Protein AF-0000000075707043 (afdb_homodimer)

Organism: Trichomonas vaginalis (strain ATCC PRA-98 / G3) (NCBI:txid412133)

Radius of gyration: 22.23 Å; Cα contacts (8 Å, |Δi|>4): 915; chains: 2; bounding box: 52×63×49 Å

pLDDT: mean 95.82, std 3.71, range [75.12, 98.88]

InterPro domains:
  IPR003697 Nucleoside triphosphate pyrophosphatase Maf-like protein [MF_00528] (13-202)
  IPR003697 Nucleoside triphosphate pyrophosphatase Maf-like protein [PF02545] (13-198)
  IPR003697 Nucleoside triphosphate pyrophosphatase Maf-like protein [PIRSF006305] (8-201)
  IPR003697 Nucleoside triphosphate pyrophosphatase Maf-like protein [PTHR43213] (11-201)
  IPR003697 Nucleoside triphosphate pyrophosphatase Maf-like protein [TIGR00172] (11-195)
  IPR003697 Nucleoside triphosphate pyrophosphatase Maf-like protein [cd00555] (14-196)
  IPR029001 Inosine triphosphate pyrophosphatase-like [G3DSA:3.90.950.10] (10-201)
  IPR029001 Inosine triphosphate pyrophosphatase-like [SSF52972] (10-198)

Nearest PDB structures (foldseek):
  4p0e-assembly1_A  TM=9.353E-01  e=1.593E-18  Escherichia coli K-12
  4jhc-assembly1_A  TM=9.180E-01  e=9.715E-17  Escherichia coli K-12
  4lu1-assembly1_A  TM=9.205E-01  e=1.732E-16  Escherichia coli K-12
  4oo0-assembly1_B  TM=8.780E-01  e=1.105E-16  Burkholderia cenocepacia J2315
  2amh-assembly1_A  TM=8.566E-01  e=2.596E-14  Trypanosoma brucei

Sequence (410 aa):
MLAPFADRLEKMKIILGSSSPRRRELVGRLFKKFEIIPSDFDESTINKLDFPDPRDYVKLQAQKKAEELAGRIGDADIVITADTIVAIDGKILGKPHTHEVAYNMISELNGRINKVITGVNIIFPKLNMSISFTETTEVLMDNLPEAVVRAYADSDDPLDKAGGYGVQSNAVSLVKSVNGDYSNVVGLPVNRLAREIYQVLEQTAMLAPFADRLEKMKIILGSSSPRRRELVGRLFKKFEIIPSDFDESTINKLDFPDPRDYVKLQAQKKAEELAGRIGDADIVITADTIVAIDGKILGKPHTHEVAYNMISELNGRINKVITGVNIIFPKLNMSISFTETTEVLMDNLPEAVVRAYADSDDPLDKAGGYGVQSNAVSLVKSVNGDYSNVVGLPVNRLAREIYQVLEQTA

Secondary structure (DSSP, 8-state):
--GGGHHHHHTS-EEE----HHHHHHHHTT-SS-EE------GGGS-GGG-SSHHHHHHHHHHHHHHHHHHH-SS-SEEEEEEEEEEETTEEE----SHHHHHHHHHHHTTSEEEEEEEEEEEEGGGTEEEEEEEEEEEEE----HHHHHHHHTSSTTTTSGGG--TTTGGGGTEEEEEE-HHHHHT--HHHHHHHHHHHHHHT-/--GGGHHHHHTS-EEE----HHHHHHHHTT-SS-EE------GGGS-GGG-SSHHHHHHHHHHHHHHHHHHH-SS-SEEEEEEEEEEETTEEE----SHHHHHHHHHHHTTSEEEEEEEEEEEEGGGTEEEEEEEEEEEEE----HHHHHHHHTSSTTTTSGGG--TTTGGGGTEEEEEE-HHHHHT--HHHHHHHHHHHHHHT-

Structure (mmCIF, N/CA/C/O backbone):
data_AF-0000000075707043-model_v1
#
loop_
_entity.id
_entity.type
_entity.pdbx_description
1 polymer 'Maf protein'
#
loop_
_atom_site.group_PDB
_atom_site.id
_atom_site.type_symbol
_atom_site.label_atom_id
_atom_site.label_alt_id
_atom_site.label_comp_id
_atom_site.label_asym_id
_atom_site.label_entity_id
_atom_site.label_seq_id
_atom_site.pdbx_PDB_ins_code
_atom_site.Cartn_x
_atom_site.Cartn_y
_atom_site.Cartn_z
_atom_site.occupancy
_atom_site.B_iso_or_equiv
_atom_site.auth_seq_id
_atom_site.auth_comp_id
_atom_site.auth_asym_id
_atom_site.auth_atom_id
_atom_site.pdbx_PDB_model_num
ATOM 1 N N . MET A 1 1 ? 10.461 11.664 5.066 1 95.62 1 MET A N 1
ATOM 2 C CA . MET A 1 1 ? 10.258 13.07 4.734 1 95.62 1 MET A CA 1
ATOM 3 C C . MET A 1 1 ? 10.609 13.969 5.918 1 95.62 1 MET A C 1
ATOM 5 O O . MET A 1 1 ? 11.102 15.078 5.738 1 95.62 1 MET A O 1
ATOM 9 N N . LEU A 1 2 ? 10.398 13.461 7.145 1 97.31 2 LEU A N 1
ATOM 10 C CA . LEU A 1 2 ? 10.531 14.312 8.32 1 97.31 2 LEU A CA 1
ATOM 11 C C . LEU A 1 2 ? 11.789 13.969 9.109 1 97.31 2 LEU A C 1
ATOM 13 O O . LEU A 1 2 ? 12.055 14.57 10.148 1 97.31 2 LEU A O 1
ATOM 17 N N . ALA A 1 3 ? 12.57 13.039 8.609 1 95.94 3 ALA A N 1
ATOM 18 C CA . ALA A 1 3 ? 13.766 12.539 9.289 1 95.94 3 ALA A CA 1
ATOM 19 C C . ALA A 1 3 ? 14.719 13.68 9.648 1 95.94 3 ALA A C 1
ATOM 21 O O . ALA A 1 3 ? 15.32 13.672 10.719 1 95.94 3 ALA A O 1
ATOM 22 N N . PRO A 1 4 ? 14.891 14.688 8.82 1 96.5 4 PRO A N 1
ATOM 23 C CA . PRO A 1 4 ? 15.797 15.789 9.156 1 96.5 4 PRO A CA 1
ATOM 24 C C . PRO A 1 4 ? 15.383 16.531 10.414 1 96.5 4 PRO A C 1
ATOM 26 O O . PRO A 1 4 ? 16.188 17.266 11 1 96.5 4 PRO A O 1
ATOM 29 N N . PHE A 1 5 ? 14.141 16.391 10.836 1 97.25 5 PHE A N 1
ATOM 30 C CA . PHE A 1 5 ? 13.625 17.125 11.984 1 97.25 5 PHE A CA 1
ATOM 31 C C . PHE A 1 5 ? 13.367 16.188 13.156 1 97.25 5 PHE A C 1
ATOM 33 O O . PHE A 1 5 ? 12.633 16.531 14.086 1 97.25 5 PHE A O 1
ATOM 40 N N . ALA A 1 6 ? 13.898 15 13.109 1 95.69 6 ALA A N 1
ATOM 41 C CA . ALA A 1 6 ? 13.609 13.945 14.086 1 95.69 6 ALA A CA 1
ATOM 42 C C . ALA A 1 6 ? 13.828 14.445 15.508 1 95.69 6 ALA A C 1
ATOM 44 O O . ALA A 1 6 ? 12.984 14.242 16.391 1 95.69 6 ALA A O 1
ATOM 45 N N . ASP A 1 7 ? 14.945 15.125 15.766 1 96.19 7 ASP A N 1
ATOM 46 C CA . ASP A 1 7 ? 15.273 15.609 17.109 1 96.19 7 ASP A CA 1
ATOM 47 C C . ASP A 1 7 ? 14.242 16.625 17.594 1 96.19 7 ASP A C 1
ATOM 49 O O . ASP A 1 7 ? 13.828 16.594 18.75 1 96.19 7 ASP A O 1
ATOM 53 N N . ARG A 1 8 ? 13.891 17.531 16.734 1 96.75 8 ARG A N 1
ATOM 54 C CA . ARG A 1 8 ? 12.898 18.547 17.078 1 96.75 8 ARG A CA 1
ATOM 55 C C . ARG A 1 8 ? 11.539 17.906 17.344 1 96.75 8 ARG A C 1
ATOM 57 O O . ARG A 1 8 ? 10.867 18.234 18.328 1 96.75 8 ARG A O 1
ATOM 64 N N . LEU A 1 9 ? 11.117 16.969 16.5 1 97.69 9 LEU A N 1
ATOM 65 C CA . LEU A 1 9 ? 9.812 16.328 16.594 1 97.69 9 LEU A CA 1
ATOM 66 C C . LEU A 1 9 ? 9.703 15.5 17.875 1 97.69 9 LEU A C 1
ATOM 68 O O . LEU A 1 9 ? 8.617 15.367 18.438 1 97.69 9 LEU A O 1
ATOM 72 N N . GLU A 1 10 ? 10.812 14.953 18.312 1 96.25 10 GLU A N 1
ATOM 73 C CA . GLU A 1 10 ? 10.828 14.148 19.516 1 96.25 10 GLU A CA 1
ATOM 74 C C . GLU A 1 10 ? 10.484 14.984 20.75 1 96.25 10 GLU A C 1
ATOM 76 O O . GLU A 1 10 ? 10.039 14.445 21.766 1 96.25 10 GLU A O 1
ATOM 81 N N . LYS A 1 11 ? 10.664 16.25 20.688 1 96.38 11 LYS A N 1
ATOM 82 C CA . LYS A 1 11 ? 10.398 17.156 21.797 1 96.38 11 LYS A CA 1
ATOM 83 C C . LYS A 1 11 ? 9.008 17.781 21.688 1 96.38 11 LYS A C 1
ATOM 85 O O . LYS A 1 11 ? 8.57 18.5 22.578 1 96.38 11 LYS A O 1
ATOM 90 N N . MET A 1 12 ? 8.352 17.5 20.641 1 97.31 12 MET A N 1
ATOM 91 C CA . MET A 1 12 ? 7.043 18.094 20.391 1 97.31 12 MET A CA 1
ATOM 92 C C . MET A 1 12 ? 5.926 17.188 20.906 1 97.31 12 MET A C 1
ATOM 94 O O . MET A 1 12 ? 6.059 15.969 20.891 1 97.31 12 MET A O 1
ATOM 98 N N . LYS A 1 13 ? 4.871 17.859 21.328 1 97.25 13 LYS A N 1
ATOM 99 C CA . LYS A 1 13 ? 3.639 17.141 21.641 1 97.25 13 LYS A CA 1
ATOM 100 C C . LYS A 1 13 ? 2.748 17.031 20.406 1 97.25 13 LYS A C 1
ATOM 102 O O . LYS A 1 13 ? 2.104 18 20 1 97.25 13 LYS A O 1
ATOM 107 N N . ILE A 1 14 ? 2.68 15.859 19.859 1 97.94 14 ILE A N 1
ATOM 108 C CA . ILE A 1 14 ? 1.924 15.594 18.641 1 97.94 14 ILE A CA 1
ATOM 109 C C . ILE A 1 14 ? 0.691 14.75 18.969 1 97.94 14 ILE A C 1
ATOM 111 O O . ILE A 1 14 ? 0.792 13.734 19.656 1 97.94 14 ILE A O 1
ATOM 115 N N . ILE A 1 15 ? -0.47 15.172 18.469 1 97.81 15 ILE A N 1
ATOM 116 C CA . ILE A 1 15 ? -1.724 14.492 18.781 1 97.81 15 ILE A CA 1
ATOM 117 C C . ILE A 1 15 ? -2.381 14.008 17.5 1 97.81 15 ILE A C 1
ATOM 119 O O . ILE A 1 15 ? -2.537 14.781 16.547 1 97.81 15 ILE A O 1
ATOM 123 N N . LEU A 1 16 ? -2.697 12.805 17.469 1 98.38 16 LEU A N 1
ATOM 124 C CA . LEU A 1 16 ? -3.582 12.25 16.453 1 98.38 16 LEU A CA 1
ATOM 125 C C . LEU A 1 16 ? -5.023 12.203 16.953 1 98.38 16 LEU A C 1
ATOM 127 O O . LEU A 1 16 ? -5.328 11.5 17.906 1 98.38 16 LEU A O 1
ATOM 131 N N . GLY A 1 17 ? -5.875 12.945 16.328 1 97.38 17 GLY A N 1
ATOM 132 C CA . GLY A 1 17 ? -7.273 13.023 16.719 1 97.38 17 GLY A CA 1
ATOM 133 C C . GLY A 1 17 ? -8.125 11.945 16.078 1 97.38 17 GLY A C 1
ATOM 134 O O . GLY A 1 17 ? -9.172 12.234 15.492 1 97.38 17 GLY A O 1
ATOM 135 N N . SER A 1 18 ? -7.699 10.727 16.062 1 96.12 18 SER A N 1
ATOM 136 C CA . SER A 1 18 ? -8.398 9.602 15.461 1 96.12 18 SER A CA 1
ATOM 137 C C . SER A 1 18 ? -8.219 8.328 16.281 1 96.12 18 SER A C 1
ATOM 139 O O . SER A 1 18 ? -7.133 8.078 16.812 1 96.12 18 SER A O 1
ATOM 141 N N . SER A 1 19 ? -9.242 7.523 16.391 1 93.25 19 SER A N 1
ATOM 142 C CA . SER A 1 19 ? -9.156 6.227 17.047 1 93.25 19 SER A CA 1
ATOM 143 C C . SER A 1 19 ? -8.844 5.117 16.047 1 93.25 19 SER A C 1
ATOM 145 O O . SER A 1 19 ? -8.75 3.947 16.406 1 93.25 19 SER A O 1
ATOM 147 N N . SER A 1 20 ? -8.758 5.449 14.789 1 93.94 20 SER A N 1
ATOM 148 C CA . SER A 1 20 ? -8.523 4.465 13.734 1 93.94 20 SER A CA 1
ATOM 149 C C . SER A 1 20 ? -7.18 3.768 13.922 1 93.94 20 SER A C 1
ATOM 151 O O . SER A 1 20 ? -6.137 4.418 13.953 1 93.94 20 SER A O 1
ATOM 153 N N . PRO A 1 21 ? -7.188 2.436 13.992 1 95.31 21 PRO A N 1
ATOM 154 C CA . PRO A 1 21 ? -5.918 1.716 14.086 1 95.31 21 PRO A CA 1
ATOM 155 C C . PRO A 1 21 ? -5.016 1.947 12.875 1 95.31 21 PRO A C 1
ATOM 157 O O . PRO A 1 21 ? -3.793 2.025 13.016 1 95.31 21 PRO A O 1
ATOM 160 N N . ARG A 1 22 ? -5.586 2.051 11.727 1 95.81 22 ARG A N 1
ATOM 161 C CA . ARG A 1 22 ? -4.82 2.281 10.508 1 95.81 22 ARG A CA 1
ATOM 162 C C . ARG A 1 22 ? -4.137 3.645 10.539 1 95.81 22 ARG A C 1
ATOM 164 O O . ARG A 1 22 ? -2.971 3.77 10.156 1 95.81 22 ARG A O 1
ATOM 171 N N . ARG A 1 23 ? -4.832 4.668 10.992 1 97.56 23 ARG A N 1
ATOM 172 C CA . ARG A 1 23 ? -4.234 5.996 11.086 1 97.56 23 ARG A CA 1
ATOM 173 C C . ARG A 1 23 ? -3.117 6.027 12.117 1 97.56 23 ARG A C 1
ATOM 175 O O . ARG A 1 23 ? -2.084 6.668 11.906 1 97.56 23 ARG A O 1
ATOM 182 N N . ARG A 1 24 ? -3.359 5.328 13.164 1 97.56 24 ARG A N 1
ATOM 183 C CA . ARG A 1 24 ? -2.33 5.227 14.195 1 97.56 24 ARG A CA 1
ATOM 184 C C . ARG A 1 24 ? -1.052 4.613 13.625 1 97.56 24 ARG A C 1
ATOM 186 O O . ARG A 1 24 ? 0.046 5.117 13.883 1 97.56 24 ARG A O 1
ATOM 193 N N . GLU A 1 25 ? -1.199 3.562 12.883 1 96.56 25 GLU A N 1
ATOM 194 C CA . GLU A 1 25 ? -0.052 2.895 12.273 1 96.56 25 GLU A CA 1
ATOM 195 C C . GLU A 1 25 ? 0.683 3.824 11.312 1 96.56 25 GLU A C 1
ATOM 197 O O . GLU A 1 25 ? 1.912 3.916 11.352 1 96.56 25 GLU A O 1
ATOM 202 N N . LEU A 1 26 ? -0.018 4.512 10.508 1 97.25 26 LEU A N 1
ATOM 203 C CA . LEU A 1 26 ? 0.568 5.391 9.5 1 97.25 26 LEU A CA 1
ATOM 204 C C . LEU A 1 26 ? 1.271 6.574 10.156 1 97.25 26 LEU A C 1
ATOM 206 O O . LEU A 1 26 ? 2.381 6.938 9.758 1 97.25 26 LEU A O 1
ATOM 210 N N . VAL A 1 27 ? 0.616 7.195 11.164 1 97.94 27 VAL A N 1
ATOM 211 C CA . VAL A 1 27 ? 1.226 8.312 11.883 1 97.94 27 VAL A CA 1
ATOM 212 C C . VAL A 1 27 ? 2.494 7.836 12.586 1 97.94 27 VAL A C 1
ATOM 214 O O . VAL A 1 27 ? 3.469 8.586 12.688 1 97.94 27 VAL A O 1
ATOM 217 N N . GLY A 1 28 ? 2.461 6.559 13.016 1 96.75 28 GLY A N 1
ATOM 218 C CA . GLY A 1 28 ? 3.621 5.965 13.664 1 96.75 28 GLY A CA 1
ATOM 219 C C . GLY A 1 28 ? 4.832 5.871 12.75 1 96.75 28 GLY A C 1
ATOM 220 O O . GLY A 1 28 ? 5.961 5.746 13.227 1 96.75 28 GLY A O 1
ATOM 221 N N . ARG A 1 29 ? 4.648 5.926 11.469 1 94.56 29 ARG A N 1
ATOM 222 C CA . ARG A 1 29 ? 5.75 5.93 10.516 1 94.56 29 ARG A CA 1
ATOM 223 C C . ARG A 1 29 ? 6.398 7.305 10.422 1 94.56 29 ARG A C 1
ATOM 225 O O . ARG A 1 29 ? 7.523 7.438 9.945 1 94.56 29 ARG A O 1
ATOM 232 N N . LEU A 1 30 ? 5.688 8.32 10.844 1 96 30 LEU A N 1
ATOM 233 C CA . LEU A 1 30 ? 6.152 9.695 10.719 1 96 30 LEU A CA 1
ATOM 234 C C . LEU A 1 30 ? 6.754 10.188 12.031 1 96 30 LEU A C 1
ATOM 236 O O . LEU A 1 30 ? 7.703 10.977 12.023 1 96 30 LEU A O 1
ATOM 240 N N . PHE A 1 31 ? 6.121 9.703 13.094 1 97.12 31 PHE A N 1
ATOM 241 C CA . PHE A 1 31 ? 6.5 10.195 14.406 1 97.12 31 PHE A CA 1
ATOM 242 C C . PHE A 1 31 ? 6.797 9.039 15.352 1 97.12 31 PHE A C 1
ATOM 244 O O . PHE A 1 31 ? 5.98 8.133 15.516 1 97.12 31 PHE A O 1
ATOM 251 N N . LYS A 1 32 ? 7.91 9.18 16.062 1 94.62 32 LYS A N 1
ATOM 252 C CA . LYS A 1 32 ? 8.266 8.164 17.047 1 94.62 32 LYS A CA 1
ATOM 253 C C . LYS A 1 32 ? 7.371 8.258 18.281 1 94.62 32 LYS A C 1
ATOM 255 O O . LYS A 1 32 ? 7.09 7.242 18.922 1 94.62 32 LYS A O 1
ATOM 260 N N . LYS A 1 33 ? 6.992 9.477 18.562 1 96.56 33 LYS A N 1
ATOM 261 C CA . LYS A 1 33 ? 6.168 9.75 19.734 1 96.56 33 LYS A CA 1
ATOM 262 C C . LYS A 1 33 ? 4.973 10.625 19.375 1 96.56 33 LYS A C 1
ATOM 264 O O . LYS A 1 33 ? 5.133 11.703 18.797 1 96.56 33 LYS A O 1
ATOM 269 N N . PHE A 1 34 ? 3.809 10.148 19.75 1 97.94 34 PHE A N 1
ATOM 270 C CA . PHE A 1 34 ? 2.586 10.938 19.609 1 97.94 34 PHE A CA 1
ATOM 271 C C . PHE A 1 34 ? 1.491 10.398 20.531 1 97.94 34 PHE A C 1
ATOM 273 O O . PHE A 1 34 ? 1.601 9.281 21.047 1 97.94 34 PHE A O 1
ATOM 280 N N . GLU A 1 35 ? 0.511 11.164 20.75 1 97.31 35 GLU A N 1
ATOM 281 C CA . GLU A 1 35 ? -0.625 10.781 21.594 1 97.31 35 GLU A CA 1
ATOM 282 C C . GLU A 1 35 ? -1.895 10.625 20.75 1 97.31 35 GLU A C 1
ATOM 284 O O . GLU A 1 35 ? -2.098 11.359 19.781 1 97.31 35 GLU A O 1
ATOM 289 N N . ILE A 1 36 ? -2.68 9.688 21.125 1 97.69 36 ILE A N 1
ATOM 290 C CA . ILE A 1 36 ? -3.977 9.477 20.484 1 97.69 36 ILE A CA 1
ATOM 291 C C . ILE A 1 36 ? -5.082 10.055 21.359 1 97.69 36 ILE A C 1
ATOM 293 O O . ILE A 1 36 ? -5.305 9.594 22.484 1 97.69 36 ILE A O 1
ATOM 297 N N . ILE A 1 37 ? -5.742 11.031 20.891 1 96.62 37 ILE A N 1
ATOM 298 C CA . ILE A 1 37 ? -6.895 11.633 21.562 1 96.62 37 ILE A CA 1
ATOM 299 C C . ILE A 1 37 ? -8.023 11.812 20.547 1 96.62 37 ILE A C 1
ATOM 301 O O . ILE A 1 37 ? -8.086 12.828 19.859 1 96.62 37 ILE A O 1
ATOM 305 N N . PRO A 1 38 ? -8.898 10.852 20.516 1 95 38 PRO A N 1
ATOM 306 C CA . PRO A 1 38 ? -9.984 10.953 19.531 1 95 38 PRO A CA 1
ATOM 307 C C . PRO A 1 38 ? -10.867 12.18 19.766 1 95 38 PRO A C 1
ATOM 309 O O . PRO A 1 38 ? -11.047 12.609 20.906 1 95 38 PRO A O 1
ATOM 312 N N . SER A 1 39 ? -11.305 12.695 18.672 1 93.69 39 SER A N 1
ATOM 313 C CA . SER A 1 39 ? -12.234 13.82 18.734 1 93.69 39 SER A CA 1
ATOM 314 C C . SER A 1 39 ? -13.617 13.359 19.188 1 93.69 39 SER A C 1
ATOM 316 O O . SER A 1 39 ? -14.086 12.289 18.781 1 93.69 39 SER A O 1
ATOM 318 N N . ASP A 1 40 ? -14.344 14.219 19.922 1 91.31 40 ASP A N 1
ATOM 319 C CA . ASP A 1 40 ? -15.703 13.953 20.359 1 91.31 40 ASP A CA 1
ATOM 320 C C . ASP A 1 40 ? -16.719 14.641 19.453 1 91.31 40 ASP A C 1
ATOM 322 O O . ASP A 1 40 ? -17.906 14.703 19.766 1 91.31 40 ASP A O 1
ATOM 326 N N . PHE A 1 41 ? -16.188 15.141 18.406 1 91.81 41 PHE A N 1
ATOM 327 C CA . PHE A 1 41 ? -17.078 15.812 17.484 1 91.81 41 PHE A CA 1
ATOM 328 C C . PHE A 1 41 ? -18.141 14.852 16.953 1 91.81 41 PHE A C 1
ATOM 330 O O . PHE A 1 41 ? -17.812 13.727 16.547 1 91.81 41 PHE A O 1
ATOM 337 N N . ASP A 1 42 ? -19.391 15.266 16.953 1 90.5 42 ASP A N 1
ATOM 338 C CA . ASP A 1 42 ? -20.5 14.461 16.453 1 90.5 42 ASP A CA 1
ATOM 339 C C . ASP A 1 42 ? -20.625 14.586 14.93 1 90.5 42 ASP A C 1
ATOM 341 O O . ASP A 1 42 ? -21.219 15.547 14.43 1 90.5 42 ASP A O 1
ATOM 345 N N . GLU A 1 43 ? -20.203 13.594 14.234 1 87.38 43 GLU A N 1
ATOM 346 C CA . GLU A 1 43 ? -20.141 13.617 12.773 1 87.38 43 GLU A CA 1
ATOM 347 C C . GLU A 1 43 ? -21.547 13.688 12.172 1 87.38 43 GLU A C 1
ATOM 349 O O . GLU A 1 43 ? -21.703 14.055 11.008 1 87.38 43 GLU A O 1
ATOM 354 N N . SER A 1 44 ? -22.547 13.328 12.953 1 86.06 44 SER A N 1
ATOM 355 C CA . SER A 1 44 ? -23.922 13.289 12.445 1 86.06 44 SER A CA 1
ATOM 356 C C . SER A 1 44 ? -24.469 14.695 12.234 1 86.06 44 SER A C 1
ATOM 358 O O . SER A 1 44 ? -25.5 14.867 11.57 1 86.06 44 SER A O 1
ATOM 360 N N . THR A 1 45 ? -23.797 15.625 12.766 1 89.62 45 THR A N 1
ATOM 361 C CA . THR A 1 45 ? -24.266 17 12.656 1 89.62 45 THR A CA 1
ATOM 362 C C . THR A 1 45 ? -24.047 17.531 11.242 1 89.62 45 THR A C 1
ATOM 364 O O . THR A 1 45 ? -24.594 18.578 10.875 1 89.62 45 THR A O 1
ATOM 367 N N . ILE A 1 46 ? -23.172 16.906 10.477 1 89.88 46 ILE A N 1
ATOM 368 C CA . ILE A 1 46 ? -22.922 17.297 9.102 1 89.88 46 ILE A CA 1
ATOM 369 C C . ILE A 1 46 ? -23.562 16.297 8.141 1 89.88 46 ILE A C 1
ATOM 371 O O . ILE A 1 46 ? -23.234 15.109 8.164 1 89.88 46 ILE A O 1
ATOM 375 N N . ASN A 1 47 ? -24.422 16.797 7.297 1 90.62 47 ASN A N 1
ATOM 376 C CA . ASN A 1 47 ? -25.094 15.953 6.324 1 90.62 47 ASN A CA 1
ATOM 377 C C . ASN A 1 47 ? -24.297 15.859 5.02 1 90.62 47 ASN A C 1
ATOM 379 O O . ASN A 1 47 ? -24.141 16.844 4.309 1 90.62 47 ASN A O 1
ATOM 383 N N . LYS A 1 48 ? -23.938 14.695 4.723 1 87 48 LYS A N 1
ATOM 384 C CA . LYS A 1 48 ? -23.125 14.492 3.527 1 87 48 LYS A CA 1
ATOM 385 C C . LYS A 1 48 ? -23.891 14.883 2.27 1 87 48 LYS A C 1
ATOM 387 O O . LYS A 1 48 ? -23.281 15.25 1.257 1 87 48 LYS A O 1
ATOM 392 N N . LEU A 1 49 ? -25.156 14.859 2.26 1 87.38 49 LEU A N 1
ATOM 393 C CA . LEU A 1 49 ? -25.984 15.172 1.101 1 87.38 49 LEU A CA 1
ATOM 394 C C . LEU A 1 49 ? -25.938 16.672 0.788 1 87.38 49 LEU A C 1
ATOM 396 O O . LEU A 1 49 ? -26.312 17.094 -0.31 1 87.38 49 LEU A O 1
ATOM 400 N N . ASP A 1 50 ? -25.438 17.391 1.736 1 89 50 ASP A N 1
ATOM 401 C CA . ASP A 1 50 ? -25.375 18.828 1.567 1 89 50 ASP A CA 1
ATOM 402 C C . ASP A 1 50 ? -24.141 19.234 0.753 1 89 50 ASP A C 1
ATOM 404 O O . ASP A 1 50 ? -23.984 20.406 0.411 1 89 50 ASP A O 1
ATOM 408 N N . PHE A 1 51 ? -23.375 18.25 0.383 1 90.31 51 PHE A N 1
ATOM 409 C CA . PHE A 1 51 ? -22.109 18.547 -0.277 1 90.31 51 PHE A CA 1
ATOM 410 C C . PHE A 1 51 ? -22.062 17.953 -1.68 1 90.31 51 PHE A C 1
ATOM 412 O O . PHE A 1 51 ? -21.828 16.766 -1.848 1 90.31 51 PHE A O 1
ATOM 419 N N . PRO A 1 52 ? -22.219 18.797 -2.678 1 89.12 52 PRO A N 1
ATOM 420 C CA . PRO A 1 52 ? -22.109 18.281 -4.047 1 89.12 52 PRO A CA 1
ATOM 421 C C . PRO A 1 52 ? -20.75 17.656 -4.34 1 89.12 52 PRO A C 1
ATOM 423 O O . PRO A 1 52 ? -20.656 16.703 -5.105 1 89.12 52 PRO A O 1
ATOM 426 N N . ASP A 1 53 ? -19.734 18.172 -3.719 1 93.12 53 ASP A N 1
ATOM 427 C CA . ASP A 1 53 ? -18.391 17.609 -3.824 1 93.12 53 ASP A CA 1
ATOM 428 C C . ASP A 1 53 ? -17.984 16.906 -2.535 1 93.12 53 ASP A C 1
ATOM 430 O O . ASP A 1 53 ? -17.797 17.547 -1.5 1 93.12 53 ASP A O 1
ATOM 434 N N . PRO A 1 54 ? -17.812 15.578 -2.678 1 94.19 54 PRO A N 1
ATOM 435 C CA . PRO A 1 54 ? -17.453 14.812 -1.481 1 94.19 54 PRO A CA 1
ATOM 436 C C . PRO A 1 54 ? -16.172 15.328 -0.808 1 94.19 54 PRO A C 1
ATOM 438 O O . PRO A 1 54 ? -16.016 15.18 0.405 1 94.19 54 PRO A O 1
ATOM 441 N N . ARG A 1 55 ? -15.32 16.031 -1.488 1 96.12 55 ARG A N 1
ATOM 442 C CA . ARG A 1 55 ? -14.094 16.594 -0.931 1 96.12 55 ARG A CA 1
ATOM 443 C C . ARG A 1 55 ? -14.391 17.656 0.121 1 96.12 55 ARG A C 1
ATOM 445 O O . ARG A 1 55 ? -13.695 17.75 1.133 1 96.12 55 ARG A O 1
ATOM 452 N N . ASP A 1 56 ? -15.336 18.375 -0.149 1 95.69 56 ASP A N 1
ATOM 453 C CA . ASP A 1 56 ? -15.711 19.422 0.792 1 95.69 56 ASP A CA 1
ATOM 454 C C . ASP A 1 56 ? -16.266 18.828 2.086 1 95.69 56 ASP A C 1
ATOM 456 O O . ASP A 1 56 ? -16.031 19.359 3.17 1 95.69 56 ASP A O 1
ATOM 460 N N . TYR A 1 57 ? -16.984 17.719 1.911 1 95.06 57 TYR A N 1
ATOM 461 C CA . TYR A 1 57 ? -17.562 17.047 3.064 1 95.06 57 TYR A CA 1
ATOM 462 C C . TYR A 1 57 ? -16.484 16.547 4.016 1 95.06 57 TYR A C 1
ATOM 464 O O . TYR A 1 57 ? -16.484 16.891 5.199 1 95.06 57 TYR A O 1
ATOM 472 N N . VAL A 1 58 ? -15.5 15.797 3.494 1 96.25 58 VAL A N 1
ATOM 473 C CA . VAL A 1 58 ? -14.469 15.211 4.348 1 96.25 58 VAL A CA 1
ATOM 474 C C . VAL A 1 58 ? -13.562 16.297 4.895 1 96.25 58 VAL A C 1
ATOM 476 O O . VAL A 1 58 ? -13.062 16.203 6.02 1 96.25 58 VAL A O 1
ATOM 479 N N . LYS A 1 59 ? -13.297 17.328 4.082 1 97.5 59 LYS A N 1
ATOM 480 C CA . LYS A 1 59 ? -12.484 18.453 4.547 1 97.5 59 LYS A CA 1
ATOM 481 C C . LYS A 1 59 ? -13.109 19.109 5.777 1 97.5 59 LYS A C 1
ATOM 483 O O . LYS A 1 59 ? -12.422 19.359 6.77 1 97.5 59 LYS A O 1
ATOM 488 N N . LEU A 1 60 ? -14.406 19.406 5.652 1 97.25 60 LEU A N 1
ATOM 489 C CA . LEU A 1 60 ? -15.117 20.016 6.762 1 97.25 60 LEU A CA 1
ATOM 490 C C . LEU A 1 60 ? -15.117 19.109 7.988 1 97.25 60 LEU A C 1
ATOM 492 O O . LEU A 1 60 ? -14.914 19.578 9.109 1 97.25 60 LEU A O 1
ATOM 496 N N . GLN A 1 61 ? -15.367 17.844 7.781 1 96.62 61 GLN A N 1
ATOM 497 C CA . GLN A 1 61 ? -15.367 16.875 8.883 1 96.62 61 GLN A CA 1
ATOM 498 C C . GLN A 1 61 ? -14.031 16.906 9.625 1 96.62 61 GLN A C 1
ATOM 500 O O . GLN A 1 61 ? -14 16.969 10.852 1 96.62 61 GLN A O 1
ATOM 505 N N . ALA A 1 62 ? -12.938 16.828 8.898 1 97.88 62 ALA A N 1
ATOM 506 C CA . ALA A 1 62 ? -11.609 16.844 9.508 1 97.88 62 ALA A CA 1
ATOM 507 C C . ALA A 1 62 ? -11.367 18.141 10.266 1 97.88 62 ALA A C 1
ATOM 509 O O . ALA A 1 62 ? -10.805 18.141 11.359 1 97.88 62 ALA A O 1
ATOM 510 N N . GLN A 1 63 ? -11.789 19.25 9.68 1 97.38 63 GLN A N 1
ATOM 511 C CA . GLN A 1 63 ? -11.633 20.562 10.297 1 97.38 63 GLN A CA 1
ATOM 512 C C . GLN A 1 63 ? -12.398 20.641 11.617 1 97.38 63 GLN A C 1
ATOM 514 O O . GLN A 1 63 ? -11.867 21.125 12.617 1 97.38 63 GLN A O 1
ATOM 519 N N . LYS A 1 64 ? -13.648 20.188 11.602 1 96.69 64 LYS A N 1
ATOM 520 C CA . LYS A 1 64 ? -14.477 20.25 12.805 1 96.69 64 LYS A CA 1
ATOM 521 C C . LYS A 1 64 ? -13.914 19.375 13.914 1 96.69 64 LYS A C 1
ATOM 523 O O . LYS A 1 64 ? -13.938 19.75 15.086 1 96.69 64 LYS A O 1
ATOM 528 N N . LYS A 1 65 ? -13.398 18.203 13.555 1 97 65 LYS A N 1
ATOM 529 C CA . LYS A 1 65 ? -12.734 17.344 14.531 1 97 65 LYS A CA 1
ATOM 530 C C . LYS A 1 65 ? -11.539 18.062 15.156 1 97 65 LYS A C 1
ATOM 532 O O . LYS A 1 65 ? -11.336 18 16.375 1 97 65 LYS A O 1
ATOM 537 N N . ALA A 1 66 ? -10.773 18.719 14.367 1 95.44 66 ALA A N 1
ATOM 538 C CA . ALA A 1 66 ? -9.578 19.422 14.82 1 95.44 66 ALA A CA 1
ATOM 539 C C . ALA A 1 66 ? -9.953 20.578 15.742 1 95.44 66 ALA A C 1
ATOM 541 O O . ALA A 1 66 ? -9.305 20.797 16.766 1 95.44 66 ALA A O 1
ATOM 542 N N . GLU A 1 67 ? -10.922 21.328 15.336 1 92.56 67 GLU A N 1
ATOM 543 C CA . GLU A 1 67 ? -11.375 22.469 16.125 1 92.56 67 GLU A CA 1
ATOM 544 C C . GLU A 1 67 ? -11.859 22.016 17.5 1 92.56 67 GLU A C 1
ATOM 546 O O . GLU A 1 67 ? -11.539 22.641 18.516 1 92.56 67 GLU A O 1
ATOM 551 N N . GLU A 1 68 ? -12.641 20.984 17.469 1 93.69 68 GLU A N 1
ATOM 552 C CA . GLU A 1 68 ? -13.125 20.438 18.734 1 93.69 68 GLU A CA 1
ATOM 553 C C . GLU A 1 68 ? -11.961 20.047 19.641 1 93.69 68 GLU A C 1
ATOM 555 O O . GLU A 1 68 ? -11.961 20.375 20.828 1 93.69 68 GLU A O 1
ATOM 560 N N . LEU A 1 69 ? -10.961 19.391 19.156 1 93.44 69 LEU A N 1
ATOM 561 C CA . LEU A 1 69 ? -9.812 18.906 19.922 1 93.44 69 LEU A CA 1
ATOM 562 C C . LEU A 1 69 ? -8.961 20.078 20.406 1 93.44 69 LEU A C 1
ATOM 564 O O . LEU A 1 69 ? -8.453 20.062 21.531 1 93.44 69 LEU A O 1
ATOM 568 N N . ALA A 1 70 ? -8.688 21.016 19.531 1 85.81 70 ALA A N 1
ATOM 569 C CA . ALA A 1 70 ? -7.887 22.188 19.875 1 85.81 70 ALA A CA 1
ATOM 570 C C . ALA A 1 70 ? -8.484 22.922 21.078 1 85.81 70 ALA A C 1
ATOM 572 O O . ALA A 1 70 ? -7.746 23.453 21.922 1 85.81 70 ALA A O 1
ATOM 573 N N . GLY A 1 71 ? -9.797 22.922 21.109 1 84.69 71 GLY A N 1
ATOM 574 C CA . GLY A 1 71 ? -10.469 23.562 22.234 1 84.69 71 GLY A CA 1
ATOM 575 C C . GLY A 1 71 ? -10.258 22.844 23.547 1 84.69 71 GLY A C 1
ATOM 576 O O . GLY A 1 71 ? -10.328 23.453 24.625 1 84.69 71 GLY A O 1
ATOM 577 N N . ARG A 1 72 ? -9.898 21.578 23.422 1 87.5 72 ARG A N 1
ATOM 578 C CA . ARG A 1 72 ? -9.766 20.703 24.594 1 87.5 72 ARG A CA 1
ATOM 579 C C . ARG A 1 72 ? -8.312 20.578 25.016 1 87.5 72 ARG A C 1
ATOM 581 O O . ARG A 1 72 ? -8.016 20.359 26.188 1 87.5 72 ARG A O 1
ATOM 588 N N . ILE A 1 73 ? -7.418 20.703 23.969 1 83.81 73 ILE A N 1
ATOM 589 C CA . ILE A 1 73 ? -6.008 20.453 24.234 1 83.81 73 ILE A CA 1
ATOM 590 C C . ILE A 1 73 ? -5.203 21.734 24.031 1 83.81 73 ILE A C 1
ATOM 592 O O . ILE A 1 73 ? -5.207 22.312 22.953 1 83.81 73 ILE A O 1
ATOM 596 N N . GLY A 1 74 ? -4.613 22.281 25.062 1 76.31 74 GLY A N 1
ATOM 597 C CA . GLY A 1 74 ? -3.973 23.594 24.953 1 76.31 74 GLY A CA 1
ATOM 598 C C . GLY A 1 74 ? -2.463 23.5 24.828 1 76.31 74 GLY A C 1
ATOM 599 O O . GLY A 1 74 ? -1.808 24.484 24.453 1 76.31 74 GLY A O 1
ATOM 600 N N . ASP A 1 75 ? -1.829 22.453 24.922 1 90.31 75 ASP A N 1
ATOM 601 C CA . ASP A 1 75 ? -0.37 22.453 24.969 1 90.31 75 ASP A CA 1
ATOM 602 C C . ASP A 1 75 ? 0.222 21.625 23.844 1 90.31 75 ASP A C 1
ATOM 604 O O . ASP A 1 75 ? 1.413 21.297 23.859 1 90.31 75 ASP A O 1
ATOM 608 N N . ALA A 1 76 ? -0.574 21.312 22.828 1 95.06 76 ALA A N 1
ATOM 609 C CA . ALA A 1 76 ? -0.076 20.5 21.719 1 95.06 76 ALA A CA 1
ATOM 610 C C . ALA A 1 76 ? 0.734 21.344 20.75 1 95.06 76 ALA A C 1
ATOM 612 O O . ALA A 1 76 ? 0.49 22.547 20.609 1 95.06 76 ALA A O 1
ATOM 613 N N . ASP A 1 77 ? 1.728 20.766 20.172 1 96.62 77 ASP A N 1
ATOM 614 C CA . ASP A 1 77 ? 2.477 21.422 19.109 1 96.62 77 ASP A CA 1
ATOM 615 C C . ASP A 1 77 ? 1.839 21.156 17.75 1 96.62 77 ASP A C 1
ATOM 617 O O . ASP A 1 77 ? 1.828 22.031 16.875 1 96.62 77 ASP A O 1
ATOM 621 N N . ILE A 1 78 ? 1.359 19.984 17.484 1 97.69 78 ILE A N 1
ATOM 622 C CA . ILE A 1 78 ? 0.718 19.562 16.25 1 97.69 78 ILE A CA 1
ATOM 623 C C . ILE A 1 78 ? -0.509 18.703 16.562 1 97.69 78 ILE A C 1
ATOM 625 O O . ILE A 1 78 ? -0.443 17.797 17.391 1 97.69 78 ILE A O 1
ATOM 629 N N . VAL A 1 79 ? -1.624 19.016 16 1 97.62 79 VAL A N 1
ATOM 630 C CA . VAL A 1 79 ? -2.84 18.219 16.062 1 97.62 79 VAL A CA 1
ATOM 631 C C . VAL A 1 79 ? -3.25 17.781 14.664 1 97.62 79 VAL A C 1
ATOM 633 O O . VAL A 1 79 ? -3.418 18.609 13.773 1 97.62 79 VAL A O 1
ATOM 636 N N . ILE A 1 80 ? -3.42 16.5 14.484 1 98.5 80 ILE A N 1
ATOM 637 C CA . ILE A 1 80 ? -3.762 15.945 13.18 1 98.5 80 ILE A CA 1
ATOM 638 C C . ILE A 1 80 ? -5.121 15.258 13.258 1 98.5 80 ILE A C 1
ATOM 640 O O . ILE A 1 80 ? -5.332 14.375 14.094 1 98.5 80 ILE A O 1
ATOM 644 N N . THR 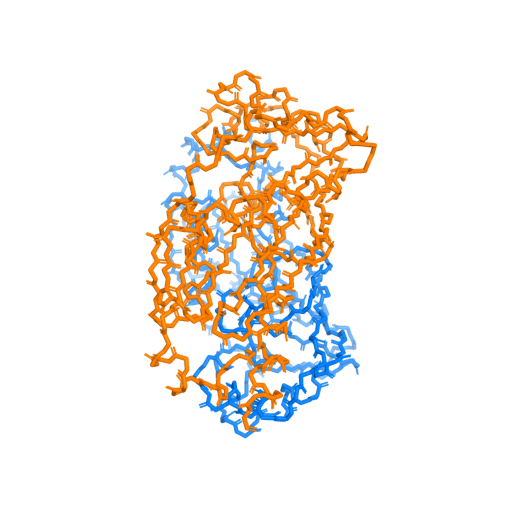A 1 81 ? -6.023 15.625 12.445 1 98.5 81 THR A N 1
ATOM 645 C CA . THR A 1 81 ? -7.312 14.961 12.289 1 98.5 81 THR A CA 1
ATOM 646 C C . THR A 1 81 ? -7.57 14.625 10.82 1 98.5 81 THR A C 1
ATOM 648 O O . THR A 1 81 ? -6.969 15.227 9.93 1 98.5 81 THR A O 1
ATOM 651 N N . ALA A 1 82 ? -8.422 13.656 10.633 1 98.06 82 ALA A N 1
ATOM 652 C CA . ALA A 1 82 ? -8.734 13.219 9.273 1 98.06 82 ALA A CA 1
ATOM 653 C C . ALA A 1 82 ? -10.109 12.555 9.211 1 98.06 82 ALA A C 1
ATOM 655 O O . ALA A 1 82 ? -10.656 12.156 10.242 1 98.06 82 ALA A O 1
ATOM 656 N N . ASP A 1 83 ? -10.641 12.508 8.062 1 96.75 83 ASP A N 1
ATOM 657 C CA . ASP A 1 83 ? -11.867 11.805 7.707 1 96.75 83 ASP A CA 1
ATOM 658 C C . ASP A 1 83 ? -11.781 11.219 6.301 1 96.75 83 ASP A C 1
ATOM 660 O O . ASP A 1 83 ? -11.273 11.859 5.383 1 96.75 83 ASP A O 1
ATOM 664 N N . THR A 1 84 ? -12.148 9.953 6.148 1 97 84 THR A N 1
ATOM 665 C CA . THR A 1 84 ? -12.023 9.258 4.871 1 97 84 THR A CA 1
ATOM 666 C C . THR A 1 84 ? -13.383 8.719 4.422 1 97 84 THR A C 1
ATOM 668 O O . THR A 1 84 ? -14.148 8.195 5.23 1 97 84 THR A O 1
ATOM 671 N N . ILE A 1 85 ? -13.625 8.883 3.186 1 96.56 85 ILE A N 1
ATOM 672 C CA . ILE A 1 85 ? -14.82 8.289 2.592 1 96.56 85 ILE A CA 1
ATOM 673 C C . ILE A 1 85 ? -14.445 7.566 1.299 1 96.56 85 ILE A C 1
ATOM 675 O O . ILE A 1 85 ? -13.359 7.773 0.756 1 96.56 85 ILE A O 1
ATOM 679 N N . VAL A 1 86 ? -15.32 6.676 0.871 1 98 86 VAL A N 1
ATOM 680 C CA . VAL A 1 86 ? -15.266 6.047 -0.445 1 98 86 VAL A CA 1
ATOM 681 C C . VAL A 1 86 ? -16.453 6.508 -1.284 1 98 86 VAL A C 1
ATOM 683 O O . VAL A 1 86 ? -17.578 6.602 -0.781 1 98 86 VAL A O 1
ATOM 686 N N . ALA A 1 87 ? -16.125 6.938 -2.488 1 97.31 87 ALA A N 1
ATOM 687 C CA . ALA A 1 87 ? -17.188 7.426 -3.363 1 97.31 87 ALA A CA 1
ATOM 688 C C . ALA A 1 87 ? -17.188 6.684 -4.699 1 97.31 87 ALA A C 1
ATOM 690 O O . ALA A 1 87 ? -16.125 6.344 -5.219 1 97.31 87 ALA A O 1
ATOM 691 N N . ILE A 1 88 ? -18.312 6.434 -5.223 1 96.69 88 ILE A N 1
ATOM 692 C CA . ILE A 1 88 ? -18.5 5.871 -6.555 1 96.69 88 ILE A CA 1
ATOM 693 C C . ILE A 1 88 ? -19.734 6.473 -7.207 1 96.69 88 ILE A C 1
ATOM 695 O O . ILE A 1 88 ? -20.797 6.543 -6.586 1 96.69 88 ILE A O 1
ATOM 699 N N . ASP A 1 89 ? -19.594 7.004 -8.406 1 92.44 89 ASP A N 1
ATOM 700 C CA . ASP A 1 89 ? -20.703 7.617 -9.133 1 92.44 89 ASP A CA 1
ATOM 701 C C . ASP A 1 89 ? -21.344 8.734 -8.32 1 92.44 89 ASP A C 1
ATOM 703 O O . ASP A 1 89 ? -22.578 8.844 -8.258 1 92.44 89 ASP A O 1
ATOM 707 N N . GLY A 1 90 ? -20.562 9.414 -7.621 1 86.25 90 GLY A N 1
ATOM 708 C CA . GLY A 1 90 ? -21.078 10.539 -6.852 1 86.25 90 GLY A CA 1
ATOM 709 C C . GLY A 1 90 ? -21.688 10.133 -5.527 1 86.25 90 GLY A C 1
ATOM 710 O O . GLY A 1 90 ? -22.062 10.984 -4.723 1 86.25 90 GLY A O 1
ATOM 711 N N . LYS A 1 91 ? -21.781 8.898 -5.34 1 92.06 91 LYS A N 1
ATOM 712 C CA . LYS A 1 91 ? -22.344 8.367 -4.102 1 92.06 91 LYS A CA 1
ATOM 713 C C . LYS A 1 91 ? -21.25 8.086 -3.08 1 92.06 91 LYS A C 1
ATOM 715 O O . LYS A 1 91 ? -20.203 7.516 -3.422 1 92.06 91 LYS A O 1
ATOM 720 N N . ILE A 1 92 ? -21.516 8.477 -1.782 1 94.56 92 ILE A N 1
ATOM 721 C CA . ILE A 1 92 ? -20.562 8.219 -0.698 1 94.56 92 ILE A CA 1
ATOM 722 C C . ILE A 1 92 ? -20.906 6.898 -0.013 1 94.56 92 ILE A C 1
ATOM 724 O O . ILE A 1 92 ? -22.062 6.68 0.388 1 94.56 92 ILE A O 1
ATOM 728 N N . LEU A 1 93 ? -20 6.055 0.071 1 95.31 93 LEU A N 1
ATOM 729 C CA . LEU A 1 93 ? -20.141 4.777 0.761 1 95.31 93 LEU A CA 1
ATOM 730 C C . LEU A 1 93 ? -19.531 4.836 2.154 1 95.31 93 LEU A C 1
ATOM 732 O O . LEU A 1 93 ? -18.328 5.059 2.293 1 95.31 93 LEU A O 1
ATOM 736 N N . GLY A 1 94 ? -20.312 4.703 3.176 1 91 94 GLY A N 1
ATOM 737 C CA . GLY A 1 94 ? -19.812 4.656 4.539 1 91 94 GLY A CA 1
ATOM 738 C C . GLY A 1 94 ? -19.391 3.268 4.973 1 91 94 GLY A C 1
ATOM 739 O O . GLY A 1 94 ? -18.906 2.475 4.156 1 91 94 GLY A O 1
ATOM 740 N N . LYS A 1 95 ? -19.484 3.074 6.227 1 92.44 95 LYS A N 1
ATOM 741 C CA . LYS A 1 95 ? -19.203 1.763 6.801 1 92.44 95 LYS A CA 1
ATOM 742 C C . LYS A 1 95 ? -20.438 0.869 6.781 1 92.44 95 LYS A C 1
ATOM 744 O O . LYS A 1 95 ? -21.516 1.282 7.215 1 92.44 95 LYS A O 1
ATOM 749 N N . PRO A 1 96 ? -20.422 -0.331 6.188 1 94.81 96 PRO A N 1
ATOM 750 C CA . PRO A 1 96 ? -21.625 -1.149 6.043 1 94.81 96 PRO A CA 1
ATOM 751 C C . PRO A 1 96 ? -22.188 -1.625 7.387 1 94.81 96 PRO A C 1
ATOM 753 O O . PRO A 1 96 ? -23.391 -1.803 7.531 1 94.81 96 PRO A O 1
ATOM 756 N N . HIS A 1 97 ? -21.531 -1.959 8.43 1 92 97 HIS A N 1
ATOM 757 C CA . HIS A 1 97 ? -21.859 -2.369 9.789 1 92 97 HIS A CA 1
ATOM 758 C C . HIS A 1 97 ? -22.531 -3.742 9.805 1 92 97 HIS A C 1
ATOM 760 O O . HIS A 1 97 ? -22.734 -4.328 10.867 1 92 97 HIS A O 1
ATOM 766 N N . THR A 1 98 ? -23.109 -4.273 8.578 1 97.25 98 THR A N 1
ATOM 767 C CA . THR A 1 98 ? -23.594 -5.641 8.438 1 97.25 98 THR A CA 1
ATOM 768 C C . THR A 1 98 ? -22.969 -6.312 7.219 1 97.25 98 THR A C 1
ATOM 770 O O . THR A 1 98 ? -22.516 -5.633 6.289 1 97.25 98 THR A O 1
ATOM 773 N N . HIS A 1 99 ? -23.062 -7.621 7.285 1 98.06 99 HIS A N 1
ATOM 774 C CA . HIS A 1 99 ? -22.484 -8.383 6.184 1 98.06 99 HIS A CA 1
ATOM 775 C C . HIS A 1 99 ? -23.266 -8.172 4.895 1 98.06 99 HIS A C 1
ATOM 777 O O . HIS A 1 99 ? -22.688 -8.141 3.807 1 98.06 99 HIS A O 1
ATOM 783 N N . GLU A 1 100 ? -24.547 -8.039 4.969 1 98.19 100 GLU A N 1
ATOM 784 C CA . GLU A 1 100 ? -25.359 -7.848 3.773 1 98.19 100 GLU A CA 1
ATOM 785 C C . GLU A 1 100 ? -25.094 -6.488 3.133 1 98.19 100 GLU A C 1
ATOM 787 O O . GLU A 1 100 ? -25.031 -6.375 1.906 1 98.19 100 GLU A O 1
ATOM 792 N N . VAL A 1 101 ? -25 -5.484 3.936 1 97.75 101 VAL A N 1
ATOM 793 C CA . VAL A 1 101 ? -24.656 -4.168 3.406 1 97.75 101 VAL A CA 1
ATOM 794 C C . VAL A 1 101 ? -23.266 -4.211 2.771 1 97.75 101 VAL A C 1
ATOM 796 O O . VAL A 1 101 ? -23.047 -3.621 1.712 1 97.75 101 VAL A O 1
ATOM 799 N N . ALA A 1 102 ? -22.359 -4.945 3.463 1 98.12 102 ALA A N 1
ATOM 800 C CA . ALA A 1 102 ? -21.031 -5.133 2.904 1 98.12 102 ALA A CA 1
ATOM 801 C C . ALA A 1 102 ? -21.094 -5.793 1.531 1 98.12 102 ALA A C 1
ATOM 803 O O . ALA A 1 102 ? -20.422 -5.367 0.594 1 98.12 102 ALA A O 1
ATOM 804 N N . TYR A 1 103 ? -21.922 -6.82 1.428 1 98.5 103 TYR A N 1
ATOM 805 C CA . TYR A 1 103 ? -22.078 -7.531 0.163 1 98.5 103 TYR A CA 1
ATOM 806 C C . TYR A 1 103 ? -22.547 -6.586 -0.938 1 98.5 103 TYR A C 1
ATOM 808 O O . TYR A 1 103 ? -22 -6.594 -2.045 1 98.5 103 TYR A O 1
ATOM 816 N N . ASN A 1 104 ? -23.531 -5.812 -0.664 1 98 104 ASN A N 1
ATOM 817 C CA . ASN A 1 104 ? -24.047 -4.863 -1.644 1 98 104 ASN A CA 1
ATOM 818 C C . ASN A 1 104 ? -23 -3.838 -2.051 1 98 104 ASN A C 1
ATOM 820 O O . ASN A 1 104 ? -22.891 -3.488 -3.227 1 98 104 ASN A O 1
ATOM 824 N N . MET A 1 105 ? -22.266 -3.359 -1.102 1 97.94 105 MET A N 1
ATOM 825 C CA . MET A 1 105 ? -21.219 -2.373 -1.367 1 97.94 105 MET A CA 1
ATOM 826 C C . MET A 1 105 ? -20.141 -2.955 -2.27 1 97.94 105 MET A C 1
ATOM 828 O O . MET A 1 105 ? -19.781 -2.357 -3.285 1 97.94 105 MET A O 1
ATOM 832 N N . ILE A 1 106 ? -19.609 -4.141 -1.883 1 98.31 106 ILE A N 1
ATOM 833 C CA . ILE A 1 106 ? -18.531 -4.758 -2.645 1 98.31 106 ILE A CA 1
ATOM 834 C C . ILE A 1 106 ? -19.031 -5.125 -4.039 1 98.31 106 ILE A C 1
ATOM 836 O O . ILE A 1 106 ? -18.281 -5.023 -5.02 1 98.31 106 ILE A O 1
ATOM 840 N N . SER A 1 107 ? -20.281 -5.543 -4.133 1 98.56 107 SER A N 1
ATOM 841 C CA . SER A 1 107 ? -20.875 -5.836 -5.43 1 98.56 107 SER A CA 1
ATOM 842 C C . SER A 1 107 ? -20.938 -4.59 -6.309 1 98.56 107 SER A C 1
ATOM 844 O O . SER A 1 107 ? -20.688 -4.664 -7.516 1 98.56 107 SER A O 1
ATOM 846 N N . GLU A 1 108 ? -21.266 -3.539 -5.703 1 98.06 108 GLU A N 1
ATOM 847 C CA . GLU A 1 108 ? -21.312 -2.279 -6.441 1 98.06 108 GLU A CA 1
ATOM 848 C C . GLU A 1 108 ? -19.938 -1.859 -6.922 1 98.06 108 GLU A C 1
ATOM 850 O O . GLU A 1 108 ? -19.797 -1.292 -8.008 1 98.06 108 GLU A O 1
ATOM 855 N N . LEU A 1 109 ? -18.906 -2.098 -6.176 1 98.5 109 LEU A N 1
ATOM 856 C CA . LEU A 1 109 ? -17.547 -1.705 -6.477 1 98.5 109 LEU A CA 1
ATOM 857 C C . LEU A 1 109 ? -16.906 -2.68 -7.461 1 98.5 109 LEU A C 1
ATOM 859 O O . LEU A 1 109 ? -15.883 -2.365 -8.078 1 98.5 109 LEU A O 1
ATOM 863 N N . ASN A 1 110 ? -17.453 -3.85 -7.609 1 98.62 110 ASN A N 1
ATOM 864 C CA . ASN A 1 110 ? -16.875 -4.953 -8.375 1 98.62 110 ASN A CA 1
ATOM 865 C C . ASN A 1 110 ? -16.625 -4.559 -9.828 1 98.62 110 ASN A C 1
ATOM 867 O O . ASN A 1 110 ? -17.547 -4.129 -10.523 1 98.62 110 ASN A O 1
ATOM 871 N N . GLY A 1 111 ? -15.359 -4.711 -10.203 1 98.5 111 GLY A N 1
ATOM 872 C CA . GLY A 1 111 ? -14.984 -4.453 -11.578 1 98.5 111 GLY A CA 1
ATOM 873 C C . GLY A 1 111 ? -14.945 -2.975 -11.922 1 98.5 111 GLY A C 1
ATOM 874 O O . GLY A 1 111 ? -14.891 -2.605 -13.094 1 98.5 111 GLY A O 1
ATOM 875 N N . ARG A 1 112 ? -14.977 -2.111 -10.969 1 98.69 112 ARG A N 1
ATOM 876 C CA . ARG A 1 112 ? -15.133 -0.686 -11.242 1 98.69 112 ARG A CA 1
ATOM 877 C C . ARG A 1 112 ? -14.102 0.136 -10.469 1 98.69 112 ARG A C 1
ATOM 879 O O . ARG A 1 112 ? -13.461 -0.371 -9.547 1 98.69 112 ARG A O 1
ATOM 886 N N . ILE A 1 113 ? -13.922 1.356 -10.906 1 98.69 113 ILE A N 1
ATOM 887 C CA . ILE A 1 113 ? -13.062 2.318 -10.227 1 98.69 113 ILE A CA 1
ATOM 888 C C . ILE A 1 113 ? -13.883 3.098 -9.195 1 98.69 113 ILE A C 1
ATOM 890 O O . ILE A 1 113 ? -14.992 3.537 -9.484 1 98.69 113 ILE A O 1
ATOM 894 N N . ASN A 1 114 ? -13.422 3.184 -8.016 1 98.69 114 ASN A N 1
ATOM 895 C CA . ASN A 1 114 ? -13.961 4.078 -6.992 1 98.69 114 ASN A CA 1
ATOM 896 C C . ASN A 1 114 ? -12.891 5.031 -6.473 1 98.69 114 ASN A C 1
ATOM 898 O O . ASN A 1 114 ? -11.711 4.898 -6.809 1 98.69 114 ASN A O 1
ATOM 902 N N . LYS A 1 115 ? -13.32 6.031 -5.742 1 98.62 115 LYS A N 1
ATOM 903 C CA . LYS A 1 115 ? -12.414 7.039 -5.207 1 98.62 115 LYS A CA 1
ATOM 904 C C . LYS A 1 115 ? -12.375 6.988 -3.68 1 98.62 115 LYS A C 1
ATOM 906 O O . LYS A 1 115 ? -13.422 6.926 -3.029 1 98.62 115 LYS A O 1
ATOM 911 N N . VAL A 1 116 ? -11.234 6.891 -3.143 1 98.62 116 VAL A N 1
ATOM 912 C CA . VAL A 1 116 ? -11.023 7.09 -1.712 1 98.62 116 VAL A CA 1
ATOM 913 C C . VAL A 1 116 ? -10.555 8.516 -1.452 1 98.62 116 VAL A C 1
ATOM 915 O O . VAL A 1 116 ? -9.531 8.945 -1.988 1 98.62 116 VAL A O 1
ATOM 918 N N . ILE A 1 117 ? -11.273 9.234 -0.665 1 98.31 117 ILE A N 1
ATOM 919 C CA . ILE A 1 117 ? -11.031 10.648 -0.412 1 98.31 117 ILE A CA 1
ATOM 920 C C . ILE A 1 117 ? -10.844 10.883 1.086 1 98.31 117 ILE A C 1
ATOM 922 O O . ILE A 1 117 ? -11.688 10.477 1.892 1 98.31 117 ILE A O 1
ATOM 926 N N . THR A 1 118 ? -9.781 11.469 1.397 1 98.44 118 THR A N 1
ATOM 927 C CA . THR A 1 118 ? -9.508 11.789 2.793 1 98.44 118 THR A CA 1
ATOM 928 C C . THR A 1 118 ? -9.328 13.289 2.977 1 98.44 118 THR A C 1
ATOM 930 O O . THR A 1 118 ? -8.602 13.93 2.213 1 98.44 118 THR A O 1
ATOM 933 N N . GLY A 1 119 ? -10.07 13.867 3.873 1 98.44 119 GLY A N 1
ATOM 934 C CA . GLY A 1 119 ? -9.758 15.195 4.375 1 98.44 119 GLY A CA 1
ATOM 935 C C . GLY A 1 119 ? -8.82 15.172 5.566 1 98.44 119 GLY A C 1
ATOM 936 O O . GLY A 1 119 ? -8.945 14.32 6.445 1 98.44 119 GLY A O 1
ATOM 937 N N . VAL A 1 120 ? -7.859 16.094 5.566 1 98.88 120 VAL A N 1
ATOM 938 C CA . VAL A 1 120 ? -6.906 16.188 6.668 1 98.88 120 VAL A CA 1
ATOM 939 C C . VAL A 1 120 ? -6.84 17.641 7.164 1 98.88 120 VAL A C 1
ATOM 941 O O . VAL A 1 120 ? -6.891 18.578 6.371 1 98.88 120 VAL A O 1
ATOM 944 N N . ASN A 1 121 ? -6.805 17.781 8.398 1 98.75 121 ASN A N 1
ATOM 945 C CA . ASN A 1 121 ? -6.547 19.062 9.016 1 98.75 121 ASN A CA 1
ATOM 946 C C . ASN A 1 121 ? -5.387 19 10.008 1 98.75 121 ASN A C 1
ATOM 948 O O . ASN A 1 121 ? -5.305 18.062 10.805 1 98.75 121 ASN A O 1
ATOM 952 N N . ILE A 1 122 ? -4.473 19.875 9.867 1 98.5 122 ILE A N 1
ATOM 953 C CA . ILE A 1 122 ? -3.334 20 10.773 1 98.5 122 ILE A CA 1
ATOM 954 C C . ILE A 1 122 ? -3.412 21.328 11.508 1 98.5 122 ILE A C 1
ATOM 956 O O . ILE A 1 122 ? -3.447 22.391 10.875 1 98.5 122 ILE A O 1
ATOM 960 N N . ILE A 1 123 ? -3.404 21.297 12.781 1 97.19 123 ILE A N 1
ATOM 961 C CA . ILE A 1 123 ? -3.352 22.531 13.562 1 97.19 123 ILE A CA 1
ATOM 962 C C . ILE A 1 123 ? -2.002 22.641 14.266 1 97.19 123 ILE A C 1
ATOM 964 O O . ILE A 1 123 ? -1.499 21.641 14.812 1 97.19 123 ILE A O 1
ATOM 968 N N . PHE A 1 124 ? -1.449 23.75 14.156 1 95.75 124 PHE A N 1
ATOM 969 C CA . PHE A 1 124 ? -0.299 24.156 14.945 1 95.75 124 PHE A CA 1
ATOM 970 C C . PHE A 1 124 ? -0.697 25.219 1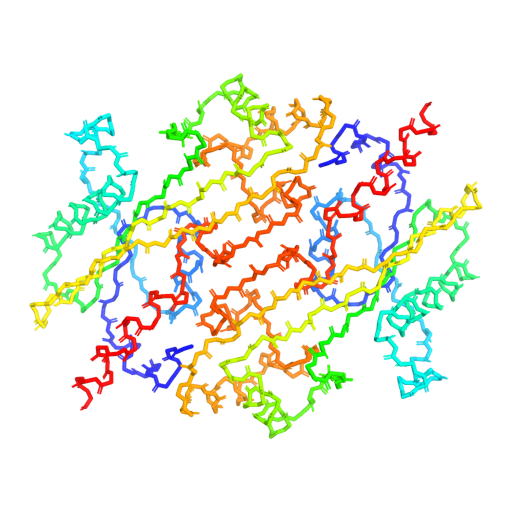5.969 1 95.75 124 PHE A C 1
ATOM 972 O O . PHE A 1 124 ? -0.537 26.406 15.727 1 95.75 124 PHE A O 1
ATOM 979 N N . PRO A 1 125 ? -1.128 24.734 17.109 1 93.81 125 PRO A N 1
ATOM 980 C CA . PRO A 1 125 ? -1.714 25.688 18.062 1 93.81 125 PRO A CA 1
ATOM 981 C C . PRO A 1 125 ? -0.757 26.812 18.438 1 93.81 125 PRO A C 1
ATOM 983 O O . PRO A 1 125 ? -1.164 27.969 18.5 1 93.81 125 PRO A O 1
ATOM 986 N N . LYS A 1 126 ? 0.465 26.531 18.688 1 92.25 126 LYS A N 1
ATOM 987 C CA . LYS A 1 126 ? 1.432 27.516 19.156 1 92.25 126 LYS A CA 1
ATOM 988 C C . LYS A 1 126 ? 1.792 28.516 18.062 1 92.25 126 LYS A C 1
ATOM 990 O O . LYS A 1 126 ? 2.332 29.578 18.344 1 92.25 126 LYS A O 1
ATOM 995 N N . LEU A 1 127 ? 1.524 28.141 16.875 1 93.62 127 LEU A N 1
ATOM 996 C CA . LEU A 1 127 ? 1.795 29.031 15.75 1 93.62 127 LEU A CA 1
ATOM 997 C C . LEU A 1 127 ? 0.512 29.703 15.266 1 93.62 127 LEU A C 1
ATOM 999 O O . LEU A 1 127 ? 0.541 30.5 14.328 1 93.62 127 LEU A O 1
ATOM 1003 N N . ASN A 1 128 ? -0.617 29.406 15.844 1 92.88 128 ASN A N 1
ATOM 1004 C CA . ASN A 1 128 ? -1.917 29.891 15.383 1 92.88 128 ASN A CA 1
ATOM 1005 C C . ASN A 1 128 ? -2.105 29.641 13.891 1 92.88 128 ASN A C 1
ATOM 1007 O O . ASN A 1 128 ? -2.459 30.562 13.148 1 92.88 128 ASN A O 1
ATOM 1011 N N . MET A 1 129 ? -1.755 28.484 13.477 1 95.06 129 MET A N 1
ATOM 1012 C CA . MET A 1 129 ? -1.806 28.094 12.07 1 95.06 129 MET A CA 1
ATOM 1013 C C . MET A 1 129 ? -2.582 26.797 11.891 1 95.06 129 MET A C 1
ATOM 1015 O O . MET A 1 129 ? -2.523 25.906 12.75 1 95.06 129 MET A O 1
ATOM 1019 N N . SER A 1 130 ? -3.309 26.719 10.812 1 96.88 130 SER A N 1
ATOM 1020 C CA . SER A 1 130 ? -4.012 25.5 10.43 1 96.88 130 SER A CA 1
ATOM 1021 C C . SER A 1 130 ? -3.891 25.234 8.93 1 96.88 130 SER A C 1
ATOM 1023 O O . SER A 1 130 ? -3.918 26.172 8.133 1 96.88 130 SER A O 1
ATOM 1025 N N . ILE A 1 131 ? -3.682 24.047 8.57 1 98.38 131 ILE A N 1
ATOM 1026 C CA . ILE A 1 131 ? -3.629 23.609 7.172 1 98.38 131 ILE A CA 1
ATOM 1027 C C . ILE A 1 131 ? -4.691 22.547 6.918 1 98.38 131 ILE A C 1
ATOM 1029 O O . ILE A 1 131 ? -4.82 21.594 7.688 1 98.38 131 ILE A O 1
ATOM 1033 N N . SER A 1 132 ? -5.504 22.734 5.906 1 98.62 132 SER A N 1
ATOM 1034 C CA . SER A 1 132 ? -6.527 21.781 5.504 1 98.62 132 SER A CA 1
ATOM 1035 C C . SER A 1 132 ? -6.363 21.375 4.043 1 98.62 132 SER A C 1
ATOM 1037 O O . SER A 1 132 ? -6.117 22.219 3.184 1 98.62 132 SER A O 1
ATOM 1039 N N . PHE A 1 133 ? -6.43 20.094 3.754 1 98.75 133 PHE A N 1
ATOM 1040 C CA . PHE A 1 133 ? -6.348 19.625 2.377 1 98.75 133 PHE A CA 1
ATOM 1041 C C . PHE A 1 133 ? -7.094 18.312 2.205 1 98.75 133 PHE A C 1
ATOM 1043 O O . PHE A 1 133 ? -7.531 17.703 3.188 1 98.75 133 PHE A O 1
ATOM 1050 N N . THR A 1 134 ? -7.359 17.938 0.988 1 98.75 134 THR A N 1
ATOM 1051 C CA . THR A 1 134 ? -7.926 16.641 0.642 1 98.75 134 THR A CA 1
ATOM 1052 C C . THR A 1 134 ? -6.992 15.875 -0.288 1 98.75 134 THR A C 1
ATOM 1054 O O . THR A 1 134 ? -6.152 16.469 -0.966 1 98.75 134 THR A O 1
ATOM 1057 N N . GLU A 1 135 ? -6.984 14.625 -0.205 1 98.81 135 GLU A N 1
ATOM 1058 C CA . GLU A 1 135 ? -6.293 13.719 -1.118 1 98.81 135 GLU A CA 1
ATOM 1059 C C . GLU A 1 135 ? -7.25 12.672 -1.686 1 98.81 135 GLU A C 1
ATOM 1061 O O . GLU A 1 135 ? -8.07 12.109 -0.956 1 98.81 135 GLU A O 1
ATOM 1066 N N . THR A 1 136 ? -7.211 12.484 -2.986 1 98.69 136 THR A N 1
ATOM 1067 C CA . THR A 1 136 ? -8.047 11.5 -3.66 1 98.69 136 THR A CA 1
ATOM 1068 C C . THR A 1 136 ? -7.195 10.438 -4.34 1 98.69 136 THR A C 1
ATOM 1070 O O . THR A 1 136 ? -6.215 10.758 -5.02 1 98.69 136 THR A O 1
ATOM 1073 N N . THR A 1 137 ? -7.496 9.211 -4.109 1 98.81 137 THR A N 1
ATOM 1074 C CA . THR A 1 137 ? -6.855 8.086 -4.773 1 98.81 137 THR A CA 1
ATOM 1075 C C . THR A 1 137 ? -7.895 7.191 -5.445 1 98.81 137 THR A C 1
ATOM 1077 O O . THR A 1 137 ? -8.945 6.906 -4.867 1 98.81 137 THR A O 1
ATOM 1080 N N . GLU A 1 138 ? -7.637 6.781 -6.645 1 98.88 138 GLU A N 1
ATOM 1081 C CA . GLU A 1 138 ? -8.523 5.867 -7.355 1 98.88 138 GLU A CA 1
ATOM 1082 C C . GLU A 1 138 ? -8.133 4.414 -7.094 1 98.88 138 GLU A C 1
ATOM 1084 O O . GLU A 1 138 ? -6.949 4.078 -7.051 1 98.88 138 GLU A O 1
ATOM 1089 N N . VAL A 1 139 ? -9.117 3.6 -6.895 1 98.81 139 VAL A N 1
ATOM 1090 C CA . VAL A 1 139 ? -8.93 2.172 -6.668 1 98.81 139 VAL A CA 1
ATOM 1091 C C . VAL A 1 139 ? -9.75 1.373 -7.676 1 98.81 139 VAL A C 1
ATOM 1093 O O . VAL A 1 139 ? -10.953 1.61 -7.828 1 98.81 139 VAL A O 1
ATOM 1096 N N . LEU A 1 140 ? -9.117 0.487 -8.352 1 98.88 140 LEU A N 1
ATOM 1097 C CA . LEU A 1 140 ? -9.812 -0.419 -9.258 1 98.88 140 LEU A CA 1
ATOM 1098 C C . LEU A 1 140 ? -10 -1.79 -8.617 1 98.88 140 LEU A C 1
ATOM 1100 O O . LEU A 1 140 ? -9.023 -2.498 -8.359 1 98.88 140 LEU A O 1
ATOM 1104 N N . MET A 1 141 ? -11.258 -2.092 -8.312 1 98.75 141 MET A N 1
ATOM 1105 C CA . MET A 1 141 ? -11.586 -3.451 -7.895 1 98.75 141 MET A CA 1
ATOM 1106 C C . MET A 1 141 ? -11.547 -4.41 -9.078 1 98.75 141 MET A C 1
ATOM 1108 O O . MET A 1 141 ? -12.047 -4.094 -10.156 1 98.75 141 MET A O 1
ATOM 1112 N N . ASP A 1 142 ? -10.922 -5.531 -8.867 1 98.56 142 ASP A N 1
ATOM 1113 C CA . ASP A 1 142 ? -10.867 -6.512 -9.945 1 98.56 142 ASP A CA 1
ATOM 1114 C C . ASP A 1 142 ? -12.258 -7.055 -10.273 1 98.56 142 ASP A C 1
ATOM 1116 O O . ASP A 1 142 ? -13.219 -6.785 -9.547 1 98.56 142 ASP A O 1
ATOM 1120 N N . ASN A 1 143 ? -12.391 -7.723 -11.5 1 98.38 143 ASN A N 1
ATOM 1121 C CA . ASN A 1 143 ? -13.617 -8.461 -11.797 1 98.38 143 ASN A CA 1
ATOM 1122 C C . ASN A 1 143 ? -13.703 -9.75 -10.984 1 98.38 143 ASN A C 1
ATOM 1124 O O . ASN A 1 143 ? -13.133 -10.773 -11.352 1 98.38 143 ASN A O 1
ATOM 1128 N N . LEU A 1 144 ? -14.445 -9.648 -9.891 1 98.25 144 LEU A N 1
ATOM 1129 C CA . LEU A 1 144 ? -14.469 -10.727 -8.898 1 98.25 144 LEU A CA 1
ATOM 1130 C C . LEU A 1 144 ? -15.656 -11.656 -9.133 1 98.25 144 LEU A C 1
ATOM 1132 O O . LEU A 1 144 ? -16.781 -11.188 -9.367 1 98.25 144 LEU A O 1
ATOM 1136 N N . PRO A 1 145 ? -15.438 -12.93 -9.102 1 97.81 145 PRO A N 1
ATOM 1137 C CA . PRO A 1 145 ? -16.578 -13.844 -9.07 1 97.81 145 PRO A CA 1
ATOM 1138 C C . PRO A 1 145 ? -17.484 -13.617 -7.863 1 97.81 145 PRO A C 1
ATOM 1140 O O . PRO A 1 145 ? -17.016 -13.188 -6.805 1 97.81 145 PRO A O 1
ATOM 1143 N N . GLU A 1 146 ? -18.734 -13.984 -8.031 1 97.69 146 GLU A N 1
ATOM 1144 C CA . GLU A 1 146 ? -19.719 -13.781 -6.973 1 97.69 146 GLU A CA 1
ATOM 1145 C C . GLU A 1 146 ? -19.297 -14.492 -5.688 1 97.69 146 GLU A C 1
ATOM 1147 O O . GLU A 1 146 ? -19.5 -13.961 -4.59 1 97.69 146 GLU A O 1
ATOM 1152 N N . ALA A 1 147 ? -18.75 -15.656 -5.828 1 97.81 147 ALA A N 1
ATOM 1153 C CA . ALA A 1 147 ? -18.328 -16.438 -4.664 1 97.81 147 ALA A CA 1
ATOM 1154 C C . ALA A 1 147 ? -17.266 -15.688 -3.859 1 97.81 147 ALA A C 1
ATOM 1156 O O . ALA A 1 147 ? -17.234 -15.781 -2.631 1 97.81 147 ALA A O 1
ATOM 1157 N N . VAL A 1 148 ? -16.391 -14.977 -4.531 1 98.25 148 VAL A N 1
ATOM 1158 C CA . VAL A 1 148 ? -15.336 -14.203 -3.891 1 98.25 148 VAL A CA 1
ATOM 1159 C C . VAL A 1 148 ? -15.945 -12.992 -3.18 1 98.25 148 VAL A C 1
ATOM 1161 O O . VAL A 1 148 ? -15.602 -12.711 -2.029 1 98.25 148 VAL A O 1
ATOM 1164 N N . VAL A 1 149 ? -16.891 -12.305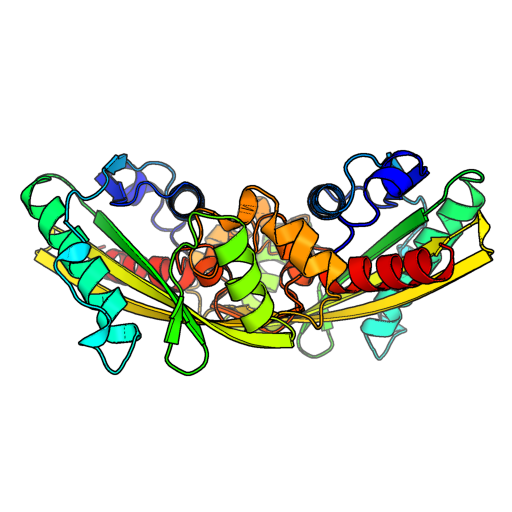 -3.861 1 98.5 149 VAL A N 1
ATOM 1165 C CA . VAL A 1 149 ? -17.562 -11.148 -3.281 1 98.5 149 VAL A CA 1
ATOM 1166 C C . VAL A 1 149 ? -18.266 -11.555 -1.993 1 98.5 149 VAL A C 1
ATOM 1168 O O . VAL A 1 149 ? -18.125 -10.906 -0.958 1 98.5 149 VAL A O 1
ATOM 1171 N N . ARG A 1 150 ? -19 -12.648 -2.047 1 98.38 150 ARG A N 1
ATOM 1172 C CA . ARG A 1 150 ? -19.75 -13.133 -0.899 1 98.38 150 ARG A CA 1
ATOM 1173 C C . ARG A 1 150 ? -18.828 -13.523 0.248 1 98.38 150 ARG A C 1
ATOM 1175 O O . ARG A 1 150 ? -19.062 -13.141 1.396 1 98.38 150 ARG A O 1
ATOM 1182 N N . ALA A 1 151 ? -17.797 -14.266 -0.048 1 97.75 151 ALA A N 1
ATOM 1183 C CA . ALA A 1 151 ? -16.859 -14.719 0.983 1 97.75 151 ALA A CA 1
ATOM 1184 C C . ALA A 1 151 ? -16.234 -13.531 1.713 1 97.75 151 ALA A C 1
ATOM 1186 O O . ALA A 1 151 ? -16.125 -13.539 2.941 1 97.75 151 ALA A O 1
ATOM 1187 N N . TYR A 1 152 ? -15.812 -12.547 1.015 1 97.88 152 TYR A N 1
ATOM 1188 C CA . TYR A 1 152 ? -15.188 -11.375 1.631 1 97.88 152 TYR A CA 1
ATOM 1189 C C . TYR A 1 152 ? -16.203 -10.602 2.477 1 97.88 152 TYR A C 1
ATOM 1191 O O . TYR A 1 152 ? -15.898 -10.219 3.609 1 97.88 152 TYR A O 1
ATOM 1199 N N . ALA A 1 153 ? -17.391 -10.391 1.888 1 97.94 153 ALA A N 1
ATOM 1200 C CA . ALA A 1 153 ? -18.438 -9.625 2.564 1 97.94 153 ALA A CA 1
ATOM 1201 C C . ALA A 1 153 ? -18.844 -10.297 3.875 1 97.94 153 ALA A C 1
ATOM 1203 O O . ALA A 1 153 ? -19.266 -9.617 4.82 1 97.94 153 ALA A O 1
ATOM 1204 N N . ASP A 1 154 ? -18.656 -11.586 3.906 1 97.62 154 ASP A N 1
ATOM 1205 C CA . ASP A 1 154 ? -19.094 -12.344 5.074 1 97.62 154 ASP A CA 1
ATOM 1206 C C . ASP A 1 154 ? -18.016 -12.336 6.16 1 97.62 154 ASP A C 1
ATOM 1208 O O . ASP A 1 154 ? -18.266 -12.758 7.293 1 97.62 154 ASP A O 1
ATOM 1212 N N . SER A 1 155 ? -16.859 -11.906 5.82 1 96.19 155 SER A N 1
ATOM 1213 C CA . SER A 1 155 ? -15.805 -11.773 6.828 1 96.19 155 SER A CA 1
ATOM 1214 C C . SER A 1 155 ? -16 -10.508 7.66 1 96.19 155 SER A C 1
ATOM 1216 O O . SER A 1 155 ? -16.859 -9.688 7.359 1 96.19 155 SER A O 1
ATOM 1218 N N . ASP A 1 156 ? -15.18 -10.297 8.711 1 95.38 156 ASP A N 1
ATOM 1219 C CA . ASP A 1 156 ? -15.273 -9.117 9.57 1 95.38 156 ASP A CA 1
ATOM 1220 C C . ASP A 1 156 ? -14.5 -7.945 8.969 1 95.38 156 ASP A C 1
ATOM 1222 O O . ASP A 1 156 ? -14.664 -6.801 9.398 1 95.38 156 ASP A O 1
ATOM 1226 N N . ASP A 1 157 ? -13.797 -8.227 7.961 1 94.94 157 ASP A N 1
ATOM 1227 C CA . ASP A 1 157 ? -12.852 -7.262 7.41 1 94.94 157 ASP A CA 1
ATOM 1228 C C . ASP A 1 157 ? -13.57 -6.016 6.898 1 94.94 157 ASP A C 1
ATOM 1230 O O . ASP A 1 157 ? -13.109 -4.895 7.113 1 94.94 157 ASP A O 1
ATOM 1234 N N . PRO A 1 158 ? -14.727 -6.117 6.289 1 96.38 158 PRO A N 1
ATOM 1235 C CA . PRO A 1 158 ? -15.375 -4.953 5.684 1 96.38 158 PRO A CA 1
ATOM 1236 C C . PRO A 1 158 ? -16.078 -4.062 6.711 1 96.38 158 PRO A C 1
ATOM 1238 O O . PRO A 1 158 ? -16.344 -2.891 6.438 1 96.38 158 PRO A O 1
ATOM 1241 N N . LEU A 1 159 ? -16.375 -4.496 7.844 1 95.69 159 LEU A N 1
ATOM 1242 C CA . LEU A 1 159 ? -17.438 -3.967 8.68 1 95.69 159 LEU A CA 1
ATOM 1243 C C . LEU A 1 159 ? -17.062 -2.613 9.266 1 95.69 159 LEU A C 1
ATOM 1245 O O . LEU A 1 159 ? -17.922 -1.773 9.523 1 95.69 159 LEU A O 1
ATOM 1249 N N . ASP A 1 160 ? -15.859 -2.338 9.5 1 92.25 160 ASP A N 1
ATOM 1250 C CA . ASP A 1 160 ? -15.461 -1.093 10.148 1 92.25 160 ASP A CA 1
ATOM 1251 C C . ASP A 1 160 ? -14.727 -0.177 9.172 1 92.25 160 ASP A C 1
ATOM 1253 O O . ASP A 1 160 ? -13.984 0.715 9.594 1 92.25 160 ASP A O 1
ATOM 1257 N N . LYS A 1 161 ? -14.906 -0.348 7.855 1 94.12 161 LYS A N 1
ATOM 1258 C CA . LYS A 1 161 ? -14.156 0.392 6.844 1 94.12 161 LYS A CA 1
ATOM 1259 C C . LYS A 1 161 ? -15.102 1.064 5.848 1 94.12 161 LYS A C 1
ATOM 1261 O O . LYS A 1 161 ? -16.062 0.447 5.375 1 94.12 161 LYS A O 1
ATOM 1266 N N . ALA A 1 162 ? -14.75 2.312 5.574 1 93.56 162 ALA A N 1
ATOM 1267 C CA . ALA A 1 162 ? -15.492 2.998 4.523 1 93.56 162 ALA A CA 1
ATOM 1268 C C . ALA A 1 162 ? -15.414 2.232 3.205 1 93.56 162 ALA A C 1
ATOM 1270 O O . ALA A 1 162 ? -14.352 1.729 2.838 1 93.56 162 ALA A O 1
ATOM 1271 N N . GLY A 1 163 ? -16.562 2.09 2.506 1 95.88 163 GLY A N 1
ATOM 1272 C CA . GLY A 1 163 ? -16.594 1.365 1.245 1 95.88 163 GLY A CA 1
ATOM 1273 C C . GLY A 1 163 ? -16.609 -0.141 1.422 1 95.88 163 GLY A C 1
ATOM 1274 O O . GLY A 1 163 ? -16.797 -0.884 0.458 1 95.88 163 GLY A O 1
ATOM 1275 N N . GLY A 1 164 ? -16.312 -0.623 2.668 1 96.81 164 GLY A N 1
ATOM 1276 C CA . GLY A 1 164 ? -16.438 -2.035 2.992 1 96.81 164 GLY A CA 1
ATOM 1277 C C . GLY A 1 164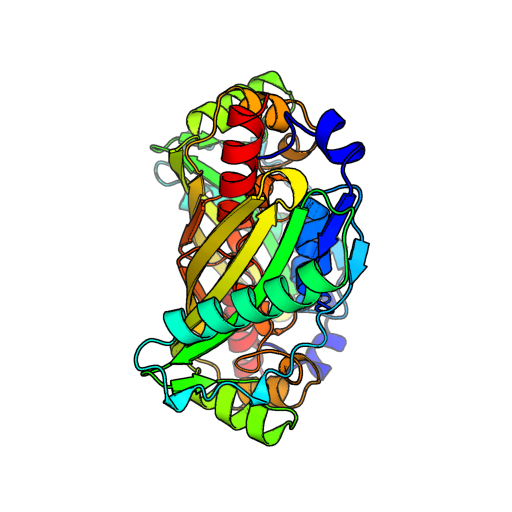 ? -15.203 -2.838 2.59 1 96.81 164 GLY A C 1
ATOM 1278 O O . GLY A 1 164 ? -15.305 -4.035 2.314 1 96.81 164 GLY A O 1
ATOM 1279 N N . TYR A 1 165 ? -14.102 -2.238 2.465 1 97.56 165 TYR A N 1
ATOM 1280 C CA . TYR A 1 165 ? -12.938 -3.057 2.148 1 97.56 165 TYR A CA 1
ATOM 1281 C C . TYR A 1 165 ? -11.672 -2.451 2.736 1 97.56 165 TYR A C 1
ATOM 1283 O O . TYR A 1 165 ? -11.57 -1.23 2.885 1 97.56 165 TYR A O 1
ATOM 1291 N N . GLY A 1 166 ? -10.727 -3.281 3.111 1 95.75 166 GLY A N 1
ATOM 1292 C CA . GLY A 1 166 ? -9.406 -2.902 3.578 1 95.75 166 GLY A CA 1
ATOM 1293 C C . GLY A 1 166 ? -8.289 -3.385 2.668 1 95.75 166 GLY A C 1
ATOM 1294 O O . GLY A 1 166 ? -7.977 -4.578 2.641 1 95.75 166 GLY A O 1
ATOM 1295 N N . VAL A 1 167 ? -7.605 -2.455 2.016 1 94.88 167 VAL A N 1
ATOM 1296 C CA . VAL A 1 167 ? -6.602 -2.791 1.014 1 94.88 167 VAL A CA 1
ATOM 1297 C C . VAL A 1 167 ? -5.367 -3.379 1.695 1 94.88 167 VAL A C 1
ATOM 1299 O O . VAL A 1 167 ? -4.594 -4.109 1.07 1 94.88 167 VAL A O 1
ATOM 1302 N N . GLN A 1 168 ? -5.137 -3.064 2.955 1 91 168 GLN A N 1
ATOM 1303 C CA . GLN A 1 168 ? -3.975 -3.543 3.697 1 91 168 GLN A CA 1
ATOM 1304 C C . GLN A 1 168 ? -4.215 -4.945 4.25 1 91 168 GLN A C 1
ATOM 1306 O O . GLN A 1 168 ? -3.277 -5.613 4.688 1 91 168 GLN A O 1
ATOM 1311 N N . SER A 1 169 ? -5.461 -5.371 4.234 1 92.12 169 SER A N 1
ATOM 1312 C CA . SER A 1 169 ? -5.816 -6.672 4.789 1 92.12 169 SER A CA 1
ATOM 1313 C C . SER A 1 169 ? -6.324 -7.617 3.703 1 92.12 169 SER A C 1
ATOM 1315 O O . SER A 1 169 ? -5.625 -7.875 2.723 1 92.12 169 SER A O 1
ATOM 1317 N N . ASN A 1 170 ? -7.5 -8.164 3.883 1 90.06 170 ASN A N 1
ATOM 1318 C CA . ASN A 1 170 ? -7.938 -9.25 3.018 1 90.06 170 ASN A CA 1
ATOM 1319 C C . ASN A 1 170 ? -8.336 -8.742 1.635 1 90.06 170 ASN A C 1
ATOM 1321 O O . ASN A 1 170 ? -8.453 -9.531 0.691 1 90.06 170 ASN A O 1
ATOM 1325 N N . ALA A 1 171 ? -8.516 -7.449 1.48 1 95.88 171 ALA A N 1
ATOM 1326 C CA . ALA A 1 171 ? -8.93 -6.934 0.176 1 95.88 171 ALA A CA 1
ATOM 1327 C C . ALA A 1 171 ? -7.723 -6.75 -0.743 1 95.88 171 ALA A C 1
ATOM 1329 O O . ALA A 1 171 ? -7.879 -6.41 -1.918 1 95.88 171 ALA A O 1
ATOM 1330 N N . VAL A 1 172 ? -6.531 -6.973 -0.235 1 95.81 172 VAL A N 1
ATOM 1331 C CA . VAL A 1 172 ? -5.301 -6.797 -1 1 95.81 172 VAL A CA 1
ATOM 1332 C C . VAL A 1 172 ? -5.367 -7.621 -2.281 1 95.81 172 VAL A C 1
ATOM 1334 O O . VAL A 1 172 ? -4.848 -7.211 -3.322 1 95.81 172 VAL A O 1
ATOM 1337 N N . SER A 1 173 ? -5.996 -8.773 -2.254 1 97.44 173 SER A N 1
ATOM 1338 C CA . SER A 1 173 ? -6.066 -9.633 -3.43 1 97.44 173 SER A CA 1
ATOM 1339 C C . SER A 1 173 ? -7.266 -9.273 -4.305 1 97.44 173 SER A C 1
ATOM 1341 O O . SER A 1 173 ? -7.402 -9.789 -5.418 1 97.44 173 SER A O 1
ATOM 1343 N N . LEU A 1 174 ? -8.156 -8.406 -3.857 1 98.44 174 LEU A N 1
ATOM 1344 C CA . LEU A 1 174 ? -9.352 -8.039 -4.602 1 98.44 174 LEU A CA 1
ATOM 1345 C C . LEU A 1 174 ? -9.117 -6.781 -5.434 1 98.44 174 LEU A C 1
ATOM 1347 O O . LEU A 1 174 ? -9.828 -6.535 -6.414 1 98.44 174 LEU A O 1
ATOM 1351 N N . VAL A 1 175 ? -8.188 -5.941 -5.008 1 98.56 175 VAL A N 1
ATOM 1352 C CA . VAL A 1 175 ? -7.883 -4.668 -5.652 1 98.56 175 VAL A CA 1
ATOM 1353 C C . VAL A 1 175 ? -6.863 -4.883 -6.77 1 98.56 175 VAL A C 1
ATOM 1355 O O . VAL A 1 175 ? -5.77 -5.398 -6.527 1 98.56 175 VAL A O 1
ATOM 1358 N N . LYS A 1 176 ? -7.223 -4.477 -7.957 1 98.5 176 LYS A N 1
ATOM 1359 C CA . LYS A 1 176 ? -6.371 -4.664 -9.125 1 98.5 176 LYS A CA 1
ATOM 1360 C C . LYS A 1 176 ? -5.293 -3.586 -9.195 1 98.5 176 LYS A C 1
ATOM 1362 O O . LYS A 1 176 ? -4.137 -3.879 -9.516 1 98.5 176 LYS A O 1
ATOM 1367 N N . SER A 1 177 ? -5.68 -2.391 -8.906 1 98.69 177 SER A N 1
ATOM 1368 C CA . SER A 1 177 ? -4.695 -1.314 -9 1 98.69 177 SER A CA 1
ATOM 1369 C C . SER A 1 177 ? -5.141 -0.09 -8.203 1 98.69 177 SER A C 1
ATOM 1371 O O . SER A 1 177 ? -6.32 0.05 -7.875 1 98.69 177 SER A O 1
ATOM 1373 N N . VAL A 1 178 ? -4.191 0.663 -7.871 1 98.62 178 VAL A N 1
ATOM 1374 C CA . VAL A 1 178 ? -4.367 1.968 -7.242 1 98.62 178 VAL A CA 1
ATOM 1375 C C . VAL A 1 178 ? -3.719 3.047 -8.109 1 98.62 178 VAL A C 1
ATOM 1377 O O . VAL A 1 178 ? -2.68 2.814 -8.727 1 98.62 178 VAL A O 1
ATOM 1380 N N . ASN A 1 179 ? -4.312 4.152 -8.219 1 98.88 179 ASN A N 1
ATOM 1381 C CA . ASN A 1 179 ? -3.756 5.344 -8.852 1 98.88 179 ASN A CA 1
ATOM 1382 C C . ASN A 1 179 ? -3.803 6.551 -7.918 1 98.88 179 ASN A C 1
ATOM 1384 O O . ASN A 1 179 ? -4.848 7.184 -7.766 1 98.88 179 ASN A O 1
ATOM 1388 N N . GLY A 1 180 ? -2.703 6.922 -7.328 1 98.75 180 GLY A N 1
ATOM 1389 C CA . GLY A 1 180 ? -2.58 7.945 -6.305 1 98.75 180 GLY A CA 1
ATOM 1390 C C . GLY A 1 180 ? -1.787 7.492 -5.094 1 98.75 180 GLY A C 1
ATOM 1391 O O . GLY A 1 180 ? -0.865 6.684 -5.219 1 98.75 180 GLY A O 1
ATOM 1392 N N . ASP A 1 181 ? -2.078 8.094 -3.988 1 98.62 181 ASP A N 1
ATOM 1393 C CA . ASP A 1 181 ? -1.391 7.805 -2.732 1 98.62 181 ASP A CA 1
ATOM 1394 C C . ASP A 1 181 ? -1.992 6.578 -2.047 1 98.62 181 ASP A C 1
ATOM 1396 O O . ASP A 1 181 ? -3.113 6.637 -1.535 1 98.62 181 ASP A O 1
ATOM 1400 N N . TYR A 1 182 ? -1.243 5.504 -1.941 1 98.5 182 TYR A N 1
ATOM 1401 C CA . TYR A 1 182 ? -1.743 4.273 -1.344 1 98.5 182 TYR A CA 1
ATOM 1402 C C . TYR A 1 182 ? -2.098 4.48 0.123 1 98.5 182 TYR A C 1
ATOM 1404 O O . TYR A 1 182 ? -3.078 3.92 0.618 1 98.5 182 TYR A O 1
ATOM 1412 N N . SER A 1 183 ? -1.287 5.211 0.866 1 98.19 183 SER A N 1
ATOM 1413 C CA . SER A 1 183 ? -1.572 5.43 2.279 1 98.19 183 SER A CA 1
ATOM 1414 C C . SER A 1 183 ? -2.891 6.168 2.471 1 98.19 183 SER A C 1
ATOM 1416 O O . SER A 1 183 ? -3.553 6.016 3.5 1 98.19 183 SER A O 1
ATOM 1418 N N . ASN A 1 184 ? -3.258 6.945 1.465 1 98.44 184 ASN A N 1
ATOM 1419 C CA . ASN A 1 184 ? -4.578 7.566 1.49 1 98.44 184 ASN A CA 1
ATOM 1420 C C . ASN A 1 184 ? -5.688 6.516 1.501 1 98.44 184 ASN A C 1
ATOM 1422 O O . ASN A 1 184 ? -6.699 6.684 2.184 1 98.44 184 ASN A O 1
ATOM 1426 N N . VAL A 1 185 ? -5.508 5.461 0.73 1 98.38 185 VAL A N 1
ATOM 1427 C CA . VAL A 1 185 ? -6.484 4.379 0.672 1 98.38 185 VAL A CA 1
ATOM 1428 C C . VAL A 1 185 ? -6.551 3.67 2.023 1 98.38 185 VAL A C 1
ATOM 1430 O O . VAL A 1 185 ? -7.629 3.264 2.465 1 98.38 185 VAL A O 1
ATOM 1433 N N . VAL A 1 186 ? -5.406 3.561 2.648 1 97.38 186 VAL A N 1
ATOM 1434 C CA . VAL A 1 186 ? -5.344 2.906 3.953 1 97.38 186 VAL A CA 1
ATOM 1435 C C . VAL A 1 186 ? -6.059 3.766 4.996 1 97.38 186 VAL A C 1
ATOM 1437 O O . VAL A 1 186 ? -6.746 3.242 5.875 1 97.38 186 VAL A O 1
ATOM 1440 N N . GLY A 1 187 ? -5.832 5.148 4.863 1 96.75 187 GLY A N 1
ATOM 1441 C CA . GLY A 1 187 ? -6.598 5.945 5.809 1 96.75 187 GLY A CA 1
ATOM 1442 C C . GLY A 1 187 ? -5.992 7.312 6.062 1 96.75 187 GLY A C 1
ATOM 1443 O O . GLY A 1 187 ? -6.586 8.141 6.758 1 96.75 187 GLY A O 1
ATOM 1444 N N . LEU A 1 188 ? -4.848 7.562 5.605 1 98.38 188 LEU A N 1
ATOM 1445 C CA . LEU A 1 188 ? -4.168 8.836 5.816 1 98.38 188 LEU A CA 1
ATOM 1446 C C . LEU A 1 188 ? -3.148 9.102 4.711 1 98.38 188 LEU A C 1
ATOM 1448 O O . LEU A 1 188 ? -2.268 8.273 4.469 1 98.38 188 LEU A O 1
ATOM 1452 N N . PRO A 1 189 ? -3.264 10.227 3.99 1 98.62 189 PRO A N 1
ATOM 1453 C CA . PRO A 1 189 ? -2.264 10.547 2.971 1 98.62 189 PRO A CA 1
ATOM 1454 C C . PRO A 1 189 ? -0.935 11 3.572 1 98.62 189 PRO A C 1
ATOM 1456 O O . PRO A 1 189 ? -0.66 12.203 3.643 1 98.62 189 PRO A O 1
ATOM 1459 N N . VAL A 1 190 ? -0.083 10.094 3.824 1 98.31 190 VAL A N 1
ATOM 1460 C CA . VAL A 1 190 ? 1.125 10.289 4.621 1 98.31 190 VAL A CA 1
ATOM 1461 C C . VAL A 1 190 ? 2.092 11.203 3.879 1 98.31 190 VAL A C 1
ATOM 1463 O O . VAL A 1 190 ? 2.758 12.039 4.492 1 98.31 190 VAL A O 1
ATOM 1466 N N . ASN A 1 191 ? 2.225 11.016 2.566 1 98.44 191 ASN A N 1
ATOM 1467 C CA . ASN A 1 191 ? 3.148 11.852 1.805 1 98.44 191 ASN A CA 1
ATOM 1468 C C . ASN A 1 191 ? 2.783 13.328 1.904 1 98.44 191 ASN A C 1
ATOM 1470 O O . ASN A 1 191 ? 3.613 14.156 2.287 1 98.44 191 ASN A O 1
ATOM 1474 N N . ARG A 1 192 ? 1.516 13.672 1.589 1 98.56 192 ARG A N 1
ATOM 1475 C CA . ARG A 1 192 ? 1.064 15.055 1.644 1 98.56 192 ARG A CA 1
ATOM 1476 C C . ARG A 1 192 ? 1.139 15.602 3.066 1 98.56 192 ARG A C 1
ATOM 1478 O O . ARG A 1 192 ? 1.552 16.75 3.279 1 98.56 192 ARG A O 1
ATOM 1485 N N . LEU A 1 193 ? 0.711 14.836 4.027 1 98.75 193 LEU A N 1
ATOM 1486 C CA . LEU A 1 193 ? 0.791 15.227 5.43 1 98.75 193 LEU A CA 1
ATOM 1487 C C . LEU A 1 193 ? 2.221 15.594 5.809 1 98.75 193 LEU A C 1
ATOM 1489 O O . LEU A 1 193 ? 2.463 16.656 6.379 1 98.75 193 LEU A O 1
ATOM 1493 N N . ALA A 1 194 ? 3.141 14.711 5.488 1 98.44 194 ALA A N 1
ATOM 1494 C CA . ALA A 1 194 ? 4.547 14.93 5.812 1 98.44 194 ALA A CA 1
ATOM 1495 C C . ALA A 1 194 ? 5.086 16.172 5.125 1 98.44 194 ALA A C 1
ATOM 1497 O O . ALA A 1 194 ? 5.855 16.938 5.719 1 98.44 194 ALA A O 1
ATOM 1498 N N . ARG A 1 195 ? 4.68 16.359 3.91 1 97.88 195 ARG A N 1
ATOM 1499 C CA . ARG A 1 195 ? 5.133 17.531 3.15 1 97.88 195 ARG A CA 1
ATOM 1500 C C . ARG A 1 195 ? 4.672 18.828 3.807 1 97.88 195 ARG A C 1
ATOM 1502 O O . ARG A 1 195 ? 5.449 19.766 3.928 1 97.88 195 ARG A O 1
ATOM 1509 N N . GLU A 1 196 ? 3.41 18.875 4.184 1 98.38 196 GLU A N 1
ATOM 1510 C CA . GLU A 1 196 ? 2.873 20.062 4.836 1 98.38 196 GLU A CA 1
ATOM 1511 C C . GLU A 1 196 ? 3.615 20.375 6.133 1 98.38 196 GLU A C 1
ATOM 1513 O O . GLU A 1 196 ? 3.963 21.516 6.406 1 98.38 196 GLU A O 1
ATOM 1518 N N . ILE A 1 197 ? 3.846 19.359 6.926 1 98.5 197 ILE A N 1
ATOM 1519 C CA . ILE A 1 197 ? 4.527 19.547 8.203 1 98.5 197 ILE A CA 1
ATOM 1520 C C . ILE A 1 197 ? 5.98 19.953 7.953 1 98.5 197 ILE A C 1
ATOM 1522 O O . ILE A 1 197 ? 6.504 20.844 8.633 1 98.5 197 ILE A O 1
ATOM 1526 N N . TYR A 1 198 ? 6.621 19.297 6.969 1 98.31 198 TYR A N 1
ATOM 1527 C CA . TYR A 1 198 ? 7.988 19.641 6.605 1 98.31 198 TYR A CA 1
ATOM 1528 C C . TYR A 1 198 ? 8.117 21.125 6.297 1 98.31 198 TYR A C 1
ATOM 1530 O O . TYR A 1 198 ? 9.039 21.797 6.777 1 98.31 198 TYR A O 1
ATOM 1538 N N . GLN A 1 199 ? 7.207 21.641 5.496 1 97.69 199 GLN A N 1
ATOM 1539 C CA . GLN A 1 199 ? 7.254 23.031 5.078 1 97.69 199 GLN A CA 1
ATOM 1540 C C . GLN A 1 199 ? 7.133 23.969 6.273 1 97.69 199 GLN A C 1
ATOM 1542 O O . GLN A 1 199 ? 7.84 24.984 6.355 1 97.69 199 GLN A O 1
ATOM 1547 N N . VAL A 1 200 ? 6.289 23.641 7.188 1 97.88 200 VAL A N 1
ATOM 1548 C CA . VAL A 1 200 ? 6.102 24.469 8.375 1 97.88 200 VAL A CA 1
ATOM 1549 C C . VAL A 1 200 ? 7.355 24.422 9.242 1 97.88 200 VAL A C 1
ATOM 1551 O O . VAL A 1 200 ? 7.816 25.453 9.734 1 97.88 200 VAL A O 1
ATOM 1554 N N . LEU A 1 201 ? 7.934 23.219 9.414 1 97.44 201 LEU A N 1
ATOM 1555 C CA . LEU A 1 201 ? 9.117 23.078 10.25 1 97.44 201 LEU A CA 1
ATOM 1556 C C . LEU A 1 201 ? 10.32 23.781 9.625 1 97.44 201 LEU A C 1
ATOM 1558 O O . LEU A 1 201 ? 11.141 24.359 10.336 1 97.44 201 LEU A O 1
ATOM 1562 N N . GLU A 1 202 ? 10.391 23.688 8.32 1 96 202 GLU A N 1
ATOM 1563 C CA . GLU A 1 202 ? 11.477 24.359 7.609 1 96 202 GLU A CA 1
ATOM 1564 C C . GLU A 1 202 ? 11.391 25.875 7.77 1 96 202 GLU A C 1
ATOM 1566 O O . GLU A 1 202 ? 12.414 26.547 7.898 1 96 202 GLU A O 1
ATOM 1571 N N . GLN A 1 203 ? 10.219 26.406 7.793 1 95.06 203 GLN A N 1
ATOM 1572 C CA . GLN A 1 203 ? 10 27.844 7.883 1 95.06 203 GLN A CA 1
ATOM 1573 C C . GLN A 1 203 ? 10.195 28.344 9.312 1 95.06 203 GLN A C 1
ATOM 1575 O O . GLN A 1 203 ? 10.43 29.531 9.531 1 95.06 203 GLN A O 1
ATOM 1580 N N . THR A 1 204 ? 10.039 27.5 10.281 1 88.88 204 THR A N 1
ATOM 1581 C CA . THR A 1 204 ? 10.117 27.922 11.68 1 88.88 204 THR A CA 1
ATOM 1582 C C . THR A 1 204 ? 11.453 27.516 12.289 1 88.88 204 THR A C 1
ATOM 1584 O O . THR A 1 204 ? 11.633 27.578 13.508 1 88.88 204 THR A O 1
ATOM 1587 N N . ALA A 1 205 ? 12.352 26.969 11.477 1 75.12 205 ALA A N 1
ATOM 1588 C CA . ALA A 1 205 ? 13.711 26.672 11.93 1 75.12 205 ALA A CA 1
ATOM 1589 C C . ALA A 1 205 ? 14.594 27.922 11.891 1 75.12 205 ALA A C 1
ATOM 1591 O O . ALA A 1 205 ? 14.375 28.812 11.07 1 75.12 205 ALA A O 1
ATOM 1592 N N . MET B 1 1 ? -9.602 -13.211 -2.561 1 95.62 1 MET B N 1
ATOM 1593 C CA . MET B 1 1 ? -9.758 -13.82 -3.875 1 95.62 1 MET B CA 1
ATOM 1594 C C . MET B 1 1 ? -9.828 -15.344 -3.762 1 95.62 1 MET B C 1
ATOM 1596 O O . MET B 1 1 ? -10.531 -15.992 -4.531 1 95.62 1 MET B O 1
ATOM 1600 N N . LEU B 1 2 ? -9.133 -15.906 -2.77 1 97.38 2 LEU B N 1
ATOM 1601 C CA . LEU B 1 2 ? -8.992 -17.359 -2.705 1 97.38 2 LEU B CA 1
ATOM 1602 C C . LEU B 1 2 ? -9.836 -17.938 -1.577 1 97.38 2 LEU B C 1
ATOM 1604 O O . LEU B 1 2 ? -9.844 -19.141 -1.354 1 97.38 2 LEU B O 1
ATOM 1608 N N . ALA B 1 3 ? -10.586 -17.094 -0.888 1 95.94 3 ALA B N 1
ATOM 1609 C CA . ALA B 1 3 ? -11.383 -17.469 0.275 1 95.94 3 ALA B CA 1
ATOM 1610 C C . ALA B 1 3 ? -12.328 -18.625 -0.058 1 95.94 3 ALA B C 1
ATOM 1612 O O . ALA B 1 3 ? -12.531 -19.516 0.758 1 95.94 3 ALA B O 1
ATOM 1613 N N . PRO B 1 4 ? -12.938 -18.672 -1.229 1 96.5 4 PRO B N 1
ATOM 1614 C CA . PRO B 1 4 ? -13.852 -19.781 -1.559 1 96.5 4 PRO B CA 1
ATOM 1615 C C . PRO B 1 4 ? -13.156 -21.141 -1.551 1 96.5 4 PRO B C 1
ATOM 1617 O O . PRO B 1 4 ? -13.828 -22.172 -1.483 1 96.5 4 PRO B O 1
ATOM 1620 N N . PHE B 1 5 ? -11.844 -21.156 -1.628 1 97.25 5 PHE B N 1
ATOM 1621 C CA . PHE B 1 5 ? -11.094 -22.406 -1.707 1 97.25 5 PHE B CA 1
ATOM 1622 C C . PHE B 1 5 ? -10.305 -22.641 -0.427 1 97.25 5 PHE B C 1
ATOM 1624 O O . PHE B 1 5 ? -9.367 -23.438 -0.413 1 97.25 5 PHE B O 1
ATOM 1631 N N . ALA B 1 6 ? -10.617 -21.938 0.629 1 95.69 6 ALA B N 1
ATOM 1632 C CA . ALA B 1 6 ? -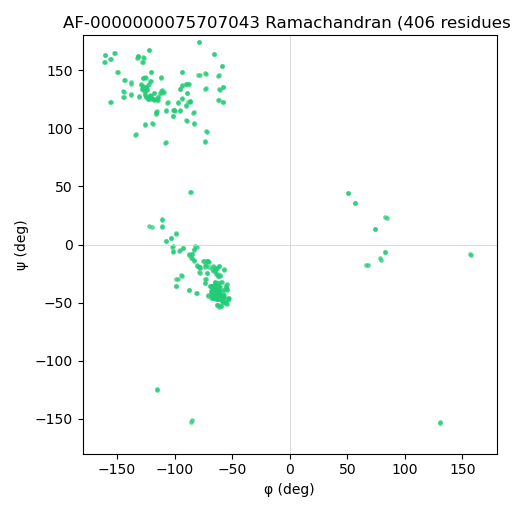9.844 -21.953 1.871 1 95.69 6 ALA B CA 1
ATOM 1633 C C . ALA B 1 6 ? -9.648 -23.391 2.379 1 95.69 6 ALA B C 1
ATOM 1635 O O . ALA B 1 6 ? -8.539 -23.781 2.74 1 95.69 6 ALA B O 1
ATOM 1636 N N . ASP B 1 7 ? -10.703 -24.188 2.387 1 96.19 7 ASP B N 1
ATOM 1637 C CA . ASP B 1 7 ? -10.641 -25.562 2.889 1 96.19 7 ASP B CA 1
ATOM 1638 C C . ASP B 1 7 ? -9.68 -26.406 2.053 1 96.19 7 ASP B C 1
ATOM 1640 O O . ASP B 1 7 ? -8.898 -27.188 2.598 1 96.19 7 ASP B O 1
ATOM 1644 N N . ARG B 1 8 ? -9.805 -26.281 0.771 1 96.75 8 ARG B N 1
ATOM 1645 C CA . ARG B 1 8 ? -8.93 -27.031 -0.131 1 96.75 8 ARG B CA 1
ATOM 1646 C C . ARG B 1 8 ? -7.473 -26.609 0.044 1 96.75 8 ARG B C 1
ATOM 1648 O O . ARG B 1 8 ? -6.578 -27.453 0.117 1 96.75 8 ARG B O 1
ATOM 1655 N N . LEU B 1 9 ? -7.219 -25.312 0.129 1 97.69 9 LEU B N 1
ATOM 1656 C CA . LEU B 1 9 ? -5.871 -24.75 0.226 1 97.69 9 LEU B CA 1
ATOM 1657 C C . LEU B 1 9 ? -5.207 -25.172 1.534 1 97.69 9 LEU B C 1
ATOM 1659 O O . LEU B 1 9 ? -3.988 -25.344 1.587 1 97.69 9 LEU B O 1
ATOM 1663 N N . GLU B 1 10 ? -5.996 -25.328 2.566 1 96.25 10 GLU B N 1
ATOM 1664 C CA . GLU B 1 10 ? -5.469 -25.719 3.867 1 96.25 10 GLU B CA 1
ATOM 1665 C C . GLU B 1 10 ? -4.871 -27.125 3.818 1 96.25 10 GLU B C 1
ATOM 1667 O O . GLU B 1 10 ? -4.031 -27.484 4.648 1 96.25 10 GLU B O 1
ATOM 1672 N N . LYS B 1 11 ? -5.266 -27.906 2.879 1 96.38 11 LYS B N 1
ATOM 1673 C CA . LYS B 1 11 ? -4.793 -29.281 2.736 1 96.38 11 LYS B CA 1
ATOM 1674 C C . LYS B 1 11 ? -3.639 -29.375 1.743 1 96.38 11 LYS B C 1
ATOM 1676 O O . LYS B 1 11 ? -3.049 -30.438 1.558 1 96.38 11 LYS B O 1
ATOM 1681 N N . MET B 1 12 ? -3.338 -28.312 1.132 1 97.38 12 MET B N 1
ATOM 1682 C CA . MET B 1 12 ? -2.307 -28.297 0.098 1 97.38 12 MET B CA 1
ATOM 1683 C C . MET B 1 12 ? -0.952 -27.922 0.688 1 97.38 12 MET B C 1
ATOM 1685 O O . MET B 1 12 ? -0.88 -27.141 1.646 1 97.38 12 MET B O 1
ATOM 1689 N N . LYS B 1 13 ? 0.06 -28.484 0.079 1 97.31 13 LYS B N 1
ATOM 1690 C CA . LYS B 1 13 ? 1.424 -28.062 0.378 1 97.31 13 LYS B CA 1
ATOM 1691 C C . LYS B 1 13 ? 1.854 -26.922 -0.53 1 97.31 13 LYS B C 1
ATOM 1693 O O . LYS B 1 13 ? 2.158 -27.125 -1.706 1 97.31 13 LYS B O 1
ATOM 1698 N N . ILE B 1 14 ? 1.919 -25.75 0.015 1 97.94 14 ILE B N 1
ATOM 1699 C CA . ILE B 1 14 ? 2.248 -24.547 -0.729 1 97.94 14 ILE B CA 1
ATOM 1700 C C . ILE B 1 14 ? 3.639 -24.062 -0.33 1 97.94 14 ILE B C 1
ATOM 1702 O O . ILE B 1 14 ? 3.943 -23.938 0.859 1 97.94 14 ILE B O 1
ATOM 1706 N N . ILE B 1 15 ? 4.473 -23.766 -1.318 1 97.81 15 ILE B N 1
ATOM 1707 C CA . ILE B 1 15 ? 5.852 -23.359 -1.058 1 97.81 15 ILE B CA 1
ATOM 1708 C C . ILE B 1 15 ? 6.102 -21.969 -1.642 1 97.81 15 ILE B C 1
ATOM 1710 O O . ILE B 1 15 ? 5.797 -21.719 -2.809 1 97.81 15 ILE B O 1
ATOM 1714 N N . LEU B 1 16 ? 6.586 -21.141 -0.859 1 98.38 16 LEU B N 1
ATOM 1715 C CA . LEU B 1 16 ? 7.152 -19.875 -1.312 1 98.38 16 LEU B CA 1
ATOM 1716 C C . LEU B 1 16 ? 8.664 -19.984 -1.483 1 98.38 16 LEU B C 1
ATOM 1718 O O . LEU B 1 16 ? 9.391 -20.203 -0.512 1 98.38 16 LEU B O 1
ATOM 1722 N N . GLY B 1 17 ? 9.125 -19.859 -2.678 1 97.44 17 GLY B N 1
ATOM 1723 C CA . GLY B 1 17 ? 10.547 -19.969 -2.99 1 97.44 17 GLY B CA 1
ATOM 1724 C C . GLY B 1 17 ? 11.297 -18.672 -2.826 1 97.44 17 GLY B C 1
ATOM 1725 O O . GLY B 1 17 ? 12.023 -18.234 -3.73 1 97.44 17 GLY B O 1
ATOM 1726 N N . SER B 1 18 ? 11.102 -17.953 -1.773 1 96.19 18 SER B N 1
ATOM 1727 C CA . SER B 1 18 ? 11.727 -16.656 -1.51 1 96.19 18 SER B CA 1
ATOM 1728 C C . SER B 1 18 ? 12.031 -16.484 -0.027 1 96.19 18 SER B C 1
ATOM 1730 O O . SER B 1 18 ? 11.25 -16.906 0.83 1 96.19 18 SER B O 1
ATOM 1732 N N . SER B 1 19 ? 13.148 -15.883 0.299 1 93.31 19 SER B N 1
ATOM 1733 C CA . SER B 1 19 ? 13.5 -15.562 1.679 1 93.31 19 SER B CA 1
ATOM 1734 C C . SER B 1 19 ? 13.055 -14.156 2.051 1 93.31 19 SER B C 1
ATOM 1736 O O . SER B 1 19 ? 13.289 -13.695 3.17 1 93.31 19 SER B O 1
ATOM 1738 N N . SER B 1 20 ? 12.5 -13.43 1.115 1 94.06 20 SER B N 1
ATOM 1739 C CA . SER B 1 20 ? 12.086 -12.047 1.343 1 94.06 20 SER B CA 1
ATOM 1740 C C . SER B 1 20 ? 11.023 -11.961 2.43 1 94.06 20 SER B C 1
ATOM 1742 O O . SER B 1 20 ? 9.953 -12.57 2.312 1 94.06 20 SER B O 1
ATOM 1744 N N . PRO B 1 21 ? 11.266 -11.164 3.471 1 95.44 21 PRO B N 1
ATOM 1745 C CA . PRO B 1 21 ? 10.234 -10.984 4.496 1 95.44 21 PRO B CA 1
ATOM 1746 C C . PRO B 1 21 ? 8.953 -10.367 3.939 1 95.44 21 PRO B C 1
ATOM 1748 O O . PRO B 1 21 ? 7.855 -10.719 4.375 1 95.44 21 PRO B O 1
ATOM 1751 N N . ARG B 1 22 ? 9.078 -9.484 3.018 1 95.88 22 ARG B N 1
ATOM 1752 C CA . ARG B 1 22 ? 7.918 -8.836 2.416 1 95.88 22 ARG B CA 1
ATOM 1753 C C . ARG B 1 22 ? 7.074 -9.844 1.639 1 95.88 22 ARG B C 1
ATOM 1755 O O . ARG B 1 22 ? 5.844 -9.828 1.724 1 95.88 22 ARG B O 1
ATOM 1762 N N . ARG B 1 23 ? 7.707 -10.719 0.888 1 97.62 23 ARG B N 1
ATOM 1763 C CA . ARG B 1 23 ? 6.965 -11.734 0.139 1 97.62 23 ARG B CA 1
ATOM 1764 C C . ARG B 1 23 ? 6.277 -12.711 1.08 1 97.62 23 ARG B C 1
ATOM 1766 O O . ARG B 1 23 ? 5.141 -13.133 0.83 1 97.62 23 ARG B O 1
ATOM 1773 N N . ARG B 1 24 ? 6.977 -13.023 2.117 1 97.56 24 ARG B N 1
ATOM 1774 C CA . ARG B 1 24 ? 6.383 -13.898 3.127 1 97.56 24 ARG B CA 1
ATOM 1775 C C . ARG B 1 24 ? 5.109 -13.289 3.697 1 97.56 24 ARG B C 1
ATOM 1777 O O . ARG B 1 24 ? 4.09 -13.969 3.832 1 97.56 24 ARG B O 1
ATOM 1784 N N . GLU B 1 25 ? 5.16 -12.023 4.016 1 96.62 25 GLU B N 1
ATOM 1785 C CA . GLU B 1 25 ? 4.004 -11.328 4.562 1 96.62 25 GLU B CA 1
ATOM 1786 C C . GLU B 1 25 ? 2.844 -11.32 3.57 1 96.62 25 GLU B C 1
ATOM 1788 O O . GLU B 1 25 ? 1.702 -11.602 3.938 1 96.62 25 GLU B O 1
ATOM 1793 N N . LEU B 1 26 ? 3.109 -11.039 2.359 1 97.25 26 LEU B N 1
ATOM 1794 C CA . LEU B 1 26 ? 2.082 -10.93 1.329 1 97.25 26 LEU B CA 1
ATOM 1795 C C . LEU B 1 26 ? 1.458 -12.297 1.046 1 97.25 26 LEU B C 1
ATOM 1797 O O . LEU B 1 26 ? 0.236 -12.406 0.929 1 97.25 26 LEU B O 1
ATOM 1801 N N . VAL B 1 27 ? 2.303 -13.344 0.926 1 97.94 27 VAL B N 1
ATOM 1802 C CA . VAL B 1 27 ? 1.799 -14.688 0.7 1 97.94 27 VAL B CA 1
ATOM 1803 C C . VAL B 1 27 ? 0.939 -15.125 1.885 1 97.94 27 VAL B C 1
ATOM 1805 O O . VAL B 1 27 ? -0.053 -15.836 1.712 1 97.94 27 VAL B O 1
ATOM 1808 N N . GLY B 1 28 ? 1.322 -14.641 3.072 1 96.75 28 GLY B N 1
ATOM 1809 C CA . GLY B 1 28 ? 0.563 -14.938 4.277 1 96.75 28 GLY B CA 1
ATOM 1810 C C . GLY B 1 28 ? -0.85 -14.383 4.242 1 96.75 28 GLY B C 1
ATOM 1811 O O . GLY B 1 28 ? -1.72 -14.852 4.984 1 96.75 28 GLY B O 1
ATOM 1812 N N . ARG B 1 29 ? -1.121 -13.422 3.422 1 94.56 29 ARG B N 1
ATOM 1813 C CA . ARG B 1 29 ? -2.465 -12.875 3.25 1 94.56 29 ARG B CA 1
ATOM 1814 C C . ARG B 1 29 ? -3.318 -13.789 2.379 1 94.56 29 ARG B C 1
ATOM 1816 O O . ARG B 1 29 ? -4.547 -13.695 2.389 1 94.56 29 ARG B O 1
ATOM 1823 N N . LEU B 1 30 ? -2.68 -14.641 1.606 1 96 30 LEU B N 1
ATOM 1824 C CA . LEU B 1 30 ? -3.379 -15.5 0.656 1 96 30 LEU B CA 1
ATOM 1825 C C . LEU B 1 30 ? -3.578 -16.891 1.229 1 96 30 LEU B C 1
ATOM 1827 O O . LEU B 1 30 ? -4.586 -17.547 0.947 1 96 30 LEU B O 1
ATOM 1831 N N . PHE B 1 31 ? -2.551 -17.281 1.979 1 97.12 31 PHE B N 1
ATOM 1832 C CA . PHE B 1 31 ? -2.543 -18.656 2.48 1 97.12 31 PHE B CA 1
ATOM 1833 C C . PHE B 1 31 ? -2.316 -18.672 3.986 1 97.12 31 PHE B C 1
ATOM 1835 O O . PHE B 1 31 ? -1.36 -18.078 4.484 1 97.12 31 PHE B O 1
ATOM 1842 N N . LYS B 1 32 ? -3.123 -19.469 4.66 1 94.62 32 LYS B N 1
ATOM 1843 C CA . LYS B 1 32 ? -2.959 -19.625 6.105 1 94.62 32 LYS B CA 1
ATOM 1844 C C . LYS B 1 32 ? -1.729 -20.469 6.434 1 94.62 32 LYS B C 1
ATOM 1846 O O . LYS B 1 32 ? -1.087 -20.266 7.465 1 94.62 32 LYS B O 1
ATOM 1851 N N . LYS B 1 33 ? -1.474 -21.406 5.543 1 96.62 33 LYS B N 1
ATOM 1852 C CA . LYS B 1 33 ? -0.357 -22.328 5.73 1 96.62 33 LYS B CA 1
ATOM 1853 C C . LYS B 1 33 ? 0.49 -22.422 4.465 1 96.62 33 LYS B C 1
ATOM 1855 O O . LYS B 1 33 ? -0.031 -22.703 3.383 1 96.62 33 LYS B O 1
ATOM 1860 N N . PHE B 1 34 ? 1.765 -22.219 4.629 1 97.94 34 PHE B N 1
ATOM 1861 C CA . PHE B 1 34 ? 2.723 -22.422 3.549 1 97.94 34 PHE B CA 1
ATOM 1862 C C . PHE B 1 34 ? 4.133 -22.578 4.102 1 97.94 34 PHE B C 1
ATOM 1864 O O . PHE B 1 34 ? 4.387 -22.281 5.27 1 97.94 34 PHE B O 1
ATOM 1871 N N . GLU B 1 35 ? 5.004 -23.078 3.328 1 97.38 35 GLU B N 1
ATOM 1872 C CA . GLU B 1 35 ? 6.402 -23.266 3.701 1 97.38 35 GLU B CA 1
ATOM 1873 C C . GLU B 1 35 ? 7.32 -22.344 2.916 1 97.38 35 GLU B C 1
ATOM 1875 O O . GLU B 1 35 ? 7.066 -22.047 1.746 1 97.38 35 GLU B O 1
ATOM 1880 N N . ILE B 1 36 ? 8.312 -21.891 3.57 1 97.75 36 ILE B N 1
ATOM 1881 C CA . ILE B 1 36 ? 9.336 -21.062 2.932 1 97.75 36 ILE B CA 1
ATOM 1882 C C . ILE B 1 36 ? 10.555 -21.922 2.617 1 97.75 36 ILE B C 1
ATOM 1884 O O . ILE B 1 36 ? 11.219 -22.422 3.525 1 97.75 36 ILE B O 1
ATOM 1888 N N . ILE B 1 37 ? 10.859 -22.078 1.395 1 96.69 37 ILE B N 1
ATOM 1889 C CA . ILE B 1 37 ? 12.047 -22.781 0.923 1 96.69 37 ILE B CA 1
ATOM 1890 C C . ILE B 1 37 ? 12.727 -21.969 -0.17 1 96.69 37 ILE B C 1
ATOM 1892 O O . ILE B 1 37 ? 12.383 -22.078 -1.349 1 96.69 37 ILE B O 1
ATOM 1896 N N . PRO B 1 38 ? 13.672 -21.188 0.24 1 95.06 38 PRO B N 1
ATOM 1897 C CA . PRO B 1 38 ? 14.328 -20.344 -0.759 1 95.06 38 PRO B CA 1
ATOM 1898 C C . PRO B 1 38 ? 15.031 -21.156 -1.844 1 95.06 38 PRO B C 1
ATOM 1900 O O . PRO B 1 38 ? 15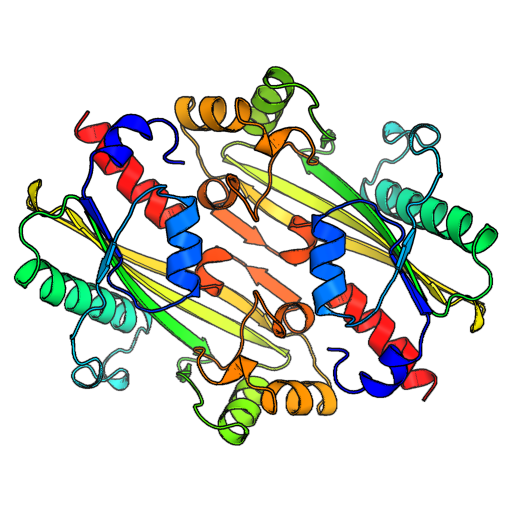.516 -22.266 -1.579 1 95.06 38 PRO B O 1
ATOM 1903 N N . SER B 1 39 ? 15 -20.594 -3.004 1 93.81 39 SER B N 1
ATOM 1904 C CA . SER B 1 39 ? 15.703 -21.219 -4.113 1 93.81 39 SER B CA 1
ATOM 1905 C C . SER B 1 39 ? 17.219 -21.047 -3.982 1 93.81 39 SER B C 1
ATOM 1907 O O . SER B 1 39 ? 17.688 -19.984 -3.562 1 93.81 39 SER B O 1
ATOM 1909 N N . ASP B 1 40 ? 17.984 -22.031 -4.449 1 91.56 40 ASP B N 1
ATOM 1910 C CA . ASP B 1 40 ? 19.438 -21.969 -4.461 1 91.56 40 ASP B CA 1
ATOM 1911 C C . ASP B 1 40 ? 19.953 -21.562 -5.832 1 91.56 40 ASP B C 1
ATOM 1913 O O . ASP B 1 40 ? 21.156 -21.641 -6.102 1 91.56 40 ASP B O 1
ATOM 1917 N N . PHE B 1 41 ? 19.031 -21.172 -6.621 1 92 41 PHE B N 1
ATOM 1918 C CA . PHE B 1 41 ? 19.438 -20.766 -7.961 1 92 41 PHE B CA 1
ATOM 1919 C C . PHE B 1 41 ? 20.391 -19.578 -7.891 1 92 41 PHE B C 1
ATOM 1921 O O . PHE B 1 41 ? 20.141 -18.609 -7.164 1 92 41 PHE B O 1
ATOM 1928 N N . ASP B 1 42 ? 21.484 -19.641 -8.633 1 90.81 42 ASP B N 1
ATOM 1929 C CA . ASP B 1 42 ? 22.469 -18.562 -8.688 1 90.81 42 ASP B CA 1
ATOM 1930 C C . ASP B 1 42 ? 22.047 -17.484 -9.68 1 90.81 42 ASP B C 1
ATOM 1932 O O . ASP B 1 42 ? 22.266 -17.625 -10.883 1 90.81 42 ASP B O 1
ATOM 1936 N N . GLU B 1 43 ? 21.594 -16.391 -9.18 1 87.62 43 GLU B N 1
ATOM 1937 C CA . GLU B 1 43 ? 21.047 -15.32 -10.008 1 87.62 43 GLU B CA 1
ATOM 1938 C C . GLU B 1 43 ? 22.125 -14.68 -10.875 1 87.62 43 GLU B C 1
ATOM 1940 O O . GLU B 1 43 ? 21.812 -14.016 -11.859 1 87.62 43 GLU B O 1
ATOM 1945 N N . SER B 1 44 ? 23.375 -14.883 -10.5 1 86.44 44 SER B N 1
ATOM 1946 C CA . SER B 1 44 ? 24.484 -14.25 -11.219 1 86.44 44 SER B CA 1
ATOM 1947 C C . SER B 1 44 ? 24.688 -14.891 -12.586 1 86.44 44 SER B C 1
ATOM 1949 O O . SER B 1 44 ? 25.391 -14.336 -13.43 1 86.44 44 SER B O 1
ATOM 1951 N N . THR B 1 45 ? 24.094 -15.992 -12.75 1 90 45 THR B N 1
ATOM 1952 C CA . THR B 1 45 ? 24.266 -16.703 -14.008 1 90 45 THR B CA 1
ATOM 1953 C C . THR B 1 45 ? 23.5 -16.031 -15.133 1 90 45 THR B C 1
ATOM 1955 O O . THR B 1 45 ? 23.703 -16.328 -16.312 1 90 45 THR B O 1
ATOM 1958 N N . ILE B 1 46 ? 22.547 -15.188 -14.797 1 90.25 46 ILE B N 1
ATOM 1959 C CA . ILE B 1 46 ? 21.766 -14.445 -15.797 1 90.25 46 ILE B CA 1
ATOM 1960 C C . ILE B 1 46 ? 22.203 -12.984 -15.797 1 90.25 46 ILE B C 1
ATOM 1962 O O . ILE B 1 46 ? 22.094 -12.297 -14.773 1 90.25 46 ILE B O 1
ATOM 1966 N N . ASN B 1 47 ? 22.641 -12.531 -16.938 1 90.94 47 ASN B N 1
ATOM 1967 C CA . ASN B 1 47 ? 23.078 -11.141 -17.062 1 90.94 47 ASN B CA 1
ATOM 1968 C C . ASN B 1 47 ? 21.922 -10.227 -17.469 1 90.94 47 ASN B C 1
ATOM 1970 O O . ASN B 1 47 ? 21.391 -10.352 -18.578 1 90.94 47 ASN B O 1
ATOM 1974 N N . LYS B 1 48 ? 21.672 -9.32 -16.641 1 87.19 48 LYS B N 1
ATOM 1975 C CA . LYS B 1 48 ? 20.547 -8.422 -16.891 1 87.19 48 LYS B CA 1
ATOM 1976 C C . LYS B 1 48 ? 20.766 -7.605 -18.156 1 87.19 48 LYS B C 1
ATOM 1978 O O . LYS B 1 48 ? 19.812 -7.176 -18.812 1 87.19 48 LYS B O 1
ATOM 1983 N N . LEU B 1 49 ? 21.953 -7.375 -18.562 1 87.62 49 LEU B N 1
ATOM 1984 C CA . LEU B 1 49 ? 22.281 -6.57 -19.75 1 87.62 49 LEU B CA 1
ATOM 1985 C C . LEU B 1 49 ? 21.891 -7.297 -21.031 1 87.62 49 LEU B C 1
ATOM 1987 O O . LEU B 1 49 ? 21.797 -6.684 -22.094 1 87.62 49 LEU B O 1
ATOM 1991 N N . ASP B 1 50 ? 21.641 -8.555 -20.875 1 89.25 50 ASP B N 1
ATOM 1992 C CA . ASP B 1 50 ? 21.281 -9.367 -22.031 1 89.25 50 ASP B CA 1
ATOM 1993 C C . ASP B 1 50 ? 19.812 -9.203 -22.391 1 89.25 50 ASP B C 1
ATOM 1995 O O . ASP B 1 50 ? 19.344 -9.719 -23.406 1 89.25 50 ASP B O 1
ATOM 1999 N N . PHE B 1 51 ? 19.125 -8.422 -21.594 1 90.5 51 PHE B N 1
ATOM 2000 C CA . PHE B 1 51 ? 17.672 -8.328 -21.766 1 90.5 51 PHE B CA 1
ATOM 2001 C C . PHE B 1 51 ? 17.266 -6.895 -22.109 1 90.5 51 PHE B C 1
ATOM 2003 O O . PHE B 1 51 ? 17.188 -6.043 -21.219 1 90.5 51 PHE B O 1
ATOM 2010 N N . PRO B 1 52 ? 16.953 -6.645 -23.344 1 89.31 52 PRO B N 1
ATOM 2011 C CA . PRO B 1 52 ? 16.469 -5.305 -23.703 1 89.31 52 PRO B CA 1
ATOM 2012 C C . PRO B 1 52 ? 15.203 -4.906 -22.938 1 89.31 52 PRO B C 1
ATOM 2014 O O . PRO B 1 52 ? 15.023 -3.73 -22.625 1 89.31 52 PRO B O 1
ATOM 2017 N N . ASP B 1 53 ? 14.391 -5.867 -22.625 1 93.25 53 ASP B N 1
ATOM 2018 C CA . ASP B 1 53 ? 13.195 -5.648 -21.812 1 93.25 53 ASP B CA 1
ATOM 2019 C C . ASP B 1 53 ? 13.375 -6.23 -20.406 1 93.25 53 ASP B C 1
ATOM 2021 O O . ASP B 1 53 ? 13.438 -7.453 -20.25 1 93.25 53 ASP B O 1
ATOM 2025 N N . PRO B 1 54 ? 13.367 -5.305 -19.438 1 94.19 54 PRO B N 1
ATOM 2026 C CA . PRO B 1 54 ? 13.562 -5.773 -18.062 1 94.19 54 PRO B CA 1
ATOM 2027 C C . PRO B 1 54 ? 12.523 -6.816 -17.641 1 94.19 54 PRO B C 1
ATOM 2029 O O . PRO B 1 54 ? 12.805 -7.66 -16.781 1 94.19 54 PRO B O 1
ATOM 2032 N N . ARG B 1 55 ? 11.391 -6.887 -18.266 1 96.12 55 ARG B N 1
ATOM 2033 C CA . ARG B 1 55 ? 10.352 -7.855 -17.938 1 96.12 55 ARG B CA 1
ATOM 2034 C C . ARG B 1 55 ? 10.805 -9.273 -18.25 1 96.12 55 ARG B C 1
ATOM 2036 O O . ARG B 1 55 ? 10.484 -10.211 -17.516 1 96.12 55 ARG B O 1
ATOM 2043 N N . ASP B 1 56 ? 11.461 -9.391 -19.266 1 95.75 56 ASP B N 1
ATOM 2044 C CA . ASP B 1 56 ? 11.953 -10.711 -19.656 1 95.75 56 ASP B CA 1
ATOM 2045 C C . ASP B 1 56 ? 13 -11.219 -18.656 1 95.75 56 ASP B C 1
ATOM 2047 O O . ASP B 1 56 ? 13.062 -12.414 -18.375 1 95.75 56 ASP B O 1
ATOM 2051 N N . TYR B 1 57 ? 13.789 -10.266 -18.172 1 95.12 57 TYR B N 1
ATOM 2052 C CA . TYR B 1 57 ? 14.828 -10.609 -17.203 1 95.12 57 TYR B CA 1
ATOM 2053 C C . TYR B 1 57 ? 14.219 -11.188 -15.93 1 95.12 57 TYR B C 1
ATOM 2055 O O . TYR B 1 57 ? 14.562 -12.297 -15.523 1 95.12 57 TYR B O 1
ATOM 2063 N N . VAL B 1 58 ? 13.266 -10.461 -15.32 1 96.25 58 VAL B N 1
ATOM 2064 C CA . VAL B 1 58 ? 12.695 -10.891 -14.047 1 96.25 58 VAL B CA 1
ATOM 2065 C C . VAL B 1 58 ? 11.852 -12.148 -14.258 1 96.25 58 VAL B C 1
ATOM 2067 O O . VAL B 1 58 ? 11.789 -13.016 -13.375 1 96.25 58 VAL B O 1
ATOM 2070 N N . LYS B 1 59 ? 11.172 -12.242 -15.398 1 97.56 59 LYS B N 1
ATOM 2071 C CA . LYS B 1 59 ? 10.391 -13.438 -15.703 1 97.56 59 LYS B CA 1
ATOM 2072 C C . LYS B 1 59 ? 11.273 -14.68 -15.711 1 97.56 59 LYS B C 1
ATOM 2074 O O . LYS B 1 59 ? 10.922 -15.703 -15.109 1 97.56 59 LYS B O 1
ATOM 2079 N N . LEU B 1 60 ? 12.383 -14.562 -16.438 1 97.31 60 LEU B N 1
ATOM 2080 C CA . LEU B 1 60 ? 13.312 -15.68 -16.516 1 97.31 60 LEU B CA 1
ATOM 2081 C C . LEU B 1 60 ? 13.875 -16.031 -15.141 1 97.31 60 LEU B C 1
ATOM 2083 O O . LEU B 1 60 ? 13.984 -17.203 -14.789 1 97.31 60 LEU B O 1
ATOM 2087 N N . GLN B 1 61 ? 14.25 -15.016 -14.383 1 96.69 61 GLN B N 1
ATOM 2088 C CA . GLN B 1 61 ? 14.773 -15.234 -13.039 1 96.69 61 GLN B CA 1
ATOM 2089 C C . GLN B 1 61 ? 13.781 -16.016 -12.18 1 96.69 61 GLN B C 1
ATOM 2091 O O . GLN B 1 61 ? 14.156 -17 -11.523 1 96.69 61 GLN B O 1
ATOM 2096 N N . ALA B 1 62 ? 12.547 -15.602 -12.164 1 97.88 62 ALA B N 1
ATOM 2097 C CA . ALA B 1 62 ? 11.516 -16.281 -11.391 1 97.88 62 ALA B CA 1
ATOM 2098 C C . ALA B 1 62 ? 11.336 -17.734 -11.859 1 97.88 62 ALA B C 1
ATOM 2100 O O . ALA B 1 62 ? 11.172 -18.641 -11.039 1 97.88 62 ALA B O 1
ATOM 2101 N N . GLN B 1 63 ? 11.336 -17.922 -13.164 1 97.44 63 GLN B N 1
ATOM 2102 C CA . GLN B 1 63 ? 11.18 -19.25 -13.75 1 97.44 63 GLN B CA 1
ATOM 2103 C C . GLN B 1 63 ? 12.32 -20.172 -13.32 1 97.44 63 GLN B C 1
ATOM 2105 O O . GLN B 1 63 ? 12.078 -21.328 -12.945 1 97.44 63 GLN B O 1
ATOM 2110 N N . LYS B 1 64 ? 13.547 -19.672 -13.406 1 96.75 64 LYS B N 1
ATOM 2111 C CA . LYS B 1 64 ? 14.711 -20.484 -13.062 1 96.75 64 LYS B CA 1
ATOM 2112 C C . LYS B 1 64 ? 14.695 -20.859 -11.578 1 96.75 64 LYS B C 1
ATOM 2114 O O . LYS B 1 64 ? 15.055 -21.984 -11.211 1 96.75 64 LYS B O 1
ATOM 2119 N N . LYS B 1 65 ? 14.305 -19.922 -10.727 1 97.12 65 LYS B N 1
ATOM 2120 C CA . LYS B 1 65 ? 14.148 -20.219 -9.305 1 97.12 65 LYS B CA 1
ATOM 2121 C C . LYS B 1 65 ? 13.133 -21.344 -9.086 1 97.12 65 LYS B C 1
ATOM 2123 O O . LYS B 1 65 ? 13.367 -22.25 -8.289 1 97.12 65 LYS B O 1
ATOM 2128 N N . ALA B 1 66 ? 12.055 -21.281 -9.758 1 95.44 66 ALA B N 1
ATOM 2129 C CA . ALA B 1 66 ? 10.984 -22.266 -9.633 1 95.44 66 ALA B CA 1
ATOM 2130 C C . ALA B 1 66 ? 11.445 -23.641 -10.109 1 95.44 66 ALA B C 1
ATOM 2132 O O . ALA B 1 66 ? 11.156 -24.656 -9.469 1 95.44 66 ALA B O 1
ATOM 2133 N N . GLU B 1 67 ? 12.078 -23.656 -11.234 1 92.62 67 GLU B N 1
ATOM 2134 C CA . GLU B 1 67 ? 12.578 -24.906 -11.797 1 92.62 67 GLU B CA 1
ATOM 2135 C C . GLU B 1 67 ? 13.562 -25.578 -10.852 1 92.62 67 GLU B C 1
ATOM 2137 O O . GLU B 1 67 ? 13.5 -26.797 -10.641 1 92.62 67 GLU B O 1
ATOM 2142 N N . GLU B 1 68 ? 14.438 -24.766 -10.359 1 93.81 68 GLU B N 1
ATOM 2143 C CA . GLU B 1 68 ? 15.406 -25.297 -9.398 1 93.81 68 GLU B CA 1
ATOM 2144 C C . GLU B 1 68 ? 14.695 -25.922 -8.195 1 93.81 68 GLU B C 1
ATOM 2146 O O . GLU B 1 68 ? 15.031 -27.031 -7.777 1 93.81 68 GLU B O 1
ATOM 2151 N N . LEU B 1 69 ? 13.727 -25.297 -7.625 1 93.62 69 LEU B N 1
ATOM 2152 C CA . LEU B 1 69 ? 12.984 -25.766 -6.453 1 93.62 69 LEU B CA 1
ATOM 2153 C C . LEU B 1 69 ? 12.172 -27 -6.773 1 93.62 69 LEU B C 1
ATOM 2155 O O . LEU B 1 69 ? 12.078 -27.922 -5.957 1 93.62 69 LEU B O 1
ATOM 2159 N N . ALA B 1 70 ? 11.469 -26.984 -7.879 1 85.94 70 ALA B N 1
ATOM 2160 C CA . ALA B 1 70 ? 10.648 -28.109 -8.297 1 85.94 70 ALA B CA 1
ATOM 2161 C C . ALA B 1 70 ? 11.484 -29.391 -8.383 1 85.94 70 ALA B C 1
ATOM 2163 O O . ALA B 1 70 ? 10.992 -30.484 -8.07 1 85.94 70 ALA B O 1
ATOM 2164 N N . GLY B 1 71 ? 12.719 -29.203 -8.82 1 84.75 71 GLY B N 1
ATOM 2165 C CA . GLY B 1 71 ? 13.609 -30.344 -8.898 1 84.75 71 GLY B CA 1
ATOM 2166 C C . GLY B 1 71 ? 13.977 -30.922 -7.539 1 84.75 71 GLY B C 1
ATOM 2167 O O . GLY B 1 71 ? 14.273 -32.094 -7.418 1 84.75 71 GLY B O 1
ATOM 2168 N N . ARG B 1 72 ? 13.844 -30.062 -6.535 1 87.75 72 ARG B N 1
ATOM 2169 C CA . ARG B 1 72 ? 14.266 -30.422 -5.18 1 87.75 72 ARG B CA 1
ATOM 2170 C C . ARG B 1 72 ? 13.078 -30.906 -4.355 1 87.75 72 ARG B C 1
ATOM 2172 O O . ARG B 1 72 ? 13.242 -31.734 -3.449 1 87.75 72 ARG B O 1
ATOM 2179 N N . ILE B 1 73 ? 11.883 -30.344 -4.711 1 84 73 ILE B N 1
ATOM 2180 C CA . ILE B 1 73 ? 10.711 -30.609 -3.889 1 84 73 ILE B CA 1
ATOM 2181 C C . ILE B 1 73 ? 9.672 -31.375 -4.711 1 84 73 ILE B C 1
ATOM 2183 O O . ILE B 1 73 ? 9.156 -30.859 -5.707 1 84 73 ILE B O 1
ATOM 2187 N N . GLY B 1 74 ? 9.375 -32.594 -4.391 1 76.94 74 GLY B N 1
ATOM 2188 C CA . GLY B 1 74 ? 8.516 -33.406 -5.234 1 76.94 74 GLY B CA 1
ATOM 2189 C C . GLY B 1 74 ? 7.094 -33.5 -4.723 1 76.94 74 GLY B C 1
ATOM 2190 O O . GLY B 1 74 ? 6.188 -33.906 -5.461 1 76.94 74 GLY B O 1
ATOM 2191 N N . ASP B 1 75 ? 6.734 -33.031 -3.637 1 90.69 75 ASP B N 1
ATOM 2192 C CA . ASP B 1 75 ? 5.398 -33.312 -3.119 1 90.69 75 ASP B CA 1
ATOM 2193 C C . ASP B 1 75 ? 4.602 -32.031 -2.93 1 90.69 75 ASP B C 1
ATOM 2195 O O . ASP B 1 75 ? 3.555 -32.031 -2.281 1 90.69 75 ASP B O 1
ATOM 2199 N N . ALA B 1 76 ? 5.059 -30.953 -3.506 1 95.12 76 ALA B N 1
ATOM 2200 C CA . ALA B 1 76 ? 4.352 -29.688 -3.359 1 95.12 76 ALA B CA 1
ATOM 2201 C C . ALA B 1 76 ? 3.131 -29.625 -4.277 1 95.12 76 ALA B C 1
ATOM 2203 O O . ALA B 1 76 ? 3.117 -30.25 -5.34 1 95.12 76 ALA B O 1
ATOM 2204 N N . ASP B 1 77 ? 2.113 -28.984 -3.822 1 96.75 77 ASP B N 1
ATOM 2205 C CA . ASP B 1 77 ? 0.953 -28.719 -4.668 1 96.75 77 ASP B CA 1
ATOM 2206 C C . ASP B 1 77 ? 1.128 -27.422 -5.449 1 96.75 77 ASP B C 1
ATOM 2208 O O . ASP B 1 77 ? 0.706 -27.328 -6.605 1 96.75 77 ASP B O 1
ATOM 2212 N N . ILE B 1 78 ? 1.679 -26.391 -4.867 1 97.75 78 ILE B N 1
ATOM 2213 C CA . ILE B 1 78 ? 1.92 -25.094 -5.473 1 97.75 78 ILE B CA 1
ATOM 2214 C C . ILE B 1 78 ? 3.303 -24.578 -5.07 1 97.75 78 ILE B C 1
ATOM 2216 O O . ILE B 1 78 ? 3.67 -24.625 -3.895 1 97.75 78 ILE B O 1
ATOM 2220 N N . VAL B 1 79 ? 4.102 -24.172 -6 1 97.62 79 VAL B N 1
ATOM 2221 C CA . VAL B 1 79 ? 5.379 -23.516 -5.766 1 97.62 79 VAL B CA 1
ATOM 2222 C C . VAL B 1 79 ? 5.355 -22.109 -6.371 1 97.62 79 VAL B C 1
ATOM 2224 O O . VAL B 1 79 ? 5.078 -21.938 -7.562 1 97.62 79 VAL B O 1
ATOM 2227 N N . ILE B 1 80 ? 5.652 -21.125 -5.566 1 98.5 80 ILE B N 1
ATOM 2228 C CA . ILE B 1 80 ? 5.617 -19.734 -6 1 98.5 80 ILE B CA 1
ATOM 2229 C C . ILE B 1 80 ? 7.016 -19.141 -5.898 1 98.5 80 ILE B C 1
ATOM 2231 O O . ILE B 1 80 ? 7.637 -19.172 -4.832 1 98.5 80 ILE B O 1
ATOM 2235 N N . THR B 1 81 ? 7.523 -18.609 -6.938 1 98.5 81 THR B N 1
ATOM 2236 C CA . THR B 1 81 ? 8.773 -17.859 -6.961 1 98.5 81 THR B CA 1
ATOM 2237 C C . THR B 1 81 ? 8.578 -16.5 -7.625 1 98.5 81 THR B C 1
ATOM 2239 O O . THR B 1 81 ? 7.629 -16.312 -8.391 1 98.5 81 THR B O 1
ATOM 2242 N N . ALA B 1 82 ? 9.461 -15.602 -7.289 1 98.12 82 ALA B N 1
ATOM 2243 C CA . ALA B 1 82 ? 9.359 -14.25 -7.836 1 98.12 82 ALA B CA 1
ATOM 2244 C C . ALA B 1 82 ? 10.719 -13.555 -7.832 1 98.12 82 ALA B C 1
ATOM 2246 O O . ALA B 1 82 ? 11.641 -13.992 -7.141 1 98.12 82 ALA B O 1
ATOM 2247 N N . ASP B 1 83 ? 10.836 -12.57 -8.625 1 96.75 83 ASP B N 1
ATOM 2248 C CA . ASP B 1 83 ? 11.977 -11.664 -8.719 1 96.75 83 ASP B CA 1
ATOM 2249 C C . ASP B 1 83 ? 11.516 -10.242 -9.031 1 96.75 83 ASP B C 1
ATOM 2251 O O . ASP B 1 83 ? 10.625 -10.039 -9.867 1 96.75 83 ASP B O 1
ATOM 2255 N N . THR B 1 84 ? 12 -9.266 -8.289 1 97 84 THR B N 1
ATOM 2256 C CA . THR B 1 84 ? 11.57 -7.879 -8.445 1 97 84 THR B CA 1
ATOM 2257 C C . THR B 1 84 ? 12.766 -6.98 -8.758 1 97 84 THR B C 1
ATOM 2259 O O . THR B 1 84 ? 13.836 -7.133 -8.164 1 97 84 THR B O 1
ATOM 2262 N N . ILE B 1 85 ? 12.555 -6.102 -9.664 1 96.62 85 ILE B N 1
ATOM 2263 C CA . ILE B 1 85 ? 13.562 -5.082 -9.953 1 96.62 85 ILE B CA 1
ATOM 2264 C C . ILE B 1 85 ? 12.898 -3.709 -10.023 1 96.62 85 ILE B C 1
ATOM 2266 O O . ILE B 1 85 ? 11.672 -3.607 -10.117 1 96.62 85 ILE B O 1
ATOM 2270 N N . VAL B 1 86 ? 13.703 -2.686 -9.875 1 98 86 VAL B N 1
ATOM 2271 C CA . VAL B 1 86 ? 13.312 -1.302 -10.133 1 98 86 VAL B CA 1
ATOM 2272 C C . VAL B 1 86 ? 14.055 -0.773 -11.359 1 98 86 VAL B C 1
ATOM 2274 O O . VAL B 1 86 ? 15.25 -1.033 -11.523 1 98 86 VAL B O 1
ATOM 2277 N N . ALA B 1 87 ? 13.281 -0.186 -12.25 1 97.31 87 ALA B N 1
ATOM 2278 C CA . ALA B 1 87 ? 13.898 0.334 -13.469 1 97.31 87 ALA B CA 1
ATOM 2279 C C . ALA B 1 87 ? 13.562 1.811 -13.664 1 97.31 87 ALA B C 1
ATOM 2281 O O . ALA B 1 87 ? 12.453 2.25 -13.352 1 97.31 87 ALA B O 1
ATOM 2282 N N . ILE B 1 88 ? 14.477 2.541 -14.164 1 96.69 88 ILE B N 1
ATOM 2283 C CA . ILE B 1 88 ? 14.289 3.934 -14.547 1 96.69 88 ILE B CA 1
ATOM 2284 C C . ILE B 1 88 ? 15.125 4.242 -15.789 1 96.69 88 ILE B C 1
ATOM 2286 O O . ILE B 1 88 ? 16.312 3.902 -15.844 1 96.69 88 ILE B O 1
ATOM 2290 N N . ASP B 1 89 ? 14.5 4.781 -16.828 1 92.44 89 ASP B N 1
ATOM 2291 C CA . ASP B 1 89 ? 15.18 5.121 -18.078 1 92.44 89 ASP B CA 1
ATOM 2292 C C . ASP B 1 89 ? 15.875 3.896 -18.672 1 92.44 89 ASP B C 1
ATOM 2294 O O . ASP B 1 89 ? 17.016 3.986 -19.125 1 92.44 89 ASP B O 1
ATOM 2298 N N . GLY B 1 90 ? 15.273 2.812 -18.516 1 86.38 90 GLY B N 1
ATOM 2299 C CA . GLY B 1 90 ? 15.82 1.599 -19.109 1 86.38 90 GLY B CA 1
ATOM 2300 C C . GLY B 1 90 ? 16.906 0.959 -18.25 1 86.38 90 GLY B C 1
ATOM 2301 O O . GLY B 1 90 ? 17.375 -0.131 -18.562 1 86.38 90 GLY B O 1
ATOM 2302 N N . LYS B 1 91 ? 17.25 1.618 -17.25 1 92.06 91 LYS B N 1
ATOM 2303 C CA . LYS B 1 91 ? 18.281 1.114 -16.328 1 92.06 91 LYS B CA 1
ATOM 2304 C C . LYS B 1 91 ? 17.641 0.349 -15.172 1 92.06 91 LYS B C 1
ATOM 2306 O O . LYS B 1 91 ? 16.656 0.801 -14.586 1 92.06 91 LYS B O 1
ATOM 2311 N N . ILE B 1 92 ? 18.266 -0.836 -14.82 1 94.62 92 ILE B N 1
ATOM 2312 C CA . ILE B 1 92 ? 17.797 -1.642 -13.703 1 94.62 92 ILE B CA 1
ATOM 2313 C C . ILE B 1 92 ? 18.562 -1.26 -12.438 1 94.62 92 ILE B C 1
ATOM 2315 O O . ILE B 1 92 ? 19.797 -1.24 -12.43 1 94.62 92 ILE B O 1
ATOM 2319 N N . LEU B 1 93 ? 17.875 -0.926 -11.438 1 95.31 93 LEU B N 1
ATOM 2320 C CA . LEU B 1 93 ? 18.453 -0.61 -10.141 1 95.31 93 LEU B CA 1
ATOM 2321 C C . LEU B 1 93 ? 18.328 -1.797 -9.188 1 95.31 93 LEU B C 1
ATOM 2323 O O . LEU B 1 93 ? 17.219 -2.232 -8.867 1 95.31 93 LEU B O 1
ATOM 2327 N N . GLY B 1 94 ? 19.422 -2.361 -8.773 1 91 94 GLY B N 1
ATOM 2328 C CA . GLY B 1 94 ? 19.422 -3.441 -7.801 1 91 94 GLY B CA 1
ATOM 2329 C C . GLY B 1 94 ? 19.391 -2.953 -6.367 1 91 94 GLY B C 1
ATOM 2330 O O . GLY B 1 94 ? 18.781 -1.917 -6.07 1 91 94 GLY B O 1
ATOM 2331 N N . LYS B 1 95 ? 19.953 -3.76 -5.551 1 92.44 95 LYS B N 1
ATOM 2332 C CA . LYS B 1 95 ? 20.078 -3.404 -4.141 1 92.44 95 LYS B CA 1
ATOM 2333 C C . LYS B 1 95 ? 21.375 -2.627 -3.887 1 92.44 95 LYS B C 1
ATOM 2335 O O . LYS B 1 95 ? 22.453 -3.051 -4.305 1 92.44 95 LYS B O 1
ATOM 2340 N N . PRO B 1 96 ? 21.375 -1.389 -3.332 1 94.38 96 PRO B N 1
ATOM 2341 C CA . PRO B 1 96 ? 22.594 -0.576 -3.188 1 94.38 96 PRO B CA 1
ATOM 2342 C C . PRO B 1 96 ? 23.609 -1.201 -2.242 1 94.38 96 PRO B C 1
ATOM 2344 O O . PRO B 1 96 ? 24.812 -1.046 -2.441 1 94.38 96 PRO B O 1
ATOM 2347 N N . HIS B 1 97 ? 23.438 -1.885 -1.221 1 91.44 97 HIS B N 1
ATOM 2348 C CA . HIS B 1 97 ? 24.25 -2.592 -0.241 1 91.44 97 HIS B CA 1
ATOM 2349 C C . HIS B 1 97 ? 25.094 -1.62 0.579 1 91.44 97 HIS B C 1
ATOM 2351 O O . HIS B 1 97 ? 25.734 -2.018 1.552 1 91.44 97 HIS B O 1
ATOM 2357 N N . THR B 1 98 ? 25.328 -0.263 0.1 1 97.12 98 THR B N 1
ATOM 2358 C CA . THR B 1 98 ? 25.938 0.796 0.889 1 97.12 98 THR B CA 1
ATOM 2359 C C . THR B 1 98 ? 25.062 2.039 0.913 1 97.12 98 THR B C 1
ATOM 2361 O O . THR B 1 98 ? 24.234 2.234 0.023 1 97.12 98 THR B O 1
ATOM 2364 N N . HIS B 1 99 ? 25.359 2.838 1.9 1 98.06 99 HIS B N 1
ATOM 2365 C CA . HIS B 1 99 ? 24.578 4.055 2.047 1 98.06 99 HIS B CA 1
ATOM 2366 C C . HIS B 1 99 ? 24.844 5.023 0.896 1 98.06 99 HIS B C 1
ATOM 2368 O O . HIS B 1 99 ? 23.922 5.727 0.453 1 98.06 99 HIS B O 1
ATOM 2374 N N . GLU B 1 100 ? 26.031 5.086 0.409 1 98.19 100 GLU B N 1
ATOM 2375 C CA . GLU B 1 100 ? 26.359 5.996 -0.683 1 98.19 100 GLU B CA 1
ATOM 2376 C C . GLU B 1 100 ? 25.672 5.574 -1.979 1 98.19 100 GLU B C 1
ATOM 2378 O O . GLU B 1 100 ? 25.188 6.414 -2.736 1 98.19 100 GLU B O 1
ATOM 2383 N N . VAL B 1 101 ? 25.688 4.309 -2.248 1 97.69 101 VAL B N 1
ATOM 2384 C CA . VAL B 1 101 ? 24.984 3.816 -3.424 1 97.69 101 VAL B CA 1
ATOM 2385 C C . VAL B 1 101 ? 23.484 4.094 -3.281 1 97.69 101 VAL B C 1
ATOM 2387 O O . VAL B 1 101 ? 22.828 4.48 -4.25 1 97.69 101 VAL B O 1
ATOM 2390 N N . ALA B 1 102 ? 23 3.893 -2.041 1 98.06 102 ALA B N 1
ATOM 2391 C CA . ALA B 1 102 ? 21.609 4.215 -1.764 1 98.06 102 ALA B CA 1
ATOM 2392 C C . ALA B 1 102 ? 21.312 5.684 -2.062 1 98.06 102 ALA B C 1
ATOM 2394 O O . ALA B 1 102 ? 20.297 6.004 -2.686 1 98.06 102 ALA B O 1
ATOM 2395 N N . TYR B 1 103 ? 22.203 6.551 -1.616 1 98.44 103 TYR B N 1
ATOM 2396 C CA . TYR B 1 103 ? 22.031 7.984 -1.85 1 98.44 103 TYR B CA 1
ATOM 2397 C C . TYR B 1 103 ? 21.938 8.281 -3.34 1 98.44 103 TYR B C 1
ATOM 2399 O O . TYR B 1 103 ? 21.062 9.031 -3.775 1 98.44 103 TYR B O 1
ATOM 2407 N N . ASN B 1 104 ? 22.828 7.742 -4.113 1 97.94 104 ASN B N 1
ATOM 2408 C CA . ASN B 1 104 ? 22.828 7.961 -5.555 1 97.94 104 ASN B CA 1
ATOM 2409 C C . ASN B 1 104 ? 21.547 7.445 -6.203 1 97.94 104 ASN B C 1
ATOM 2411 O O . ASN B 1 104 ? 21 8.094 -7.094 1 97.94 104 ASN B O 1
ATOM 2415 N N . MET B 1 105 ? 21.109 6.312 -5.777 1 97.88 105 MET B N 1
ATOM 2416 C CA . MET B 1 105 ? 19.891 5.719 -6.316 1 97.88 105 MET B CA 1
ATOM 2417 C C . MET B 1 105 ? 18.688 6.594 -6.023 1 97.88 105 MET B C 1
ATOM 2419 O O . MET B 1 105 ? 17.922 6.926 -6.93 1 97.88 105 MET B O 1
ATOM 2423 N N . ILE B 1 106 ? 18.516 6.961 -4.742 1 98.31 106 ILE B N 1
ATOM 2424 C CA . ILE B 1 106 ? 17.359 7.754 -4.34 1 98.31 106 ILE B CA 1
ATOM 2425 C C . ILE B 1 106 ? 17.406 9.125 -5.02 1 98.31 106 ILE B C 1
ATOM 2427 O O . ILE B 1 106 ? 16.375 9.672 -5.395 1 98.31 106 ILE B O 1
ATOM 2431 N N . SER B 1 107 ? 18.609 9.664 -5.172 1 98.5 107 SER B N 1
ATOM 2432 C CA . SER B 1 107 ? 18.766 10.93 -5.883 1 98.5 107 SER B CA 1
ATOM 2433 C C . SER B 1 107 ? 18.328 10.812 -7.336 1 98.5 107 SER B C 1
ATOM 2435 O O . SER B 1 107 ? 17.703 11.727 -7.879 1 98.5 107 SER B O 1
ATOM 2437 N N . GLU B 1 108 ? 18.656 9.727 -7.902 1 98 108 GLU B N 1
ATOM 2438 C CA . GLU B 1 108 ? 18.25 9.492 -9.289 1 98 108 GLU B CA 1
ATOM 2439 C C . GLU B 1 108 ? 16.734 9.367 -9.406 1 98 108 GLU B C 1
ATOM 2441 O O . GLU B 1 108 ? 16.156 9.805 -10.398 1 98 108 GLU B O 1
ATOM 2446 N N . LEU B 1 109 ? 16.094 8.789 -8.461 1 98.5 109 LEU B N 1
ATOM 2447 C CA . LEU B 1 109 ? 14.656 8.547 -8.469 1 98.5 109 LEU B CA 1
ATOM 2448 C C . LEU B 1 109 ? 13.891 9.805 -8.07 1 98.5 109 LEU B C 1
ATOM 2450 O O . LEU B 1 109 ? 12.688 9.906 -8.312 1 98.5 109 LEU B O 1
ATOM 2454 N N . ASN B 1 110 ? 14.539 10.75 -7.465 1 98.62 110 ASN B N 1
ATOM 2455 C CA . ASN B 1 110 ? 13.93 11.938 -6.871 1 98.62 110 ASN B CA 1
ATOM 2456 C C . ASN B 1 110 ? 13.148 12.742 -7.902 1 98.62 110 ASN B C 1
ATOM 2458 O O . ASN B 1 110 ? 13.695 13.141 -8.93 1 98.62 110 ASN B O 1
ATOM 2462 N N . GLY B 1 111 ? 11.883 12.922 -7.582 1 98.5 111 GLY B N 1
ATOM 2463 C CA . GLY B 1 111 ? 11.023 13.734 -8.43 1 98.5 111 GLY B CA 1
ATOM 2464 C C . GLY B 1 111 ? 10.633 13.047 -9.719 1 98.5 111 GLY B C 1
ATOM 2465 O O . GLY B 1 111 ? 10.133 13.688 -10.648 1 98.5 111 GLY B O 1
ATOM 2466 N N . ARG B 1 112 ? 10.844 11.781 -9.844 1 98.69 112 ARG B N 1
ATOM 2467 C CA . ARG B 1 112 ? 10.664 11.102 -11.117 1 98.69 112 ARG B CA 1
ATOM 2468 C C . ARG B 1 112 ? 9.828 9.836 -10.953 1 98.69 112 ARG B C 1
ATOM 2470 O O . ARG B 1 112 ? 9.625 9.359 -9.836 1 98.69 112 ARG B O 1
ATOM 2477 N N . ILE B 1 113 ? 9.312 9.352 -12.07 1 98.69 113 ILE B N 1
ATOM 2478 C CA . ILE B 1 113 ? 8.594 8.078 -12.117 1 98.69 113 ILE B CA 1
ATOM 2479 C C . ILE B 1 113 ? 9.57 6.941 -12.398 1 98.69 113 ILE B C 1
ATOM 2481 O O . ILE B 1 113 ? 10.438 7.062 -13.266 1 98.69 113 ILE B O 1
ATOM 2485 N N . ASN B 1 114 ? 9.523 5.926 -11.633 1 98.69 114 ASN B N 1
ATOM 2486 C CA . ASN B 1 114 ? 10.219 4.668 -11.906 1 98.69 114 ASN B CA 1
ATOM 2487 C C . ASN B 1 114 ? 9.242 3.496 -11.969 1 98.69 114 ASN B C 1
ATOM 2489 O O . ASN B 1 114 ? 8.062 3.646 -11.656 1 98.69 114 ASN B O 1
ATOM 2493 N N . LYS B 1 115 ? 9.734 2.385 -12.469 1 98.62 115 LYS B N 1
ATOM 2494 C CA . LYS B 1 115 ? 8.906 1.19 -12.617 1 98.62 115 LYS B CA 1
ATOM 2495 C C . LYS B 1 115 ? 9.398 0.069 -11.703 1 98.62 115 LYS B C 1
ATOM 2497 O O . LYS B 1 115 ? 10.594 -0.215 -11.648 1 98.62 115 LYS B O 1
ATOM 2502 N N . VAL B 1 116 ? 8.523 -0.453 -10.938 1 98.62 116 VAL B N 1
ATOM 2503 C CA . VAL B 1 116 ? 8.781 -1.691 -10.211 1 98.62 116 VAL B CA 1
ATOM 2504 C C . VAL B 1 116 ? 8.203 -2.875 -10.984 1 98.62 116 VAL B C 1
ATOM 2506 O O . VAL B 1 116 ? 7.004 -2.91 -11.266 1 98.62 116 VAL B O 1
ATOM 2509 N N . ILE B 1 117 ? 9.023 -3.811 -11.312 1 98.31 117 ILE B N 1
ATOM 2510 C CA . ILE B 1 117 ? 8.656 -4.945 -12.148 1 98.31 117 ILE B CA 1
ATOM 2511 C C . ILE B 1 117 ? 8.945 -6.25 -11.414 1 98.31 117 ILE B C 1
ATOM 2513 O O . ILE B 1 117 ? 10.062 -6.461 -10.938 1 98.31 117 ILE B O 1
ATOM 2517 N N . THR B 1 118 ? 7.965 -7.035 -11.32 1 98.5 118 THR B N 1
ATOM 2518 C CA . THR B 1 118 ? 8.133 -8.336 -10.688 1 98.5 118 THR B CA 1
ATOM 2519 C C . THR B 1 118 ? 7.777 -9.461 -11.648 1 98.5 118 THR B C 1
ATOM 2521 O O . THR B 1 118 ? 6.742 -9.414 -12.312 1 98.5 118 THR B O 1
ATOM 2524 N N . GLY B 1 119 ? 8.68 -10.375 -11.836 1 98.44 119 GLY B N 1
ATOM 2525 C CA . GLY B 1 119 ? 8.344 -11.648 -12.445 1 98.44 119 GLY B CA 1
ATOM 2526 C C . GLY B 1 119 ? 7.875 -12.688 -11.438 1 98.44 119 GLY B C 1
ATOM 2527 O O . GLY B 1 119 ? 8.422 -12.781 -10.336 1 98.44 119 GLY B O 1
ATOM 2528 N N . VAL B 1 120 ? 6.828 -13.445 -11.797 1 98.88 120 VAL B N 1
ATOM 2529 C CA . VAL B 1 120 ? 6.297 -14.492 -10.93 1 98.88 120 VAL B CA 1
ATOM 2530 C C . VAL B 1 120 ? 6.168 -15.797 -11.703 1 98.88 120 VAL B C 1
ATOM 2532 O O . VAL B 1 120 ? 5.793 -15.789 -12.883 1 98.88 120 VAL B O 1
ATOM 2535 N N . ASN B 1 121 ? 6.535 -16.812 -11.109 1 98.75 121 ASN B N 1
ATOM 2536 C CA . ASN B 1 121 ? 6.293 -18.141 -11.648 1 98.75 121 ASN B CA 1
ATOM 2537 C C . ASN B 1 121 ? 5.562 -19.031 -10.641 1 98.75 121 ASN B C 1
ATOM 2539 O O . ASN B 1 121 ? 5.906 -19.047 -9.453 1 98.75 121 ASN B O 1
ATOM 2543 N N . ILE B 1 122 ? 4.527 -19.641 -11.07 1 98.5 122 ILE B N 1
ATOM 2544 C CA . ILE B 1 122 ? 3.756 -20.594 -10.273 1 98.5 122 ILE B CA 1
ATOM 2545 C C . ILE B 1 122 ? 3.855 -21.984 -10.891 1 98.5 122 ILE B C 1
ATOM 2547 O O . ILE B 1 122 ? 3.504 -22.172 -12.055 1 98.5 122 ILE B O 1
ATOM 2551 N N . ILE B 1 123 ? 4.281 -22.922 -10.141 1 97.19 123 ILE B N 1
ATOM 2552 C CA . ILE B 1 123 ? 4.293 -24.297 -10.609 1 97.19 123 ILE B CA 1
ATOM 2553 C C . ILE B 1 123 ? 3.268 -25.125 -9.836 1 97.19 123 ILE B C 1
ATOM 2555 O O . ILE B 1 123 ? 3.148 -24.984 -8.617 1 97.19 123 ILE B O 1
ATOM 2559 N N . PHE B 1 124 ? 2.527 -25.828 -10.547 1 95.81 124 PHE B N 1
ATOM 2560 C CA . PHE B 1 124 ? 1.664 -26.875 -10.016 1 95.81 124 PHE B CA 1
ATOM 2561 C C . PHE B 1 124 ? 2.207 -28.25 -10.375 1 95.81 124 PHE B C 1
ATOM 2563 O O . PHE B 1 124 ? 1.784 -28.859 -11.359 1 95.81 124 PHE B O 1
ATOM 2570 N N . PRO B 1 125 ? 3.07 -28.734 -9.508 1 93.88 125 PRO B N 1
ATOM 2571 C CA . PRO B 1 125 ? 3.783 -29.969 -9.883 1 93.88 125 PRO B CA 1
ATOM 2572 C C . PRO B 1 125 ? 2.84 -31.125 -10.195 1 93.88 125 PRO B C 1
ATOM 2574 O O . PRO B 1 125 ? 3.049 -31.844 -11.18 1 93.88 125 PRO B O 1
ATOM 2577 N N . LYS B 1 126 ? 1.823 -31.312 -9.438 1 92.38 126 LYS B N 1
ATOM 2578 C CA . LYS B 1 126 ? 0.928 -32.469 -9.578 1 92.38 126 LYS B CA 1
ATOM 2579 C C . LYS B 1 126 ? 0.061 -32.312 -10.828 1 92.38 126 LYS B C 1
ATOM 2581 O O . LYS B 1 126 ? -0.521 -33.312 -11.297 1 92.38 126 LYS B O 1
ATOM 2586 N N . LEU B 1 127 ? -0.034 -31.156 -11.32 1 93.69 127 LEU B N 1
ATOM 2587 C CA . LEU B 1 127 ? -0.81 -30.922 -12.531 1 93.69 127 LEU B CA 1
ATOM 2588 C C . LEU B 1 127 ? 0.105 -30.781 -13.742 1 93.69 127 LEU B C 1
ATOM 2590 O O . LEU B 1 127 ? -0.369 -30.578 -14.867 1 93.69 127 LEU B O 1
ATOM 2594 N N . ASN B 1 128 ? 1.411 -30.844 -13.578 1 92.94 128 ASN B N 1
ATOM 2595 C CA . ASN B 1 128 ? 2.383 -30.594 -14.641 1 92.94 128 ASN B CA 1
ATOM 2596 C C . ASN B 1 128 ? 2.094 -29.281 -15.367 1 92.94 128 ASN B C 1
ATOM 2598 O O . ASN B 1 128 ? 2.018 -29.25 -16.594 1 92.94 128 ASN B O 1
ATOM 2602 N N . MET B 1 129 ? 1.809 -28.281 -14.602 1 95.19 129 MET B N 1
ATOM 2603 C CA . MET B 1 129 ? 1.445 -26.969 -15.117 1 95.19 129 MET B CA 1
ATOM 2604 C C . MET B 1 129 ? 2.314 -25.891 -14.492 1 95.19 129 MET B C 1
ATOM 2606 O O . MET B 1 129 ? 2.693 -25.984 -13.32 1 95.19 129 MET B O 1
ATOM 2610 N N . SER B 1 130 ? 2.639 -24.906 -15.289 1 96.94 130 SER B N 1
ATOM 2611 C CA . SER B 1 130 ? 3.354 -23.734 -14.82 1 96.94 130 SER B CA 1
ATOM 2612 C C . SER B 1 130 ? 2.777 -22.453 -15.43 1 96.94 130 SER B C 1
ATOM 2614 O O . SER B 1 130 ? 2.371 -22.453 -16.594 1 96.94 130 SER B O 1
ATOM 2616 N N . ILE B 1 131 ? 2.67 -21.438 -14.672 1 98.38 131 ILE B N 1
ATOM 2617 C CA . ILE B 1 131 ? 2.221 -20.125 -15.117 1 98.38 131 ILE B CA 1
ATOM 2618 C C . ILE B 1 131 ? 3.297 -19.094 -14.82 1 98.38 131 ILE B C 1
ATOM 2620 O O . ILE B 1 131 ? 3.838 -19.047 -13.719 1 98.38 131 ILE B O 1
ATOM 2624 N N . SER B 1 132 ? 3.682 -18.312 -15.805 1 98.62 132 SER B N 1
ATOM 2625 C CA . SER B 1 132 ? 4.652 -17.234 -15.656 1 98.62 132 SER B CA 1
ATOM 2626 C C . SER B 1 132 ? 4.074 -15.898 -16.125 1 98.62 132 SER B C 1
ATOM 2628 O O . SER B 1 132 ? 3.412 -15.836 -17.156 1 98.62 132 SER B O 1
ATOM 2630 N N . PHE B 1 133 ? 4.254 -14.852 -15.352 1 98.75 133 PHE B N 1
ATOM 2631 C CA . PHE B 1 133 ? 3.787 -13.531 -15.75 1 98.75 133 PHE B CA 1
ATOM 2632 C C . PHE B 1 133 ? 4.637 -12.438 -15.102 1 98.75 133 PHE B C 1
ATOM 2634 O O . PHE B 1 133 ? 5.477 -12.727 -14.25 1 98.75 133 PHE B O 1
ATOM 2641 N N . THR B 1 134 ? 4.531 -11.242 -15.602 1 98.75 134 THR B N 1
ATOM 2642 C CA . THR B 1 134 ? 5.148 -10.062 -15.008 1 98.75 134 THR B CA 1
ATOM 2643 C C . THR B 1 134 ? 4.094 -9.023 -14.641 1 98.75 134 THR B C 1
ATOM 2645 O O . THR B 1 134 ? 2.99 -9.031 -15.188 1 98.75 134 THR B O 1
ATOM 2648 N N . GLU B 1 135 ? 4.32 -8.289 -13.656 1 98.81 135 GLU B N 1
ATOM 2649 C CA . GLU B 1 135 ? 3.518 -7.137 -13.258 1 98.81 135 GLU B CA 1
ATOM 2650 C C . GLU B 1 135 ? 4.383 -5.891 -13.109 1 98.81 135 GLU B C 1
ATOM 2652 O O . GLU B 1 135 ? 5.48 -5.949 -12.555 1 98.81 135 GLU B O 1
ATOM 2657 N N . THR B 1 136 ? 3.936 -4.801 -13.695 1 98.69 136 THR B N 1
ATOM 2658 C CA . THR B 1 136 ? 4.648 -3.531 -13.617 1 98.69 136 THR B CA 1
ATOM 2659 C C . THR B 1 136 ? 3.801 -2.477 -12.914 1 98.69 136 THR B C 1
ATOM 2661 O O . THR B 1 136 ? 2.611 -2.336 -13.203 1 98.69 136 THR B O 1
ATOM 2664 N N . THR B 1 137 ? 4.359 -1.81 -11.969 1 98.81 137 THR B N 1
ATOM 2665 C CA . THR B 1 137 ? 3.729 -0.693 -11.273 1 98.81 137 THR B CA 1
ATOM 2666 C C . THR B 1 137 ? 4.609 0.551 -11.336 1 98.81 137 THR B C 1
ATOM 2668 O O . THR B 1 137 ? 5.824 0.466 -11.156 1 98.81 137 THR B O 1
ATOM 2671 N N . GLU B 1 138 ? 4.035 1.665 -11.609 1 98.88 138 GLU B N 1
ATOM 2672 C CA . GLU B 1 138 ? 4.762 2.93 -11.625 1 98.88 138 GLU B CA 1
ATOM 2673 C C . GLU B 1 138 ? 4.73 3.6 -10.25 1 98.88 138 GLU B C 1
ATOM 2675 O O . GLU B 1 138 ? 3.703 3.592 -9.578 1 98.88 138 GLU B O 1
ATOM 2680 N N . VAL B 1 139 ? 5.836 4.129 -9.859 1 98.81 139 VAL B N 1
ATOM 2681 C CA . VAL B 1 139 ? 5.969 4.836 -8.594 1 98.81 139 VAL B CA 1
ATOM 2682 C C . VAL B 1 139 ? 6.523 6.238 -8.844 1 98.81 139 VAL B C 1
ATOM 2684 O O . VAL B 1 139 ? 7.547 6.398 -9.516 1 98.81 139 VAL B O 1
ATOM 2687 N N . LEU B 1 140 ? 5.855 7.211 -8.344 1 98.88 140 LEU B N 1
ATOM 2688 C CA . LEU B 1 140 ? 6.348 8.586 -8.406 1 98.88 140 LEU B CA 1
ATOM 2689 C C . LEU B 1 140 ? 6.957 9.008 -7.078 1 98.88 140 LEU B C 1
ATOM 2691 O O . LEU B 1 140 ? 6.254 9.109 -6.07 1 98.88 140 LEU B O 1
ATOM 2695 N N . MET B 1 141 ? 8.273 9.164 -7.105 1 98.75 141 MET B N 1
ATOM 2696 C CA . MET B 1 141 ? 8.938 9.766 -5.953 1 98.75 141 MET B CA 1
ATOM 2697 C C . MET B 1 141 ? 8.664 11.266 -5.887 1 98.75 141 MET B C 1
ATOM 2699 O O . MET B 1 141 ? 8.719 11.953 -6.906 1 98.75 141 MET B O 1
ATOM 2703 N N . ASP B 1 142 ? 8.344 11.719 -4.711 1 98.56 142 ASP B N 1
ATOM 2704 C CA . ASP B 1 142 ? 8.086 13.148 -4.57 1 98.56 142 ASP B CA 1
ATOM 2705 C C . ASP B 1 142 ? 9.359 13.961 -4.812 1 98.56 142 ASP B C 1
ATOM 2707 O O . ASP B 1 142 ? 10.445 13.398 -4.941 1 98.56 142 ASP B O 1
ATOM 2711 N N . ASN B 1 143 ? 9.18 15.336 -5.051 1 98.44 143 ASN B N 1
ATOM 2712 C CA . ASN B 1 143 ? 10.328 16.234 -5.074 1 98.44 143 ASN B CA 1
ATOM 2713 C C . ASN B 1 143 ? 10.898 16.453 -3.674 1 98.44 143 ASN B C 1
ATOM 2715 O O . ASN B 1 143 ? 10.406 17.297 -2.924 1 98.44 143 ASN B O 1
ATOM 2719 N N . LEU B 1 144 ? 11.93 15.68 -3.367 1 98.25 144 LEU B N 1
ATOM 2720 C CA . LEU B 1 144 ? 12.453 15.625 -2.008 1 98.25 144 LEU B CA 1
ATOM 2721 C C . LEU B 1 144 ? 13.633 16.578 -1.84 1 98.25 144 LEU B C 1
ATOM 2723 O O . LEU B 1 144 ? 14.516 16.641 -2.693 1 98.25 144 LEU B O 1
ATOM 2727 N N . PRO B 1 145 ? 13.648 17.344 -0.781 1 97.81 145 PRO B N 1
ATOM 2728 C CA . PRO B 1 145 ? 14.867 18.078 -0.463 1 97.81 145 PRO B CA 1
ATOM 2729 C C . PRO B 1 145 ? 16.078 17.172 -0.258 1 97.81 145 PRO B C 1
ATOM 2731 O O . PRO B 1 145 ? 15.922 16.016 0.171 1 97.81 145 PRO B O 1
ATOM 2734 N N . GLU B 1 146 ? 17.234 17.734 -0.5 1 97.69 146 GLU B N 1
ATOM 2735 C CA . GLU B 1 146 ? 18.469 16.969 -0.383 1 97.69 146 GLU B CA 1
ATOM 2736 C C . GLU B 1 146 ? 18.625 16.375 1.018 1 97.69 146 GLU B C 1
ATOM 2738 O O . GLU B 1 146 ? 19.078 15.25 1.175 1 97.69 146 GLU B O 1
ATOM 2743 N N . ALA B 1 147 ? 18.25 17.141 1.999 1 97.81 147 ALA B N 1
ATOM 2744 C CA . ALA B 1 147 ? 18.391 16.688 3.383 1 97.81 147 ALA B CA 1
ATOM 2745 C C . ALA B 1 147 ? 17.547 15.438 3.633 1 97.81 147 ALA B C 1
ATOM 2747 O O . ALA B 1 147 ? 17.938 14.57 4.414 1 97.81 147 ALA B O 1
ATOM 2748 N N . VAL B 1 148 ? 16.406 15.352 3.016 1 98.19 148 VAL B N 1
ATOM 2749 C CA . VAL B 1 148 ? 15.508 14.203 3.15 1 98.19 148 VAL B CA 1
ATOM 2750 C C . VAL B 1 148 ? 16.109 12.992 2.439 1 98.19 148 VAL B C 1
ATOM 2752 O O . VAL B 1 148 ? 16.141 11.891 2.988 1 98.19 148 VAL B O 1
ATOM 2755 N N . VAL B 1 149 ? 16.641 13.219 1.217 1 98.5 149 VAL B N 1
ATOM 2756 C CA . VAL B 1 149 ? 17.281 12.148 0.448 1 98.5 149 VAL B CA 1
ATOM 2757 C C . VAL B 1 149 ? 18.438 11.555 1.245 1 98.5 149 VAL B C 1
ATOM 2759 O O . VAL B 1 149 ? 18.531 10.336 1.388 1 98.5 149 VAL B O 1
ATOM 2762 N N . ARG B 1 150 ? 19.266 12.414 1.795 1 98.31 150 ARG B N 1
ATOM 2763 C CA . ARG B 1 150 ? 20.438 11.984 2.553 1 98.31 150 ARG B CA 1
ATOM 2764 C C . ARG B 1 150 ? 20.031 11.211 3.805 1 98.31 150 ARG B C 1
ATOM 2766 O O . ARG B 1 150 ? 20.562 10.141 4.09 1 98.31 150 ARG B O 1
ATOM 2773 N N . ALA B 1 151 ? 19.094 11.734 4.539 1 97.75 151 ALA B N 1
ATOM 2774 C CA . ALA B 1 151 ? 18.641 11.094 5.777 1 97.75 151 ALA B CA 1
ATOM 2775 C C . ALA B 1 151 ? 18.109 9.695 5.508 1 97.75 151 ALA B C 1
ATOM 2777 O O . ALA B 1 151 ? 18.422 8.75 6.242 1 97.75 151 ALA B O 1
ATOM 2778 N N . TYR B 1 152 ? 17.328 9.516 4.516 1 97.88 152 TYR B N 1
ATOM 2779 C CA . TYR B 1 152 ? 16.766 8.211 4.191 1 97.88 152 TYR B CA 1
ATOM 2780 C C . TYR B 1 152 ? 17.859 7.246 3.748 1 97.88 152 TYR B C 1
ATOM 2782 O O . TYR B 1 152 ? 17.906 6.098 4.199 1 97.88 152 TYR B O 1
ATOM 2790 N N . ALA B 1 153 ? 18.734 7.746 2.85 1 97.94 153 ALA B N 1
ATOM 2791 C CA . ALA B 1 153 ? 19.797 6.918 2.303 1 97.94 153 ALA B CA 1
ATOM 2792 C C . ALA B 1 153 ? 20.734 6.422 3.41 1 97.94 153 ALA B C 1
ATOM 2794 O O . ALA B 1 153 ? 21.328 5.348 3.295 1 97.94 153 ALA B O 1
ATOM 2795 N N . ASP B 1 154 ? 20.781 7.195 4.461 1 97.62 154 ASP B N 1
ATOM 2796 C CA . ASP B 1 154 ? 21.688 6.867 5.551 1 97.62 154 ASP B CA 1
ATOM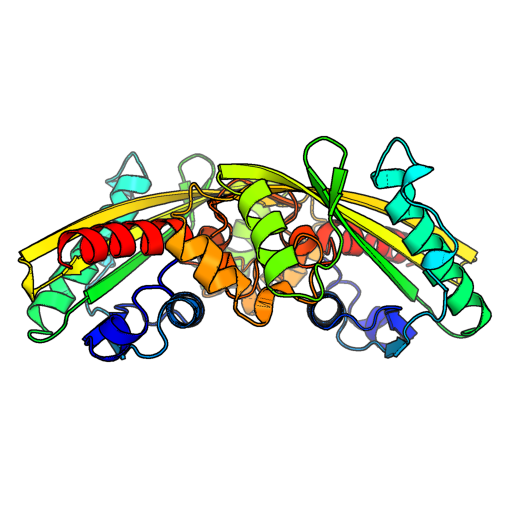 2797 C C . ASP B 1 154 ? 21.062 5.875 6.523 1 97.62 154 ASP B C 1
ATOM 2799 O O . ASP B 1 154 ? 21.734 5.336 7.398 1 97.62 154 ASP B O 1
ATOM 2803 N N . SER B 1 155 ? 19.812 5.664 6.391 1 96.12 155 SER B N 1
ATOM 2804 C CA . SER B 1 155 ? 19.156 4.656 7.215 1 96.12 155 SER B CA 1
ATOM 2805 C C . SER B 1 155 ? 19.406 3.252 6.676 1 96.12 155 SER B C 1
ATOM 2807 O O . SER B 1 155 ? 19.969 3.09 5.59 1 96.12 155 SER B O 1
ATOM 2809 N N . ASP B 1 156 ? 18.953 2.201 7.395 1 95.31 156 ASP B N 1
ATOM 2810 C CA . ASP B 1 156 ? 19.141 0.82 6.961 1 95.31 156 ASP B CA 1
ATOM 2811 C C . ASP B 1 156 ? 18.031 0.396 5.996 1 95.31 156 ASP B C 1
ATOM 2813 O O . ASP B 1 156 ? 18.156 -0.627 5.32 1 95.31 156 ASP B O 1
ATOM 2817 N N . ASP B 1 157 ? 17.094 1.216 5.867 1 94.94 157 ASP B N 1
ATOM 2818 C CA . ASP B 1 157 ? 15.875 0.86 5.148 1 94.94 157 ASP B CA 1
ATOM 2819 C C . ASP B 1 157 ? 16.172 0.567 3.678 1 94.94 157 ASP B C 1
ATOM 2821 O O . ASP B 1 157 ? 15.633 -0.385 3.109 1 94.94 157 ASP B O 1
ATOM 2825 N N . PRO B 1 158 ? 17.062 1.281 3.02 1 96.31 158 PRO B N 1
ATOM 2826 C CA . PRO B 1 158 ? 17.266 1.103 1.581 1 96.31 158 PRO B CA 1
ATOM 2827 C C . PRO B 1 158 ? 18.109 -0.127 1.258 1 96.31 158 PRO B C 1
ATOM 2829 O O . PRO B 1 158 ? 18.078 -0.624 0.128 1 96.31 158 PRO B O 1
ATOM 2832 N N . LEU B 1 159 ? 18.844 -0.663 2.127 1 95.56 159 LEU B N 1
ATOM 2833 C CA . LEU B 1 159 ? 20.031 -1.457 1.838 1 95.56 159 LEU B CA 1
ATOM 2834 C C . LEU B 1 159 ? 19.641 -2.826 1.282 1 95.56 159 LEU B C 1
ATOM 2836 O O . LEU B 1 159 ? 20.406 -3.422 0.514 1 95.56 159 LEU B O 1
ATOM 2840 N N . ASP B 1 160 ? 18.562 -3.375 1.602 1 92.25 160 ASP B N 1
ATOM 2841 C CA . ASP B 1 160 ? 18.203 -4.723 1.167 1 92.25 160 ASP B CA 1
ATOM 2842 C C . ASP B 1 160 ? 17.047 -4.688 0.17 1 92.25 160 ASP B C 1
ATOM 2844 O O . ASP B 1 160 ? 16.359 -5.691 -0.025 1 92.25 160 ASP B O 1
ATOM 2848 N N . LYS B 1 161 ? 16.797 -3.551 -0.511 1 94.06 161 LYS B N 1
ATOM 2849 C CA . LYS B 1 161 ? 15.648 -3.379 -1.388 1 94.06 161 LYS B CA 1
ATOM 2850 C C . LYS B 1 161 ? 16.078 -2.904 -2.773 1 94.06 161 LYS B C 1
ATOM 2852 O O . LYS B 1 161 ? 16.891 -1.995 -2.896 1 94.06 161 LYS B O 1
ATOM 2857 N N . ALA B 1 162 ? 15.445 -3.541 -3.75 1 93.56 162 ALA B N 1
ATOM 2858 C CA . ALA B 1 162 ? 15.672 -3.062 -5.109 1 93.56 162 ALA B CA 1
ATOM 2859 C C . ALA B 1 162 ? 15.281 -1.595 -5.25 1 93.56 162 ALA B C 1
ATOM 2861 O O . ALA B 1 162 ? 14.258 -1.166 -4.715 1 93.56 162 ALA B O 1
ATOM 2862 N N . GLY B 1 163 ? 16.141 -0.796 -5.918 1 95.81 163 GLY B N 1
ATOM 2863 C CA . GLY B 1 163 ? 15.875 0.622 -6.098 1 95.81 163 GLY B CA 1
ATOM 2864 C C . GLY B 1 163 ? 16.188 1.449 -4.867 1 95.81 163 GLY B C 1
ATOM 2865 O O . GLY B 1 163 ? 16.172 2.682 -4.918 1 95.81 163 GLY B O 1
ATOM 2866 N N . GLY B 1 164 ? 16.422 0.767 -3.705 1 96.81 164 GLY B N 1
ATOM 2867 C CA . GLY B 1 164 ? 16.859 1.44 -2.496 1 96.81 164 GLY B CA 1
ATOM 2868 C C . GLY B 1 164 ? 15.727 2.061 -1.707 1 96.81 164 GLY B C 1
ATOM 2869 O O . GLY B 1 164 ? 15.922 3.049 -0.997 1 96.81 164 GLY B O 1
ATOM 2870 N N . TYR B 1 165 ? 14.555 1.592 -1.851 1 97.56 165 TYR B N 1
ATOM 2871 C CA . TYR B 1 165 ? 13.5 2.164 -1.021 1 97.56 165 TYR B CA 1
ATOM 2872 C C . TYR B 1 165 ? 12.422 1.132 -0.726 1 97.56 165 TYR B C 1
ATOM 2874 O O . TYR B 1 165 ? 12.18 0.224 -1.527 1 97.56 165 TYR B O 1
ATOM 2882 N N . GLY B 1 166 ? 11.805 1.225 0.424 1 95.81 166 GLY B N 1
ATOM 2883 C CA . GLY B 1 166 ? 10.664 0.419 0.839 1 95.81 166 GLY B CA 1
ATOM 2884 C C . GLY B 1 166 ? 9.406 1.236 1.064 1 95.81 166 GLY B C 1
ATOM 2885 O O . GLY B 1 166 ? 9.305 1.972 2.049 1 95.81 166 GLY B O 1
ATOM 2886 N N . VAL B 1 167 ? 8.398 1.028 0.227 1 94.94 167 VAL B N 1
ATOM 2887 C CA . VAL B 1 167 ? 7.188 1.836 0.254 1 94.94 167 VAL B CA 1
ATOM 2888 C C . VAL B 1 167 ? 6.367 1.498 1.498 1 94.94 167 VAL B C 1
ATOM 2890 O O . VAL B 1 167 ? 5.559 2.309 1.956 1 94.94 167 VAL B O 1
ATOM 2893 N N . GLN B 1 168 ? 6.52 0.31 2.053 1 91.12 168 GLN B N 1
ATOM 2894 C CA . GLN B 1 168 ? 5.77 -0.132 3.223 1 91.12 168 GLN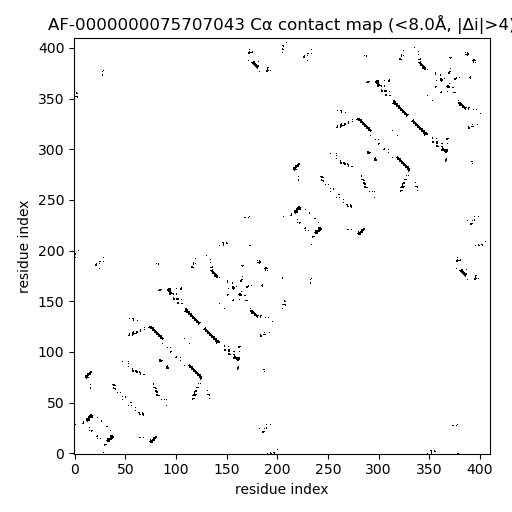 B CA 1
ATOM 2895 C C . GLN B 1 168 ? 6.406 0.379 4.512 1 91.12 168 GLN B C 1
ATOM 2897 O O . GLN B 1 168 ? 5.789 0.327 5.578 1 91.12 168 GLN B O 1
ATOM 2902 N N . SER B 1 169 ? 7.629 0.868 4.414 1 92.19 169 SER B N 1
ATOM 2903 C CA . SER B 1 169 ? 8.352 1.337 5.59 1 92.19 169 SER B CA 1
ATOM 2904 C C . SER B 1 169 ? 8.609 2.84 5.52 1 92.19 169 SER B C 1
ATOM 2906 O O . SER B 1 169 ? 7.668 3.629 5.414 1 92.19 169 SER B O 1
ATOM 2908 N N . ASN B 1 170 ? 9.852 3.24 5.629 1 90.06 170 ASN B N 1
ATOM 2909 C CA . ASN B 1 170 ? 10.141 4.656 5.816 1 90.06 170 ASN B CA 1
ATOM 2910 C C . ASN B 1 170 ? 9.961 5.441 4.52 1 90.06 170 ASN B C 1
ATOM 2912 O O . ASN B 1 170 ? 9.875 6.668 4.535 1 90.06 170 ASN B O 1
ATOM 2916 N N . ALA B 1 171 ? 9.867 4.758 3.393 1 95.94 171 ALA B N 1
ATOM 2917 C CA . ALA B 1 171 ? 9.727 5.48 2.131 1 95.94 171 ALA B CA 1
ATOM 2918 C C . ALA B 1 171 ? 8.273 5.855 1.875 1 95.94 171 ALA B C 1
ATOM 2920 O O . ALA B 1 171 ? 7.961 6.543 0.896 1 95.94 171 ALA B O 1
ATOM 2921 N N . VAL B 1 172 ? 7.371 5.43 2.732 1 95.88 172 VAL B N 1
ATOM 2922 C CA . VAL B 1 172 ? 5.945 5.703 2.584 1 95.88 172 VAL B CA 1
ATOM 2923 C C . VAL B 1 172 ? 5.715 7.207 2.459 1 95.88 172 VAL B C 1
ATOM 2925 O O . VAL B 1 172 ? 4.816 7.645 1.735 1 95.88 172 VAL B O 1
ATOM 2928 N N . SER B 1 173 ? 6.5 8.023 3.131 1 97.5 173 SER B N 1
ATOM 2929 C CA . SER B 1 173 ? 6.316 9.469 3.092 1 97.5 173 SER B CA 1
ATOM 2930 C C . SER B 1 173 ? 7.074 10.086 1.921 1 97.5 173 SER B C 1
ATOM 2932 O O . SER B 1 173 ? 6.918 11.273 1.633 1 97.5 173 SER B O 1
ATOM 2934 N N . LEU B 1 174 ? 7.91 9.336 1.222 1 98.44 174 LEU B N 1
ATOM 2935 C CA . LEU B 1 174 ? 8.719 9.852 0.12 1 98.44 174 LEU B CA 1
ATOM 2936 C C . LEU B 1 174 ? 8.008 9.641 -1.215 1 98.44 174 LEU B C 1
ATOM 2938 O O . LEU B 1 174 ? 8.297 10.336 -2.191 1 98.44 174 LEU B O 1
ATOM 2942 N N . VAL B 1 175 ? 7.156 8.633 -1.302 1 98.56 175 VAL B N 1
ATOM 2943 C CA . VAL B 1 175 ? 6.449 8.258 -2.521 1 98.56 175 VAL B CA 1
ATOM 2944 C C . VAL B 1 175 ? 5.164 9.07 -2.648 1 98.56 175 VAL B C 1
ATOM 2946 O O . VAL B 1 175 ? 4.309 9.039 -1.761 1 98.56 175 VAL B O 1
ATOM 2949 N N . LYS B 1 176 ? 5.043 9.766 -3.74 1 98.5 176 LYS B N 1
ATOM 2950 C CA . LYS B 1 176 ? 3.889 10.633 -3.975 1 98.5 176 LYS B CA 1
ATOM 2951 C C . LYS B 1 176 ? 2.689 9.828 -4.465 1 98.5 176 LYS B C 1
ATOM 2953 O O . LYS B 1 176 ? 1.558 10.062 -4.035 1 98.5 176 LYS B O 1
ATOM 2958 N N . SER B 1 177 ? 2.949 8.906 -5.332 1 98.69 177 SER B N 1
ATOM 2959 C CA . SER B 1 177 ? 1.832 8.125 -5.863 1 98.69 177 SER B CA 1
ATOM 2960 C C . SER B 1 177 ? 2.312 6.82 -6.484 1 98.69 177 SER B C 1
ATOM 2962 O O . SER B 1 177 ? 3.494 6.676 -6.805 1 98.69 177 SER B O 1
ATOM 2964 N N . VAL B 1 178 ? 1.424 5.934 -6.539 1 98.62 178 VAL B N 1
ATOM 2965 C CA . VAL B 1 178 ? 1.579 4.656 -7.223 1 98.62 178 VAL B CA 1
ATOM 2966 C C . VAL B 1 178 ? 0.511 4.516 -8.305 1 98.62 178 VAL B C 1
ATOM 2968 O O . VAL B 1 178 ? -0.623 4.969 -8.133 1 98.62 178 VAL B O 1
ATOM 2971 N N . ASN B 1 179 ? 0.854 3.99 -9.406 1 98.88 179 ASN B N 1
ATOM 2972 C CA . ASN B 1 179 ? -0.071 3.619 -10.469 1 98.88 179 ASN B CA 1
ATOM 2973 C C . ASN B 1 179 ? 0.091 2.154 -10.867 1 98.88 179 ASN B C 1
ATOM 2975 O O . ASN B 1 179 ? 1.007 1.808 -11.617 1 98.88 179 ASN B O 1
ATOM 2979 N N . GLY B 1 180 ? -0.797 1.3 -10.445 1 98.75 180 GLY B N 1
ATOM 2980 C CA . GLY B 1 180 ? -0.735 -0.144 -10.602 1 98.75 180 GLY B CA 1
ATOM 2981 C C . GLY B 1 180 ? -0.986 -0.897 -9.312 1 98.75 180 GLY B C 1
ATOM 2982 O O . GLY B 1 180 ? -1.754 -0.443 -8.461 1 98.75 180 GLY B O 1
ATOM 2983 N N . ASP B 1 181 ? -0.429 -2.066 -9.234 1 98.62 181 ASP B N 1
ATOM 2984 C CA . ASP B 1 181 ? -0.595 -2.945 -8.078 1 98.62 181 ASP B CA 1
ATOM 2985 C C . ASP B 1 181 ? 0.389 -2.584 -6.969 1 98.62 181 ASP B C 1
ATOM 2987 O O . ASP B 1 181 ? 1.592 -2.818 -7.098 1 98.62 181 ASP B O 1
ATOM 2991 N N . TYR B 1 182 ? -0.099 -2.094 -5.844 1 98.5 182 TYR B N 1
ATOM 2992 C CA . TYR B 1 182 ? 0.762 -1.677 -4.742 1 98.5 182 TYR B CA 1
ATOM 2993 C C . TYR B 1 182 ? 1.552 -2.857 -4.191 1 98.5 182 TYR B C 1
ATOM 2995 O O . TYR B 1 182 ? 2.719 -2.711 -3.82 1 98.5 182 TYR B O 1
ATOM 3003 N N . SER B 1 183 ? 0.933 -4.016 -4.059 1 98.19 183 SER B N 1
ATOM 3004 C CA . SER B 1 183 ? 1.637 -5.176 -3.518 1 98.19 183 SER B CA 1
ATOM 3005 C C . SER B 1 183 ? 2.805 -5.578 -4.414 1 98.19 183 SER B C 1
ATOM 3007 O O . SER B 1 183 ? 3.789 -6.148 -3.938 1 98.19 183 SER B O 1
ATOM 3009 N N . ASN B 1 184 ? 2.684 -5.258 -5.688 1 98.44 184 ASN B N 1
ATOM 3010 C CA . ASN B 1 184 ? 3.818 -5.453 -6.582 1 98.44 184 ASN B CA 1
ATOM 3011 C C . ASN B 1 184 ? 5.02 -4.613 -6.16 1 98.44 184 ASN B C 1
ATOM 3013 O O . ASN B 1 184 ? 6.16 -5.07 -6.238 1 98.44 184 ASN B O 1
ATOM 3017 N N . VAL B 1 185 ? 4.762 -3.395 -5.742 1 98.38 185 VAL B N 1
ATOM 3018 C CA . VAL B 1 185 ? 5.824 -2.502 -5.285 1 98.38 185 VAL B CA 1
ATOM 3019 C C . VAL B 1 185 ? 6.453 -3.055 -4.008 1 98.38 185 VAL B C 1
ATOM 3021 O O . VAL B 1 185 ? 7.664 -2.951 -3.812 1 98.38 185 VAL B O 1
ATOM 3024 N N . VAL B 1 186 ? 5.617 -3.645 -3.188 1 97.38 186 VAL B N 1
ATOM 3025 C CA . VAL B 1 186 ? 6.102 -4.219 -1.936 1 97.38 186 VAL B CA 1
ATOM 3026 C C . VAL B 1 186 ? 6.973 -5.434 -2.229 1 97.38 186 VAL B C 1
ATOM 3028 O O . VAL B 1 186 ? 7.992 -5.652 -1.566 1 97.38 186 VAL B O 1
ATOM 3031 N N . GLY B 1 187 ? 6.5 -6.254 -3.273 1 96.75 187 GLY B N 1
ATOM 3032 C CA . GLY B 1 187 ? 7.398 -7.352 -3.594 1 96.75 187 GLY B CA 1
ATOM 3033 C C . GLY B 1 187 ? 6.699 -8.516 -4.27 1 96.75 187 GLY B C 1
ATOM 3034 O O . GLY B 1 187 ? 7.348 -9.477 -4.688 1 96.75 187 GLY B O 1
ATOM 3035 N N . LEU B 1 188 ? 5.441 -8.508 -4.344 1 98.38 188 LEU B N 1
ATOM 3036 C CA . LEU B 1 188 ? 4.676 -9.586 -4.949 1 98.38 188 LEU B CA 1
ATOM 3037 C C . LEU B 1 188 ? 3.314 -9.094 -5.422 1 98.38 188 LEU B C 1
ATOM 3039 O O . LEU B 1 188 ? 2.549 -8.523 -4.641 1 98.38 188 LEU B O 1
ATOM 3043 N N . PRO B 1 189 ? 2.994 -9.258 -6.715 1 98.62 189 PRO B N 1
ATOM 3044 C CA . PRO B 1 189 ? 1.67 -8.859 -7.199 1 98.62 189 PRO B CA 1
ATOM 3045 C C . PRO B 1 189 ? 0.567 -9.812 -6.754 1 98.62 189 PRO B C 1
ATOM 3047 O O . PRO B 1 189 ? 0.14 -10.672 -7.527 1 98.62 189 PRO B O 1
ATOM 3050 N N . VAL B 1 190 ? 0.02 -9.562 -5.637 1 98.31 190 VAL B N 1
ATOM 3051 C CA . VAL B 1 190 ? -0.863 -10.477 -4.926 1 98.31 190 VAL B CA 1
ATOM 3052 C C . VAL B 1 190 ? -2.16 -10.656 -5.711 1 98.31 190 VAL B C 1
ATOM 3054 O O . VAL B 1 190 ? -2.713 -11.758 -5.766 1 98.31 190 VAL B O 1
ATOM 3057 N N . ASN B 1 191 ? -2.697 -9.57 -6.27 1 98.44 191 ASN B N 1
ATOM 3058 C CA . ASN B 1 191 ? -3.945 -9.68 -7.016 1 98.44 191 ASN B CA 1
ATOM 3059 C C . ASN B 1 191 ? -3.812 -10.641 -8.195 1 98.44 191 ASN B C 1
ATOM 3061 O O . ASN B 1 191 ? -4.59 -11.586 -8.32 1 98.44 191 ASN B O 1
ATOM 3065 N N . ARG B 1 192 ? -2.801 -10.422 -9.062 1 98.56 192 ARG B N 1
ATOM 3066 C CA . ARG B 1 192 ? -2.588 -11.273 -10.227 1 98.56 192 ARG B CA 1
ATOM 3067 C C . ARG B 1 192 ? -2.268 -12.703 -9.805 1 98.56 192 ARG B C 1
ATOM 3069 O O . ARG B 1 192 ? -2.764 -13.656 -10.406 1 98.56 192 ARG B O 1
ATOM 3076 N N . LEU B 1 193 ? -1.424 -12.867 -8.828 1 98.75 193 LEU B N 1
ATOM 3077 C CA . LEU B 1 193 ? -1.09 -14.188 -8.305 1 98.75 193 LEU B CA 1
ATOM 3078 C C . LEU B 1 193 ? -2.348 -14.938 -7.883 1 98.75 193 LEU B C 1
ATOM 3080 O O . LEU B 1 193 ? -2.555 -16.094 -8.281 1 98.75 193 LEU B O 1
ATOM 3084 N N . ALA B 1 194 ? -3.17 -14.281 -7.09 1 98.44 194 ALA B N 1
ATOM 3085 C CA . ALA B 1 194 ? -4.402 -14.891 -6.59 1 98.44 194 ALA B CA 1
ATOM 3086 C C . ALA B 1 194 ? -5.336 -15.258 -7.742 1 98.44 194 ALA B C 1
ATOM 3088 O O . ALA B 1 194 ? -5.973 -16.312 -7.719 1 98.44 194 ALA B O 1
ATOM 3089 N N . ARG B 1 195 ? -5.395 -14.398 -8.711 1 97.81 195 ARG B N 1
ATOM 3090 C CA . ARG B 1 195 ? -6.262 -14.641 -9.859 1 97.81 195 ARG B CA 1
ATOM 3091 C C . ARG B 1 195 ? -5.824 -15.891 -10.617 1 97.81 195 ARG B C 1
ATOM 3093 O O . ARG B 1 195 ? -6.656 -16.719 -11 1 97.81 195 ARG B O 1
ATOM 3100 N N . GLU B 1 196 ? -4.527 -16 -10.867 1 98.38 196 GLU B N 1
ATOM 3101 C CA . GLU B 1 196 ? -4.008 -17.172 -11.578 1 98.38 196 GLU B CA 1
ATOM 3102 C C . GLU B 1 196 ? -4.305 -18.453 -10.812 1 98.38 196 GLU B C 1
ATOM 3104 O O . GLU B 1 196 ? -4.723 -19.453 -11.414 1 98.38 196 GLU B O 1
ATOM 3109 N N . ILE B 1 197 ? -4.094 -18.438 -9.531 1 98.5 197 ILE B N 1
ATOM 3110 C CA . ILE B 1 197 ? -4.328 -19.625 -8.719 1 98.5 197 ILE B CA 1
ATOM 3111 C C . ILE B 1 197 ? -5.82 -19.938 -8.672 1 98.5 197 ILE B C 1
ATOM 3113 O O . ILE B 1 197 ? -6.223 -21.109 -8.781 1 98.5 197 ILE B O 1
ATOM 3117 N N . TYR B 1 198 ? -6.641 -18.875 -8.516 1 98.31 198 TYR B N 1
ATOM 3118 C CA . TYR B 1 198 ? -8.094 -19.047 -8.516 1 98.31 198 TYR B CA 1
ATOM 3119 C C . TYR B 1 198 ? -8.555 -19.781 -9.766 1 98.31 198 TYR B C 1
ATOM 3121 O O . TYR B 1 198 ? -9.359 -20.719 -9.688 1 98.31 198 TYR B O 1
ATOM 3129 N N . GLN B 1 199 ? -8.062 -19.375 -10.914 1 97.69 199 GLN B N 1
ATOM 3130 C CA . GLN B 1 199 ? -8.477 -19.953 -12.188 1 97.69 199 GLN B CA 1
ATOM 3131 C C . GLN B 1 199 ? -8.117 -21.438 -12.258 1 97.69 199 GLN B C 1
ATOM 3133 O O . GLN B 1 199 ? -8.906 -22.25 -12.734 1 97.69 199 GLN B O 1
ATOM 3138 N N . VAL B 1 200 ? -6.965 -21.766 -11.773 1 97.88 200 VAL B N 1
ATOM 3139 C CA . VAL B 1 200 ? -6.527 -23.156 -11.797 1 97.88 200 VAL B CA 1
ATOM 3140 C C . VAL B 1 200 ? -7.391 -23.984 -10.844 1 97.88 200 VAL B C 1
ATOM 3142 O O . VAL B 1 200 ? -7.824 -25.094 -11.188 1 97.88 200 VAL B O 1
ATOM 3145 N N . LEU B 1 201 ? -7.676 -23.438 -9.641 1 97.5 201 LEU B N 1
ATOM 3146 C CA . LEU B 1 201 ? -8.477 -24.172 -8.656 1 97.5 201 LEU B CA 1
ATOM 3147 C C . LEU B 1 201 ? -9.906 -24.344 -9.141 1 97.5 201 LEU B C 1
ATOM 3149 O O . LEU B 1 201 ? -10.523 -25.375 -8.906 1 97.5 201 LEU B O 1
ATOM 3153 N N . GLU B 1 202 ? -10.398 -23.312 -9.781 1 96.06 202 GLU B N 1
ATOM 3154 C CA . GLU B 1 202 ? -11.758 -23.375 -10.32 1 96.06 202 GLU B CA 1
ATOM 3155 C C . GLU B 1 202 ? -11.867 -24.438 -11.406 1 96.06 202 GLU B C 1
ATOM 3157 O O . GLU B 1 202 ? -12.883 -25.141 -11.492 1 96.06 202 GLU B O 1
ATOM 3162 N N . GLN B 1 203 ? -10.859 -24.609 -12.188 1 95.19 203 GLN B N 1
ATOM 3163 C CA . GLN B 1 203 ? -10.859 -25.562 -13.297 1 95.19 203 GLN B CA 1
ATOM 3164 C C . GLN B 1 203 ? -10.633 -26.984 -12.805 1 95.19 203 GLN B C 1
ATOM 3166 O O . GLN B 1 203 ? -10.977 -27.953 -13.492 1 95.19 203 GLN B O 1
ATOM 3171 N N . THR B 1 204 ? -10.039 -27.156 -11.672 1 88.94 204 THR B N 1
ATOM 3172 C CA . THR B 1 204 ? -9.711 -28.484 -11.164 1 88.94 204 THR B CA 1
ATOM 3173 C C . THR B 1 204 ? -10.68 -28.906 -10.07 1 88.94 204 THR B C 1
ATOM 3175 O O . THR B 1 204 ? -10.453 -29.906 -9.375 1 88.94 204 THR B O 1
ATOM 3178 N N . ALA B 1 205 ? -11.711 -28.078 -9.828 1 76.25 205 ALA B N 1
ATOM 3179 C CA . ALA B 1 205 ? -12.766 -28.438 -8.883 1 76.25 205 ALA B CA 1
ATOM 3180 C C . ALA B 1 205 ? -13.797 -29.344 -9.539 1 76.25 205 ALA B C 1
ATOM 3182 O O . ALA B 1 205 ? -14.023 -29.266 -10.75 1 76.25 205 ALA B O 1
#

Foldseek 3Di:
DCVVCQVVLQPFEEEEQDPDPLVVVLVVVVHVDYYYHHFPDDLVVDDCVVDQDNQVSFQVVQVSSQVRVCVVDPRGQKYKGKDKWKDDPSRTFAAQQALVSLLVLLVVLAQHKIKIKMWMKMDGNVVRDIDIDMFIKIWGFYNDDSVRSSVLSHDPQQHHDHSRHACVPDCVVGIDDMGGQVSSSNPDRSVVVSVVVVVVVVVVD/DCVVCQVVLQPFEEEEQDPDPLVVVLVVVVHVDYYYHHFPDDLVVDDCVVDQDNQVSFQVVQVSSQVRVCVVDPRGQKYKGKDKWKDDPSRTFAAQQALVSLLVLLVVLAQHKIKIKMWMKMDGNVVRDIDIDMFIKIWGFYNDDSVVSSVLSHDPQQHHDHSRHACVPDCVVGIPDMGGQVSSSNPDRSVVVSVVVNVVVVVVD

Solvent-accessible surface area (backbone atoms only — not comparable to full-atom values): 21090 Å² total; per-residue (Å²): 82,50,65,77,44,46,74,63,50,67,74,42,44,33,35,36,34,50,80,49,67,58,42,53,55,57,51,50,68,74,36,95,55,69,42,77,51,58,43,84,57,66,70,79,78,57,62,67,86,78,33,94,48,66,61,58,43,25,32,49,50,3,40,50,30,40,52,53,39,52,76,73,46,86,78,42,47,34,40,39,18,58,30,67,41,20,35,46,96,88,39,79,33,56,55,41,74,40,46,66,48,17,31,55,42,43,58,68,40,47,54,32,71,33,35,30,37,32,7,34,20,39,35,26,62,84,70,74,41,74,50,74,49,66,50,69,20,38,36,28,31,34,82,65,53,68,62,37,48,48,49,51,21,66,42,75,69,16,37,85,21,45,43,26,51,37,63,89,51,73,33,37,35,41,39,50,29,36,44,29,33,64,47,33,65,63,55,42,49,45,24,62,52,39,50,57,51,40,53,52,53,62,70,72,102,82,49,64,78,44,46,75,63,51,68,74,43,44,34,35,36,34,52,79,50,67,57,40,52,55,55,50,50,70,74,35,95,55,69,42,76,50,58,44,83,56,65,70,81,79,58,61,66,86,77,33,93,46,66,61,59,42,26,32,50,51,3,41,50,30,40,53,52,39,52,74,73,48,83,79,43,47,35,39,38,19,58,30,66,42,19,34,47,94,88,39,78,33,55,54,41,73,40,46,66,49,16,32,54,42,43,57,67,40,48,53,31,71,33,36,30,36,30,7,35,19,39,35,26,63,84,69,76,42,74,48,75,49,69,49,69,22,38,37,30,31,34,82,65,54,67,63,37,49,49,48,51,20,66,42,76,68,16,38,85,21,45,41,26,50,37,63,86,52,75,33,37,35,40,38,50,27,35,46,29,33,63,47,34,65,62,54,42,50,45,25,60,53,39,50,56,50,38,54,52,52,62,70,73,101